Protein AF-A0A2L0ERA9-F1 (afdb_monomer_lite)

Secondary structure (DSSP, 8-state):
----------PPP---------------TT-S---B--------TTSEEEEEEEESS---HHHHHHHHHTTSTT-EEEEEEEETTEEEEEEEEEEE--HHHHHHHHHHTT--EEEEEESSS---PPPP---GGGSPPP---TT-PPPPPPGGGGSPPP--TT-GGGSSGGG-----HHHH-S-TT-EEEEEES--TT-TTTT-SEEEESS-SS---S-SHHHHHHHHHH---STTPPP-SSTTSEEEEEE--STTS-TTHHHHHHHHHHHHT-SEEEE----TT---HHHHHHHHHHHHHHHHHT---EEEE--------TT------B--TTSGGG-TTSEEEEEEPTTSSB-EEEPTTS-EEE-S-B-TTEEEEEE-SSEEPSS-SSTT--TT---EE--HHHHHHHHHHHHHHHHHHH-TT--HHHHHHHHHHTPBP--SSPPGGGPSBS-GGGG------TTS-BTTTBT-B--HHHHHHHHH-HHHHHHHHTT-HHHHHH----TTTS-HHHHHHHHHHHHH-HHHHHHHHHHHHHHHHHTT-HHHHHHT-TTHHHHHHHHHHHHHHH-SSSPPPPHHHHHHHHHHHHHHHHHHH-HHHHHHHHHHHHHHHHHHHHHHHHHHHHHHHHHHHHHHHHHTS------PPP--------

InterPro domains:
  IPR036852 Peptidase S8/S53 domain superfamily [G3DSA:3.40.50.200] (139-486)
  IPR036852 Peptidase S8/S53 domain superfamily [SSF52743] (181-488)

pLDDT: mean 83.32, std 18.9, range [26.17, 98.81]

Structure (mmCIF, N/CA/C/O backbone):
data_AF-A0A2L0ERA9-F1
#
_entry.id   AF-A0A2L0ERA9-F1
#
loop_
_atom_site.group_PDB
_atom_site.id
_atom_site.type_symbol
_atom_site.label_atom_id
_atom_site.label_alt_id
_atom_site.label_comp_id
_atom_site.label_asym_id
_atom_site.label_entity_id
_atom_site.label_seq_id
_atom_site.pdbx_PDB_ins_code
_atom_site.Cartn_x
_atom_site.Cartn_y
_atom_site.Cartn_z
_atom_site.occupancy
_atom_site.B_iso_or_equiv
_atom_site.auth_seq_id
_atom_site.auth_comp_id
_atom_site.auth_asym_id
_atom_site.auth_atom_id
_atom_site.pdbx_PDB_model_num
ATOM 1 N N . MET A 1 1 ? -2.862 56.791 42.747 1.00 31.69 1 MET A N 1
ATOM 2 C CA . MET A 1 1 ? -1.943 57.882 42.354 1.00 31.69 1 MET A CA 1
ATOM 3 C C . MET A 1 1 ? -0.501 57.429 42.579 1.00 31.69 1 MET A C 1
ATOM 5 O O . MET A 1 1 ? -0.244 56.873 43.631 1.00 31.69 1 MET A O 1
ATOM 9 N N . SER A 1 2 ? 0.376 57.668 41.589 1.00 28.27 2 SER A N 1
ATOM 10 C CA . SER A 1 2 ? 1.860 57.726 41.642 1.00 28.27 2 SER A CA 1
ATOM 11 C C . SER A 1 2 ? 2.637 56.518 42.214 1.00 28.27 2 SER A C 1
ATOM 13 O O . SER A 1 2 ? 2.715 56.345 43.419 1.00 28.27 2 SER A O 1
ATOM 15 N N . ARG A 1 3 ? 3.134 55.589 41.377 1.00 30.17 3 ARG A N 1
ATOM 16 C CA . ARG A 1 3 ? 4.474 55.537 40.719 1.00 30.17 3 ARG A CA 1
ATOM 17 C C . ARG A 1 3 ? 5.678 55.317 41.659 1.00 30.17 3 ARG A C 1
ATOM 19 O O . ARG A 1 3 ? 6.039 56.198 42.422 1.00 30.17 3 ARG A O 1
ATOM 26 N N . GLY A 1 4 ? 6.399 54.216 41.415 1.00 26.17 4 GLY A N 1
ATOM 27 C CA . GLY A 1 4 ? 7.797 54.006 41.807 1.00 26.17 4 GLY A CA 1
ATOM 28 C C . GLY A 1 4 ? 8.390 52.778 41.106 1.00 26.17 4 GLY A C 1
ATOM 29 O O . GLY A 1 4 ? 7.987 51.657 41.385 1.00 26.17 4 GLY A O 1
ATOM 30 N N . ARG A 1 5 ? 9.288 53.000 40.137 1.00 30.22 5 ARG A N 1
ATOM 31 C CA . ARG A 1 5 ? 9.971 51.988 39.309 1.00 30.22 5 ARG A CA 1
ATOM 32 C C . ARG A 1 5 ? 11.136 51.346 40.073 1.00 30.22 5 ARG A C 1
ATOM 34 O O . ARG A 1 5 ? 11.875 52.060 40.737 1.00 30.22 5 ARG A O 1
ATOM 41 N N . GLY A 1 6 ? 11.378 50.055 39.847 1.00 27.25 6 GLY A N 1
ATOM 42 C CA . GLY A 1 6 ? 12.627 49.373 40.200 1.00 27.25 6 GLY A CA 1
ATOM 43 C C . GLY A 1 6 ? 12.931 48.273 39.185 1.00 27.25 6 GLY A C 1
ATOM 44 O O . GLY A 1 6 ? 12.313 47.215 39.210 1.00 27.25 6 GLY A O 1
ATOM 45 N N . ALA A 1 7 ? 13.836 48.556 38.248 1.00 30.22 7 ALA A N 1
ATOM 46 C CA . ALA A 1 7 ? 14.338 47.603 37.267 1.00 30.22 7 ALA A CA 1
ATOM 47 C C . ALA A 1 7 ? 15.380 46.685 37.924 1.00 30.22 7 ALA A C 1
ATOM 49 O O . ALA A 1 7 ? 16.369 47.174 38.463 1.00 30.22 7 ALA A O 1
ATOM 50 N N . ALA A 1 8 ? 15.177 45.367 37.855 1.00 31.83 8 ALA A N 1
ATOM 51 C CA . ALA A 1 8 ? 16.167 44.372 38.256 1.00 31.83 8 ALA A CA 1
ATOM 52 C C . ALA A 1 8 ? 16.648 43.605 37.018 1.00 31.83 8 ALA A C 1
ATOM 54 O O . ALA A 1 8 ? 16.022 42.652 36.555 1.00 31.83 8 ALA A O 1
ATOM 55 N N . THR A 1 9 ? 17.775 44.050 36.472 1.00 30.75 9 THR A N 1
ATOM 56 C CA . THR A 1 9 ? 18.597 43.319 35.506 1.00 30.75 9 THR A CA 1
ATOM 57 C C . THR A 1 9 ? 19.181 42.076 36.179 1.00 30.75 9 THR A C 1
ATOM 59 O O . THR A 1 9 ? 20.160 42.169 36.917 1.00 30.75 9 THR A O 1
ATOM 62 N N . ARG A 1 10 ? 18.590 40.899 35.943 1.00 35.84 10 ARG A N 1
ATOM 63 C CA . ARG A 1 10 ? 19.232 39.615 36.266 1.00 35.84 10 ARG A CA 1
ATOM 64 C C . ARG A 1 10 ? 20.213 39.274 35.148 1.00 35.84 10 ARG A C 1
ATOM 66 O O . ARG A 1 10 ? 19.803 38.903 34.052 1.00 35.84 10 ARG A O 1
ATOM 73 N N . GLY A 1 11 ? 21.501 39.456 35.431 1.00 28.14 11 GLY A N 1
ATOM 74 C CA . GLY A 1 11 ? 22.591 39.026 34.563 1.00 28.14 11 GLY A CA 1
ATOM 75 C C . GLY A 1 11 ? 22.527 37.520 34.322 1.00 28.14 11 GLY A C 1
ATOM 76 O O . GLY A 1 11 ? 22.431 36.734 35.264 1.00 28.14 11 GLY A O 1
ATOM 77 N N . ALA A 1 12 ? 22.558 37.128 33.051 1.00 31.14 12 ALA A N 1
ATOM 78 C CA . ALA A 1 12 ? 22.788 35.749 32.658 1.00 31.14 12 ALA A CA 1
ATOM 79 C C . ALA A 1 12 ? 24.229 35.361 33.040 1.00 31.14 12 ALA A C 1
ATOM 81 O O . ALA A 1 12 ? 25.150 36.127 32.744 1.00 31.14 12 ALA A O 1
ATOM 82 N N . PRO A 1 13 ? 24.463 34.205 33.680 1.00 33.91 13 PRO A N 1
ATOM 83 C CA . PRO A 1 13 ? 25.817 33.762 33.966 1.00 33.91 13 PRO A CA 1
ATOM 84 C C . PRO A 1 13 ? 26.530 33.425 32.651 1.00 33.91 13 PRO A C 1
ATOM 86 O O . PRO A 1 13 ? 26.113 32.533 31.910 1.00 33.91 13 PRO A O 1
ATOM 89 N N . GLN A 1 14 ? 27.620 34.144 32.370 1.00 31.94 14 GLN A N 1
ATOM 90 C CA . GLN A 1 14 ? 28.633 33.742 31.397 1.00 31.94 14 GLN A CA 1
ATOM 91 C C . GLN A 1 14 ? 29.147 32.356 31.799 1.00 31.94 14 GLN A C 1
ATOM 93 O O . GLN A 1 14 ? 29.888 32.214 32.771 1.00 31.94 14 GLN A O 1
ATOM 98 N N . ARG A 1 15 ? 28.746 31.315 31.062 1.00 35.50 15 ARG A N 1
ATOM 99 C CA . ARG A 1 15 ? 29.417 30.019 31.143 1.00 35.50 15 ARG A CA 1
ATOM 100 C C . ARG A 1 15 ? 30.811 30.184 30.552 1.00 35.50 15 ARG A C 1
ATOM 102 O O . ARG A 1 15 ? 30.960 30.441 29.360 1.00 35.50 15 ARG A O 1
ATOM 109 N N . ALA A 1 16 ? 31.805 30.045 31.421 1.00 33.16 16 ALA A N 1
ATOM 110 C CA . ALA A 1 16 ? 33.190 29.850 31.048 1.00 33.16 16 ALA A CA 1
ATOM 111 C C . ALA A 1 16 ? 33.286 28.725 30.007 1.00 33.16 16 ALA A C 1
ATOM 113 O O . ALA A 1 16 ? 32.678 27.664 30.170 1.00 33.16 16 ALA A O 1
ATOM 114 N N . ALA A 1 17 ? 34.037 28.982 28.938 1.00 36.59 17 ALA A N 1
ATOM 115 C CA . ALA A 1 17 ? 34.432 27.982 27.962 1.00 36.59 17 ALA A CA 1
ATOM 116 C C . ALA A 1 17 ? 35.282 26.923 28.677 1.00 36.59 17 ALA A C 1
ATOM 118 O O . ALA A 1 17 ? 36.473 27.120 28.915 1.00 36.59 17 ALA A O 1
ATOM 119 N N . ALA A 1 18 ? 34.638 25.835 29.095 1.00 37.56 18 ALA A N 1
ATOM 120 C CA . ALA A 1 18 ? 35.323 24.686 29.652 1.00 37.56 18 ALA A CA 1
ATOM 121 C C . ALA A 1 18 ? 36.044 23.938 28.526 1.00 37.56 18 ALA A C 1
ATOM 123 O O . ALA A 1 18 ? 35.511 23.736 27.434 1.00 37.56 18 ALA A O 1
ATOM 124 N N . ALA A 1 19 ? 37.287 23.596 28.834 1.00 39.78 19 ALA A N 1
ATOM 125 C CA . ALA A 1 19 ? 38.247 22.887 28.019 1.00 39.78 19 ALA A CA 1
ATOM 126 C C . ALA A 1 19 ? 37.687 21.617 27.355 1.00 39.78 19 ALA A C 1
ATOM 128 O O . ALA A 1 19 ? 36.924 20.878 27.967 1.00 39.78 19 ALA A O 1
ATOM 129 N N . GLY A 1 20 ? 38.152 21.396 26.119 1.00 35.34 20 GLY A N 1
ATOM 130 C CA . GLY A 1 20 ? 38.169 20.147 25.352 1.00 35.34 20 GLY A CA 1
ATOM 131 C C . GLY A 1 20 ? 37.246 19.028 25.821 1.00 35.34 20 GLY A C 1
ATOM 132 O O . GLY A 1 20 ? 37.624 18.238 26.685 1.00 35.34 20 GLY A O 1
ATOM 133 N N . ASP A 1 21 ? 36.095 18.904 25.156 1.00 36.88 21 ASP A N 1
ATOM 134 C CA . ASP A 1 21 ? 35.313 17.669 25.168 1.00 36.88 21 ASP A CA 1
ATOM 135 C C . ASP A 1 21 ? 36.253 16.483 24.860 1.00 36.88 21 ASP A C 1
ATOM 137 O O . ASP A 1 21 ? 37.013 16.546 23.882 1.00 36.88 21 ASP A O 1
ATOM 141 N N . PRO A 1 22 ? 36.227 15.397 25.654 1.00 36.62 22 PRO A N 1
ATOM 142 C CA . PRO A 1 22 ? 36.984 14.197 25.329 1.00 36.62 22 PRO A CA 1
ATOM 143 C C . PRO A 1 22 ? 36.589 13.707 23.926 1.00 36.62 22 PRO A C 1
ATOM 145 O O . PRO A 1 22 ? 35.423 13.851 23.535 1.00 36.62 22 PRO A O 1
ATOM 148 N N . PRO A 1 23 ? 37.522 13.118 23.149 1.00 41.00 23 PRO A N 1
ATOM 149 C CA . PRO A 1 23 ? 37.199 12.571 21.839 1.00 41.00 23 PRO A CA 1
ATOM 150 C C . PRO A 1 23 ? 36.050 11.579 22.006 1.00 41.00 23 PRO A C 1
ATOM 152 O O . PRO A 1 23 ? 36.183 10.557 22.682 1.00 41.00 23 PRO A O 1
ATOM 155 N N . ARG A 1 24 ? 34.891 11.930 21.436 1.00 50.81 24 ARG A N 1
ATOM 156 C CA . ARG A 1 24 ? 33.680 11.120 21.549 1.00 50.81 24 ARG A CA 1
ATOM 157 C C . ARG A 1 24 ? 34.014 9.699 21.089 1.00 50.81 24 ARG A C 1
ATOM 159 O O . ARG A 1 24 ? 34.664 9.554 20.047 1.00 50.81 24 ARG A O 1
ATOM 166 N N . PRO A 1 25 ? 33.593 8.655 21.826 1.00 49.53 25 PRO A N 1
ATOM 167 C CA . PRO A 1 25 ? 33.799 7.283 21.387 1.00 49.53 25 PRO A CA 1
ATOM 168 C C . PRO A 1 25 ? 33.283 7.156 19.954 1.00 49.53 25 PRO A C 1
ATOM 170 O O . PRO A 1 25 ? 32.196 7.652 19.648 1.00 49.53 25 PRO A O 1
ATOM 173 N N . ARG A 1 26 ? 34.088 6.547 19.070 1.00 57.31 26 ARG A N 1
ATOM 174 C CA . ARG A 1 26 ? 33.706 6.279 17.677 1.00 57.31 26 ARG A CA 1
ATOM 175 C C . ARG A 1 26 ? 32.370 5.542 17.694 1.00 57.31 26 ARG A C 1
ATOM 177 O O . ARG A 1 26 ? 32.316 4.350 17.991 1.00 57.31 26 ARG A O 1
ATOM 184 N N . ARG A 1 27 ? 31.291 6.277 17.429 1.00 64.19 27 ARG A N 1
ATOM 185 C CA . ARG A 1 27 ? 29.951 5.711 17.336 1.00 64.19 27 ARG A CA 1
ATOM 186 C C . ARG A 1 27 ? 29.928 4.710 16.200 1.00 64.19 27 ARG A C 1
ATOM 188 O O . ARG A 1 27 ? 30.596 4.881 15.178 1.00 64.19 27 ARG A O 1
ATOM 195 N N . ARG A 1 28 ? 29.148 3.653 16.392 1.00 71.50 28 ARG A N 1
ATOM 196 C CA . ARG A 1 28 ? 28.855 2.729 15.305 1.00 71.50 28 ARG A CA 1
ATOM 197 C C . ARG A 1 28 ? 28.088 3.511 14.225 1.00 71.50 28 ARG A C 1
ATOM 199 O O . ARG A 1 28 ? 27.195 4.268 14.595 1.00 71.50 28 ARG A O 1
ATOM 206 N N . PRO A 1 29 ? 28.379 3.326 12.926 1.00 66.56 29 PRO A N 1
ATOM 207 C CA . PRO A 1 29 ? 27.708 4.057 11.841 1.00 66.56 29 PRO A CA 1
ATOM 208 C C . PRO A 1 29 ? 26.173 3.943 11.839 1.00 66.56 29 PRO A C 1
ATOM 210 O O . PRO A 1 29 ? 25.481 4.774 11.267 1.00 66.56 29 PRO A O 1
ATOM 213 N N . TRP A 1 30 ? 25.633 2.911 12.489 1.00 66.94 30 TRP A N 1
ATOM 214 C CA . TRP A 1 30 ? 24.199 2.652 12.609 1.00 66.94 30 TRP A CA 1
ATOM 215 C C . TRP A 1 30 ? 23.557 3.191 13.898 1.00 66.94 30 TRP A C 1
ATOM 217 O O . TRP A 1 30 ? 22.347 3.072 14.061 1.00 66.94 30 TRP A O 1
ATOM 227 N N . ASP A 1 31 ? 24.326 3.770 14.826 1.00 71.44 31 ASP A N 1
ATOM 228 C CA . ASP A 1 31 ? 23.792 4.348 16.064 1.00 71.44 31 ASP A CA 1
ATOM 229 C C . ASP A 1 31 ? 23.477 5.844 15.893 1.00 71.44 31 ASP A C 1
ATOM 231 O O . ASP A 1 31 ? 24.351 6.713 15.972 1.00 71.44 31 ASP A O 1
ATOM 235 N N . PHE A 1 32 ? 22.190 6.138 15.716 1.00 68.75 32 PHE A N 1
ATOM 236 C CA . PHE A 1 32 ? 21.646 7.488 15.551 1.00 68.75 32 PHE A CA 1
ATOM 237 C C . PHE A 1 32 ? 21.005 8.062 16.820 1.00 68.75 32 PHE A C 1
ATOM 239 O O . PHE A 1 32 ? 20.220 9.008 16.730 1.00 68.75 32 PHE A O 1
ATOM 246 N N . GLY A 1 33 ? 21.321 7.500 17.994 1.00 67.06 33 GLY A N 1
ATOM 247 C CA . GLY A 1 33 ? 20.653 7.888 19.236 1.00 67.06 33 GLY A CA 1
ATOM 248 C C . GLY A 1 33 ? 19.178 7.491 19.225 1.00 67.06 33 GLY A C 1
ATOM 249 O O . GLY A 1 33 ? 18.325 8.318 19.527 1.00 67.06 33 GLY A O 1
ATOM 250 N N . TYR A 1 34 ? 18.894 6.247 18.817 1.00 71.81 34 TYR A N 1
ATOM 251 C CA . TYR A 1 34 ? 17.545 5.680 18.810 1.00 71.81 34 TYR A CA 1
ATOM 252 C C . TYR A 1 34 ? 16.910 5.815 20.200 1.00 71.81 34 TYR A C 1
ATOM 254 O O . TYR A 1 34 ? 17.353 5.183 21.159 1.00 71.81 34 TYR A O 1
ATOM 262 N N . ALA A 1 35 ? 15.891 6.664 20.291 1.00 72.75 35 ALA A N 1
ATOM 263 C CA . ALA A 1 35 ? 15.187 7.006 21.520 1.00 72.75 35 ALA A CA 1
ATOM 264 C C . ALA A 1 35 ? 13.694 7.135 21.188 1.00 72.75 35 ALA A C 1
ATOM 266 O O . ALA A 1 35 ? 13.227 8.239 20.893 1.00 72.75 35 ALA A O 1
ATOM 267 N N . PRO A 1 36 ? 12.966 6.008 21.109 1.00 71.38 36 PRO A N 1
ATOM 268 C CA . PRO A 1 36 ? 11.536 6.044 20.853 1.00 71.38 36 PRO A CA 1
ATOM 269 C C . PRO A 1 36 ? 10.818 6.696 22.031 1.00 71.38 36 PRO A C 1
ATOM 271 O O . PRO A 1 36 ? 11.244 6.533 23.180 1.00 71.38 36 PRO A O 1
ATOM 274 N N . VAL A 1 37 ? 9.741 7.432 21.758 1.00 66.44 37 VAL A N 1
ATOM 275 C CA . VAL A 1 37 ? 8.946 8.020 22.836 1.00 66.44 37 VAL A CA 1
ATOM 276 C C . VAL A 1 37 ? 8.279 6.902 23.634 1.00 66.44 37 VAL A C 1
ATOM 278 O O . VAL A 1 37 ? 7.718 5.971 23.048 1.00 66.44 37 VAL A O 1
ATOM 281 N N . PRO A 1 38 ? 8.376 6.932 24.978 1.00 63.75 38 PRO A N 1
ATOM 282 C CA . PRO A 1 38 ? 7.661 5.985 25.812 1.00 63.75 38 PRO A CA 1
ATOM 283 C C . PRO A 1 38 ? 6.161 6.107 25.548 1.00 63.75 38 PRO A C 1
ATOM 285 O O . PRO A 1 38 ? 5.535 7.111 25.880 1.00 63.75 38 PRO A O 1
ATOM 288 N N . THR A 1 39 ? 5.575 5.071 24.961 1.00 63.22 39 THR A N 1
ATOM 289 C CA . THR A 1 39 ? 4.133 5.009 24.750 1.00 63.22 39 THR A CA 1
ATOM 290 C C . THR A 1 39 ? 3.433 4.888 26.097 1.00 63.22 39 THR A C 1
ATOM 292 O O . THR A 1 39 ? 3.778 4.010 26.894 1.00 63.22 39 THR A O 1
ATOM 295 N N . ALA A 1 40 ? 2.415 5.713 26.338 1.00 58.19 40 ALA A N 1
ATOM 296 C CA . ALA A 1 40 ? 1.526 5.577 27.487 1.00 58.19 40 ALA A CA 1
ATOM 297 C C . ALA A 1 40 ? 0.575 4.380 27.291 1.00 58.19 40 ALA A C 1
ATOM 299 O O . ALA A 1 40 ? -0.639 4.549 27.182 1.00 58.19 40 ALA A O 1
ATOM 300 N N . ALA A 1 41 ? 1.121 3.161 27.218 1.00 62.97 41 ALA A N 1
ATOM 301 C CA . ALA A 1 41 ? 0.328 1.955 27.406 1.00 62.97 41 ALA A CA 1
ATOM 302 C C . ALA A 1 41 ? -0.284 2.052 28.809 1.00 62.97 41 ALA A C 1
ATOM 304 O O . ALA A 1 41 ? 0.431 2.088 29.811 1.00 62.97 41 ALA A O 1
ATOM 305 N N . GLY A 1 42 ? -1.602 2.213 28.856 1.00 63.81 42 GLY A N 1
ATOM 306 C CA . GLY A 1 42 ? -2.331 2.502 30.080 1.00 63.81 42 GLY A CA 1
ATOM 307 C C . GLY A 1 42 ? -3.169 1.307 30.488 1.00 63.81 42 GLY A C 1
ATOM 308 O O . GLY A 1 42 ? -3.882 0.739 29.663 1.00 63.81 42 GLY A O 1
ATOM 309 N N . ASP A 1 43 ? -3.110 0.957 31.766 1.00 71.25 43 ASP A N 1
ATOM 310 C CA . ASP A 1 43 ? -4.085 0.068 32.372 1.00 71.25 43 ASP A CA 1
ATOM 311 C C . ASP A 1 43 ? -5.242 0.905 32.944 1.00 71.25 43 ASP A C 1
ATOM 313 O O . ASP A 1 43 ? -5.013 1.822 33.731 1.00 71.25 43 ASP A O 1
ATOM 317 N N . ASP A 1 44 ? -6.470 0.634 32.507 1.00 80.50 44 ASP A N 1
ATOM 318 C CA . ASP A 1 44 ? -7.704 1.199 33.057 1.00 80.50 44 ASP A CA 1
ATOM 319 C C . ASP A 1 44 ? -8.474 0.207 33.948 1.00 80.50 44 ASP A C 1
ATOM 321 O O . ASP A 1 44 ? -9.602 0.485 34.357 1.00 80.50 44 ASP A O 1
ATOM 325 N N . ASP A 1 45 ? -7.856 -0.925 34.302 1.00 86.44 45 ASP A N 1
ATOM 326 C CA . ASP A 1 45 ? -8.394 -1.876 35.269 1.00 86.44 45 ASP A CA 1
ATOM 327 C C . ASP A 1 45 ? -8.652 -1.189 36.625 1.00 86.44 45 ASP A C 1
ATOM 329 O O . ASP A 1 45 ? -7.832 -0.444 37.163 1.00 86.44 45 ASP A O 1
ATOM 333 N N . GLY A 1 46 ? -9.818 -1.471 37.210 1.00 85.44 46 GLY A N 1
ATOM 334 C CA . GLY A 1 46 ? -10.267 -0.889 38.478 1.00 85.44 46 GLY A CA 1
ATOM 335 C C . GLY A 1 46 ? -11.067 0.411 38.344 1.00 85.44 46 GLY A C 1
ATOM 336 O O . GLY A 1 46 ? -11.635 0.853 39.341 1.00 85.44 46 GLY A O 1
ATOM 337 N N . GLY A 1 47 ? -11.160 0.995 37.144 1.00 89.88 47 GLY A N 1
ATOM 338 C CA . GLY A 1 47 ? -12.113 2.062 36.814 1.00 89.88 47 GLY A CA 1
ATOM 339 C C . GLY A 1 47 ? -13.437 1.527 36.246 1.00 89.88 47 GLY A C 1
ATOM 340 O O . GLY A 1 47 ? -13.587 0.307 36.115 1.00 89.88 47 GLY A O 1
ATOM 341 N N . PRO A 1 48 ? -14.398 2.417 35.910 1.00 93.44 48 PRO A N 1
ATOM 342 C CA . PRO A 1 48 ? -15.621 2.048 35.195 1.00 93.44 48 PRO A CA 1
ATOM 343 C C . PRO A 1 48 ? -15.312 1.231 33.940 1.00 93.44 48 PRO A C 1
ATOM 345 O O . PRO A 1 48 ? -14.353 1.530 33.225 1.00 93.44 48 PRO A O 1
ATOM 348 N N . LEU A 1 49 ? -16.124 0.213 33.661 1.00 93.56 49 LEU A N 1
ATOM 349 C CA . LEU A 1 49 ? -15.913 -0.629 32.492 1.00 93.56 49 LEU A CA 1
ATOM 350 C C . LEU A 1 49 ? -16.196 0.150 31.206 1.00 93.56 49 LEU A C 1
ATOM 352 O O . LEU A 1 49 ? -17.310 0.628 30.994 1.00 93.56 49 LEU A O 1
ATOM 356 N N . ASP A 1 50 ? -15.206 0.189 30.318 1.00 94.06 50 ASP A N 1
ATOM 357 C CA . ASP A 1 50 ? -15.373 0.520 28.906 1.00 94.06 50 ASP A CA 1
ATOM 358 C C . ASP A 1 50 ? -14.414 -0.343 28.080 1.00 94.06 50 ASP A C 1
ATOM 360 O O . ASP A 1 50 ? -13.247 -0.014 27.851 1.00 94.06 50 ASP A O 1
ATOM 364 N N . LEU A 1 51 ? -14.900 -1.530 27.726 1.00 95.00 51 LEU A N 1
ATOM 365 C CA . LEU A 1 51 ? -14.086 -2.621 27.208 1.00 95.00 51 LEU A CA 1
ATOM 366 C C . LEU A 1 51 ? -14.592 -3.089 25.849 1.00 95.00 51 LEU A C 1
ATOM 368 O O . LEU A 1 51 ? -15.785 -3.041 25.560 1.00 95.00 51 LEU A O 1
ATOM 372 N N . VAL A 1 52 ? -13.688 -3.641 25.045 1.00 96.06 52 VAL A N 1
ATOM 373 C CA . VAL A 1 52 ? -14.029 -4.472 23.893 1.00 96.06 52 VAL A CA 1
ATOM 374 C C . VAL A 1 52 ? -13.865 -5.934 24.247 1.00 96.06 52 VAL A C 1
ATOM 376 O O . VAL A 1 52 ? -12.793 -6.379 24.653 1.00 96.06 52 VAL A O 1
ATOM 379 N N . VAL A 1 53 ? -14.935 -6.688 24.031 1.00 97.25 53 VAL A N 1
ATOM 380 C CA . VAL A 1 53 ? -14.948 -8.145 24.061 1.00 97.25 53 VAL A CA 1
ATOM 381 C C . VAL A 1 53 ? -14.883 -8.637 22.622 1.00 97.25 53 VAL A C 1
ATOM 383 O O . VAL A 1 53 ? -15.816 -8.429 21.843 1.00 97.25 53 VAL A O 1
ATOM 386 N N . ALA A 1 54 ? -13.784 -9.300 22.271 1.00 96.94 54 ALA A N 1
ATOM 387 C CA . ALA A 1 54 ? -13.648 -9.979 20.992 1.00 96.94 54 ALA A CA 1
ATOM 388 C C . ALA A 1 54 ? -14.061 -11.442 21.138 1.00 96.94 54 ALA A C 1
ATOM 390 O O . ALA A 1 54 ? -13.372 -12.215 21.802 1.00 96.94 54 ALA A O 1
ATOM 391 N N . ALA A 1 55 ? -15.176 -11.832 20.529 1.00 95.44 55 ALA A N 1
ATOM 392 C CA . ALA A 1 55 ? -15.664 -13.206 20.540 1.00 95.44 55 ALA A CA 1
ATOM 393 C C . ALA A 1 55 ? -15.042 -14.038 19.403 1.00 95.44 55 ALA A C 1
ATOM 395 O O . ALA A 1 55 ? -14.581 -13.501 18.393 1.00 95.44 55 ALA A O 1
ATOM 396 N N . ARG A 1 56 ? -14.999 -15.364 19.578 1.00 93.31 56 ARG A N 1
ATOM 397 C CA . ARG A 1 56 ? -14.590 -16.318 18.528 1.00 93.31 56 ARG A CA 1
ATOM 398 C C . ARG A 1 56 ? -15.668 -16.482 17.464 1.00 93.31 56 ARG A C 1
ATOM 400 O O . ARG A 1 56 ? -15.350 -16.588 16.285 1.00 93.31 56 ARG A O 1
ATOM 407 N N . ASP A 1 57 ? -16.915 -16.449 17.908 1.00 92.75 57 ASP A N 1
ATOM 408 C CA . ASP A 1 57 ? -18.111 -16.669 17.110 1.00 92.75 57 ASP A CA 1
ATOM 409 C C . ASP A 1 57 ? -19.088 -15.507 17.311 1.00 92.75 57 ASP A C 1
ATOM 411 O O . ASP A 1 57 ? -18.937 -14.724 18.255 1.00 92.75 57 ASP A O 1
ATOM 415 N N . PRO A 1 58 ? -20.118 -15.382 16.462 1.00 94.31 58 PRO A N 1
ATOM 416 C CA . PRO A 1 58 ? -21.248 -14.521 16.746 1.00 94.31 58 PRO A CA 1
ATOM 417 C C . PRO A 1 58 ? -21.842 -14.718 18.143 1.00 94.31 58 PRO A C 1
ATOM 419 O O . PRO A 1 58 ? -22.311 -15.803 18.479 1.00 94.31 58 PRO A O 1
ATOM 422 N N . VAL A 1 59 ? -21.910 -13.643 18.928 1.00 95.19 59 VAL A N 1
ATOM 423 C CA . VAL A 1 59 ? -22.571 -13.640 20.240 1.00 95.19 59 VAL A CA 1
ATOM 424 C C . VAL A 1 59 ? -23.590 -12.507 20.288 1.00 95.19 59 VAL A C 1
ATOM 426 O O . VAL A 1 59 ? -23.302 -11.379 19.888 1.00 95.19 59 VAL A O 1
ATOM 429 N N . ALA A 1 60 ? -24.794 -12.806 20.777 1.00 95.62 60 ALA A N 1
ATOM 430 C CA . ALA A 1 60 ? -25.829 -11.800 20.972 1.00 95.62 60 ALA A CA 1
ATOM 431 C C . ALA A 1 60 ? -25.452 -10.856 22.135 1.00 95.62 60 ALA A C 1
ATOM 433 O O . ALA A 1 60 ? -25.103 -11.352 23.211 1.00 95.62 60 ALA A O 1
ATOM 434 N N . PRO A 1 61 ? -25.590 -9.522 21.988 1.00 97.19 61 PRO A N 1
ATOM 435 C CA . PRO A 1 61 ? -25.281 -8.567 23.058 1.00 97.19 61 PRO A CA 1
ATOM 436 C C . PRO A 1 61 ? -25.983 -8.879 24.389 1.00 97.19 61 PRO A C 1
ATOM 438 O O . PRO A 1 61 ? -25.371 -8.784 25.449 1.00 97.19 61 PRO A O 1
ATOM 441 N N . GLY A 1 62 ? -27.239 -9.342 24.335 1.00 97.00 62 GLY A N 1
ATOM 442 C CA . GLY A 1 62 ? -28.012 -9.717 25.524 1.00 97.00 62 GLY A CA 1
ATOM 443 C C . GLY A 1 62 ? -27.434 -10.902 26.307 1.00 97.00 62 GLY A C 1
ATOM 444 O O . GLY A 1 62 ? -27.541 -10.923 27.529 1.00 97.00 62 GLY A O 1
ATOM 445 N N . ALA A 1 63 ? -26.769 -11.853 25.641 1.00 96.56 63 ALA A N 1
ATOM 446 C CA . ALA A 1 63 ? -26.117 -12.976 26.320 1.00 96.56 63 ALA A CA 1
ATOM 447 C C . ALA A 1 63 ? -24.895 -12.508 27.127 1.00 96.56 63 ALA A C 1
ATOM 449 O O . ALA A 1 63 ? -24.697 -12.931 28.263 1.00 96.56 63 ALA A O 1
ATOM 450 N N . VAL A 1 64 ? -24.115 -11.579 26.565 1.00 97.50 64 VAL A N 1
ATOM 451 C CA . VAL A 1 64 ? -22.986 -10.941 27.261 1.00 97.50 64 VAL A CA 1
ATOM 452 C C . VAL A 1 64 ? -23.483 -10.091 28.427 1.00 97.50 64 VAL A C 1
ATOM 454 O O . VAL A 1 64 ? -22.946 -10.203 29.525 1.00 97.50 64 VAL A O 1
ATOM 457 N N . ALA A 1 65 ? -24.536 -9.294 28.226 1.00 97.38 65 ALA A N 1
ATOM 458 C CA . ALA A 1 65 ? -25.125 -8.488 29.294 1.00 97.38 65 ALA A CA 1
ATOM 459 C C . ALA A 1 65 ? -25.613 -9.367 30.459 1.00 97.38 65 ALA A C 1
ATOM 461 O O . ALA A 1 65 ? -25.274 -9.101 31.610 1.00 97.38 65 ALA A O 1
ATOM 462 N N . ALA A 1 66 ? -26.331 -10.458 30.167 1.00 96.69 66 ALA A N 1
ATOM 463 C CA . ALA A 1 66 ? -26.817 -11.397 31.178 1.00 96.69 66 ALA A CA 1
ATOM 464 C C . ALA A 1 66 ? -25.678 -12.070 31.963 1.00 96.69 66 ALA A C 1
ATOM 466 O O . ALA A 1 66 ? -25.768 -12.197 33.183 1.00 96.69 66 ALA A O 1
ATOM 467 N N . ALA A 1 67 ? -24.588 -12.450 31.287 1.00 97.06 67 ALA A N 1
ATOM 468 C CA . ALA A 1 67 ? -23.417 -13.050 31.928 1.00 97.06 67 ALA A CA 1
ATOM 469 C C . ALA A 1 67 ? -22.691 -12.091 32.892 1.00 97.06 67 ALA A C 1
ATOM 471 O O . ALA A 1 67 ? -22.053 -12.538 33.844 1.00 97.06 67 ALA A O 1
ATOM 472 N N . LEU A 1 68 ? -22.782 -10.779 32.656 1.00 97.44 68 LEU A N 1
ATOM 473 C CA . LEU A 1 68 ? -22.088 -9.754 33.441 1.00 97.44 68 LEU A CA 1
ATOM 474 C C . LEU A 1 68 ? -22.974 -9.095 34.510 1.00 97.44 68 LEU A C 1
ATOM 476 O O . LEU A 1 68 ? -22.448 -8.610 35.514 1.00 97.44 68 LEU A O 1
ATOM 480 N N . ALA A 1 69 ? -24.300 -9.122 34.341 1.00 94.19 69 ALA A N 1
ATOM 481 C CA . ALA A 1 69 ? -25.264 -8.388 35.166 1.00 94.19 69 ALA A CA 1
ATOM 482 C C . ALA A 1 69 ? -25.179 -8.688 36.672 1.00 94.19 69 ALA A C 1
ATOM 484 O O . ALA A 1 69 ? -25.428 -7.802 37.485 1.00 94.19 69 ALA A O 1
ATOM 485 N N . ALA A 1 70 ? -24.800 -9.913 37.057 1.00 91.69 70 ALA A N 1
ATOM 486 C CA . ALA A 1 70 ? -24.679 -10.297 38.465 1.00 91.69 70 ALA A CA 1
ATOM 487 C C . ALA A 1 70 ? -23.567 -9.536 39.210 1.00 91.69 70 ALA A C 1
ATOM 489 O O . ALA A 1 70 ? -23.640 -9.377 40.427 1.00 91.69 70 ALA A O 1
ATOM 490 N N . ARG A 1 71 ? -22.529 -9.089 38.492 1.00 95.00 71 ARG A N 1
ATOM 491 C CA . ARG A 1 71 ? -21.343 -8.441 39.071 1.00 95.00 71 ARG A CA 1
ATOM 492 C C . ARG A 1 71 ? -21.222 -6.969 38.688 1.00 95.00 71 ARG A C 1
ATOM 494 O O . ARG A 1 71 ? -20.734 -6.183 39.493 1.00 95.00 71 ARG A O 1
ATOM 501 N N . TRP A 1 72 ? -21.688 -6.601 37.498 1.00 96.12 72 TRP A N 1
ATOM 502 C CA . TRP A 1 72 ? -21.699 -5.226 37.007 1.00 96.12 72 TRP A CA 1
ATOM 503 C C . TRP A 1 72 ? -23.135 -4.833 36.638 1.00 96.12 72 TRP A C 1
ATOM 505 O O . TRP A 1 72 ? -23.589 -5.146 35.530 1.00 96.12 72 TRP A O 1
ATOM 515 N N . PRO A 1 73 ? -23.878 -4.180 37.552 1.00 90.81 73 PRO A N 1
ATOM 516 C CA . PRO A 1 73 ? -25.206 -3.670 37.234 1.00 90.81 73 PRO A CA 1
ATOM 517 C C . PRO A 1 73 ? -25.126 -2.619 36.118 1.00 90.81 73 PRO A C 1
ATOM 519 O O . PRO A 1 73 ? -24.062 -2.057 35.840 1.00 90.81 73 PRO A O 1
ATOM 522 N N . ASP A 1 74 ? -26.255 -2.393 35.446 1.00 93.31 74 ASP A N 1
ATOM 523 C CA . ASP A 1 74 ? -26.387 -1.416 34.356 1.00 93.31 74 ASP A CA 1
ATOM 524 C C . ASP A 1 74 ? -25.376 -1.618 33.211 1.00 93.31 74 ASP A C 1
ATOM 526 O O . ASP A 1 74 ? -24.941 -0.668 32.558 1.00 93.31 74 ASP A O 1
ATOM 530 N N . THR A 1 75 ? -24.982 -2.873 32.962 1.00 96.50 75 THR A N 1
ATOM 531 C CA . THR A 1 75 ? -24.089 -3.217 31.852 1.00 96.50 75 THR A CA 1
ATOM 532 C C . THR A 1 75 ? -24.798 -3.003 30.512 1.00 96.50 75 THR A C 1
ATOM 534 O O . THR A 1 75 ? -25.743 -3.717 30.172 1.00 96.50 75 THR A O 1
ATOM 537 N N . ALA A 1 76 ? -24.294 -2.062 29.716 1.00 97.31 76 ALA A N 1
ATOM 538 C CA . ALA A 1 76 ? -24.683 -1.857 28.329 1.00 97.31 76 ALA A CA 1
ATOM 539 C C . ALA A 1 76 ? -23.728 -2.614 27.399 1.00 97.31 76 ALA A C 1
ATOM 541 O O . ALA A 1 76 ? -22.507 -2.473 27.499 1.00 97.31 76 ALA A O 1
ATOM 542 N N . VAL A 1 77 ? -24.282 -3.399 26.473 1.00 97.56 77 VAL A N 1
ATOM 543 C CA . VAL A 1 77 ? -23.506 -4.122 25.458 1.00 97.56 77 VAL A CA 1
ATOM 544 C C . VAL A 1 77 ? -24.019 -3.761 24.076 1.00 97.56 77 VAL A C 1
ATOM 546 O O . VAL A 1 77 ? -25.203 -3.926 23.790 1.00 97.56 77 VAL A O 1
ATOM 549 N N . GLU A 1 78 ? -23.120 -3.317 23.204 1.00 96.25 78 GLU A N 1
ATOM 550 C CA . GLU A 1 78 ? -23.440 -2.972 21.819 1.00 96.25 78 GLU A CA 1
ATOM 551 C C . GLU A 1 78 ? -22.478 -3.655 20.838 1.00 96.25 78 GLU A C 1
ATOM 553 O O . GLU A 1 78 ? -21.290 -3.815 21.141 1.00 96.25 78 GLU A O 1
ATOM 558 N N . PRO A 1 79 ? -22.956 -4.082 19.659 1.00 96.12 79 PRO A N 1
ATOM 559 C CA . PRO A 1 79 ? -22.076 -4.566 18.611 1.00 96.12 79 PRO A CA 1
ATOM 560 C C . PRO A 1 79 ? -21.272 -3.409 18.018 1.00 96.12 79 PRO A C 1
ATOM 562 O O . PRO A 1 79 ? -21.836 -2.420 17.560 1.00 96.12 79 PRO A O 1
ATOM 565 N N . VAL A 1 80 ? -19.949 -3.559 17.999 1.00 95.50 80 VAL A N 1
ATOM 566 C CA . VAL A 1 80 ? -19.033 -2.620 17.333 1.00 95.50 80 VAL A CA 1
ATOM 567 C C . VAL A 1 80 ? -18.760 -3.089 15.915 1.00 95.50 80 VAL A C 1
ATOM 569 O O . VAL A 1 80 ? -18.837 -2.315 14.966 1.00 95.50 80 VAL A O 1
ATOM 572 N N . LEU A 1 81 ? -18.431 -4.373 15.769 1.00 94.38 81 LEU A N 1
ATOM 573 C CA . LEU A 1 81 ? -18.110 -4.955 14.480 1.00 94.38 81 LEU A CA 1
ATOM 574 C C . LEU A 1 81 ? -18.578 -6.401 14.427 1.00 94.38 81 LEU A C 1
ATOM 576 O O . LEU A 1 81 ? -18.277 -7.198 15.312 1.00 94.38 81 LEU A O 1
ATOM 580 N N . TYR A 1 82 ? -19.312 -6.734 13.372 1.00 93.56 82 TYR A N 1
ATOM 581 C CA . TYR A 1 82 ? -19.855 -8.067 13.159 1.00 93.56 82 TYR A CA 1
ATOM 582 C C . TYR A 1 82 ? -19.512 -8.529 11.741 1.00 93.56 82 TYR A C 1
ATOM 584 O O . TYR A 1 82 ? -20.276 -8.352 10.792 1.00 93.56 82 TYR A O 1
ATOM 592 N N . ARG A 1 83 ? -18.303 -9.072 11.572 1.00 92.75 83 ARG A N 1
ATOM 593 C CA . ARG A 1 83 ? -17.772 -9.500 10.276 1.00 92.75 83 ARG A CA 1
ATOM 594 C C . ARG A 1 83 ? -16.804 -10.655 10.460 1.00 92.75 83 ARG A C 1
ATOM 596 O O . ARG A 1 83 ? -15.655 -10.427 10.807 1.00 92.75 83 ARG A O 1
ATOM 603 N N . THR A 1 84 ? -17.209 -11.876 10.114 1.00 91.19 84 THR A N 1
ATOM 604 C CA . THR A 1 84 ? -16.349 -13.067 10.247 1.00 91.19 84 THR A CA 1
ATOM 605 C C . THR A 1 84 ? -14.946 -12.851 9.657 1.00 91.19 84 THR A C 1
ATOM 607 O O . THR A 1 84 ? -14.856 -12.484 8.476 1.00 91.19 84 THR A O 1
ATOM 610 N N . PRO A 1 85 ? -13.863 -13.109 10.422 1.00 92.56 85 PRO A N 1
ATOM 611 C CA . PRO A 1 85 ? -13.810 -13.730 11.762 1.00 92.56 85 PRO A CA 1
ATOM 612 C C . PRO A 1 85 ? -13.747 -12.733 12.948 1.00 92.56 85 PRO A C 1
ATOM 614 O O . PRO A 1 85 ? -13.364 -13.108 14.053 1.00 92.56 85 PRO A O 1
ATOM 617 N N . ILE A 1 86 ? -14.070 -11.459 12.727 1.00 94.94 86 ILE A N 1
ATOM 618 C CA . ILE A 1 86 ? -14.065 -10.390 13.731 1.00 94.94 86 ILE A CA 1
ATOM 619 C C . ILE A 1 86 ? -15.475 -10.170 14.294 1.00 94.94 86 ILE A C 1
ATOM 621 O O . ILE A 1 86 ? -16.391 -9.742 13.587 1.00 94.94 86 ILE A O 1
ATOM 625 N N . PHE A 1 87 ? -15.622 -10.409 15.596 1.00 95.81 87 PHE A N 1
ATOM 626 C CA . PHE A 1 87 ? -16.847 -10.158 16.352 1.00 95.81 87 PHE A CA 1
ATOM 627 C C . PHE A 1 87 ? -16.501 -9.349 17.598 1.00 95.81 87 PHE A C 1
ATOM 629 O O . PHE A 1 87 ? -16.016 -9.895 18.588 1.00 95.81 87 PHE A O 1
ATOM 636 N N . TRP A 1 88 ? -16.707 -8.038 17.533 1.00 97.62 88 TRP A N 1
ATOM 637 C CA . TRP A 1 88 ? -16.400 -7.115 18.621 1.00 97.62 88 TRP A CA 1
ATOM 638 C C . TRP A 1 88 ? -17.678 -6.546 19.217 1.00 97.62 88 TRP A C 1
ATOM 640 O O . TRP A 1 88 ? -18.525 -5.996 18.509 1.00 97.62 88 TRP A O 1
ATOM 650 N N . LEU A 1 89 ? -17.776 -6.644 20.537 1.00 97.69 89 LEU A N 1
ATOM 651 C CA . LEU A 1 89 ? -18.820 -6.036 21.349 1.00 97.69 89 LEU A CA 1
ATOM 652 C C . LEU A 1 89 ? -18.166 -5.013 22.279 1.00 97.69 89 LEU A C 1
ATOM 654 O O . LEU A 1 89 ? -17.134 -5.316 22.879 1.00 97.69 89 LEU A O 1
ATOM 658 N N . ARG A 1 90 ? -18.759 -3.828 22.424 1.00 96.69 90 ARG A N 1
ATOM 659 C CA . ARG A 1 90 ? -18.354 -2.858 23.446 1.00 96.69 90 ARG A CA 1
ATOM 660 C C . ARG A 1 90 ? -19.226 -3.050 24.673 1.00 96.69 90 ARG A C 1
ATOM 662 O O . ARG A 1 90 ? -20.448 -3.092 24.563 1.00 96.69 90 ARG A O 1
ATOM 669 N N . VAL A 1 91 ? -18.583 -3.182 25.823 1.00 97.12 91 VAL A N 1
ATOM 670 C CA . VAL A 1 91 ? -19.202 -3.403 27.128 1.00 97.12 91 VAL A CA 1
ATOM 671 C C . VAL A 1 91 ? -18.923 -2.184 27.990 1.00 97.12 91 VAL A C 1
ATOM 673 O O . VAL A 1 91 ? -17.762 -1.843 28.214 1.00 97.12 91 VAL A O 1
ATOM 676 N N . ARG A 1 92 ? -19.987 -1.542 28.476 1.00 96.62 92 ARG A N 1
ATOM 677 C CA . ARG A 1 92 ? -19.913 -0.357 29.332 1.00 96.62 92 ARG A CA 1
ATOM 678 C C . ARG A 1 92 ? -20.674 -0.582 30.630 1.00 96.62 92 ARG A C 1
ATOM 680 O O . ARG A 1 92 ? -21.802 -1.061 30.592 1.00 96.62 92 ARG A O 1
ATOM 687 N N . SER A 1 93 ? -20.086 -0.215 31.762 1.00 96.06 93 SER A N 1
ATOM 688 C CA . SER A 1 93 ? -20.771 -0.174 33.060 1.00 96.06 93 SER A CA 1
ATOM 689 C C . SER A 1 93 ? -20.138 0.905 33.944 1.00 96.06 93 SER A C 1
ATOM 691 O O . SER A 1 93 ? -18.914 1.050 33.934 1.00 96.06 93 SER A O 1
ATOM 693 N N . PRO A 1 94 ? -20.927 1.662 34.730 1.00 95.44 94 PRO A N 1
ATOM 694 C CA . PRO A 1 94 ? -20.381 2.628 35.682 1.00 95.44 94 PRO A CA 1
ATOM 695 C C . PRO A 1 94 ? -19.614 1.953 36.830 1.00 95.44 94 PRO A C 1
ATOM 697 O O . PRO A 1 94 ? -18.799 2.600 37.489 1.00 95.44 94 PRO A O 1
ATOM 700 N N . ALA A 1 95 ? -19.873 0.666 37.084 1.00 94.56 95 ALA A N 1
ATOM 701 C CA . ALA A 1 95 ? -19.225 -0.081 38.147 1.00 94.56 95 ALA A CA 1
ATOM 702 C C . ALA A 1 95 ? -17.758 -0.391 37.794 1.00 94.56 95 ALA A C 1
ATOM 704 O O . ALA A 1 95 ? -17.453 -0.706 36.639 1.00 94.56 95 ALA A O 1
ATOM 705 N N . PRO A 1 96 ? -16.844 -0.336 38.780 1.00 94.56 96 PRO A N 1
ATOM 706 C CA . PRO A 1 96 ? -15.448 -0.635 38.539 1.00 94.56 96 PRO A CA 1
ATOM 707 C C . PRO A 1 96 ? -15.235 -2.122 38.248 1.00 94.56 96 PRO A C 1
ATOM 709 O O . PRO A 1 96 ? -15.902 -2.992 38.815 1.00 94.56 96 PRO A O 1
ATOM 712 N N . GLY A 1 97 ? -14.268 -2.443 37.396 1.00 92.62 97 GLY A N 1
ATOM 713 C CA . GLY A 1 97 ? -13.923 -3.836 37.130 1.00 92.62 97 GLY A CA 1
ATOM 714 C C . GLY A 1 97 ? -12.585 -4.003 36.435 1.00 92.62 97 GLY A C 1
ATOM 715 O O . GLY A 1 97 ? -11.926 -3.034 36.068 1.00 92.62 97 GLY A O 1
ATOM 716 N N . ARG A 1 98 ? -12.169 -5.261 36.287 1.00 94.81 98 ARG A N 1
ATOM 717 C CA . ARG A 1 98 ? -10.932 -5.622 35.586 1.00 94.81 98 ARG A CA 1
ATOM 718 C C . ARG A 1 98 ? -11.238 -6.492 34.379 1.00 94.81 98 ARG A C 1
ATOM 720 O O . ARG A 1 98 ? -12.099 -7.372 34.448 1.00 94.81 98 ARG A O 1
ATOM 727 N N . ARG A 1 99 ? -10.473 -6.339 33.300 1.00 94.12 99 ARG A N 1
ATOM 728 C CA . ARG A 1 99 ? -10.627 -7.129 32.063 1.00 94.12 99 ARG A CA 1
ATOM 729 C C . ARG A 1 99 ? -10.560 -8.633 32.311 1.00 94.12 99 ARG A C 1
ATOM 731 O O . ARG A 1 99 ? -11.349 -9.380 31.738 1.00 94.12 99 ARG A O 1
ATOM 738 N N . ALA A 1 100 ? -9.666 -9.078 33.196 1.00 94.25 100 ALA A N 1
ATOM 739 C CA . ALA A 1 100 ? -9.533 -10.489 33.561 1.00 94.25 100 ALA A CA 1
ATOM 740 C C . ALA A 1 100 ? -10.793 -11.047 34.249 1.00 94.25 100 ALA A C 1
ATOM 742 O O . ALA A 1 100 ? -11.159 -12.200 34.032 1.00 94.25 100 ALA A O 1
ATOM 743 N N . GLU A 1 101 ? -11.485 -10.228 35.042 1.00 96.56 101 GLU A N 1
ATOM 744 C CA . GLU A 1 101 ? -12.722 -10.625 35.720 1.00 96.56 101 GLU A CA 1
ATOM 745 C C . GLU A 1 101 ? -13.880 -10.723 34.730 1.00 96.56 101 GLU A C 1
ATOM 747 O O . GLU A 1 101 ? -14.655 -11.676 34.787 1.00 96.56 101 GLU A O 1
ATOM 752 N N . VAL A 1 102 ? -13.967 -9.774 33.792 1.00 96.69 102 VAL A N 1
ATOM 753 C CA . VAL A 1 102 ? -14.943 -9.811 32.695 1.00 96.69 102 VAL A CA 1
ATOM 754 C C . VAL A 1 102 ? -14.708 -11.050 31.831 1.00 96.69 102 VAL A C 1
ATOM 756 O O . VAL A 1 102 ? -15.644 -11.799 31.565 1.00 96.69 102 VAL A O 1
ATOM 759 N N . ALA A 1 103 ? -13.457 -11.335 31.460 1.00 96.31 103 ALA A N 1
ATOM 760 C CA . ALA A 1 103 ? -13.108 -12.543 30.716 1.00 96.31 103 ALA A CA 1
ATOM 761 C C . ALA A 1 103 ? -13.505 -13.828 31.470 1.00 96.31 103 ALA A C 1
ATOM 763 O O . ALA A 1 103 ? -14.081 -14.732 30.868 1.00 96.31 103 ALA A O 1
ATOM 764 N N . ALA A 1 104 ? -13.248 -13.899 32.782 1.00 96.81 104 ALA A N 1
ATOM 765 C CA . ALA A 1 104 ? -13.616 -15.046 33.611 1.00 96.81 104 ALA A CA 1
ATOM 766 C C . ALA A 1 104 ? -15.139 -15.230 33.725 1.00 96.81 104 ALA A C 1
ATOM 768 O O . ALA A 1 104 ? -15.623 -16.357 33.632 1.00 96.81 104 ALA A O 1
ATOM 769 N N . ALA A 1 105 ? -15.899 -14.141 33.877 1.00 97.19 105 ALA A N 1
ATOM 770 C CA . ALA A 1 105 ? -17.360 -14.186 33.925 1.00 97.19 105 ALA A CA 1
ATOM 771 C C . ALA A 1 105 ? -17.958 -14.686 32.598 1.00 97.19 105 ALA A C 1
ATOM 773 O O . ALA A 1 105 ? -18.832 -15.552 32.594 1.00 97.19 105 ALA A O 1
ATOM 774 N N . LEU A 1 106 ? -17.435 -14.209 31.464 1.00 97.81 106 LEU A N 1
ATOM 775 C CA . LEU A 1 106 ? -17.861 -14.667 30.139 1.00 97.81 106 LEU A CA 1
ATOM 776 C C . LEU A 1 106 ? -17.496 -16.137 29.897 1.00 97.81 106 LEU A C 1
ATOM 778 O O . LEU A 1 106 ? -18.314 -16.891 29.374 1.00 97.81 106 LEU A O 1
ATOM 782 N N . ALA A 1 107 ? -16.312 -16.569 30.336 1.00 96.50 107 ALA A N 1
ATOM 783 C CA . ALA A 1 107 ? -15.909 -17.971 30.267 1.00 96.50 107 ALA A CA 1
ATOM 784 C C . ALA A 1 107 ? -16.806 -18.878 31.130 1.00 96.50 107 ALA A C 1
ATOM 786 O O . ALA A 1 107 ? -17.198 -19.951 30.675 1.00 96.50 107 ALA A O 1
ATOM 787 N N . ALA A 1 108 ? -17.182 -18.443 32.339 1.00 96.94 108 ALA A N 1
ATOM 788 C CA . ALA A 1 108 ? -18.109 -19.172 33.210 1.00 96.94 108 ALA A CA 1
ATOM 789 C C . ALA A 1 108 ? -19.513 -19.309 32.594 1.00 96.94 108 ALA A C 1
ATOM 791 O O . ALA A 1 108 ? -20.187 -20.312 32.812 1.00 96.94 108 ALA A O 1
ATOM 792 N N . ALA A 1 109 ? -19.923 -18.340 31.771 1.00 96.75 109 ALA A N 1
ATOM 793 C CA . ALA A 1 109 ? -21.146 -18.393 30.972 1.00 96.75 109 ALA A CA 1
ATOM 794 C C . ALA A 1 109 ? -20.987 -19.157 29.638 1.00 96.75 109 ALA A C 1
ATOM 796 O O . ALA A 1 109 ? -21.878 -19.101 28.793 1.00 96.75 109 ALA A O 1
ATOM 797 N N . ALA A 1 110 ? -19.859 -19.850 29.427 1.00 97.00 110 ALA A N 1
ATOM 798 C CA . ALA A 1 110 ? -19.518 -20.565 28.196 1.00 97.00 110 ALA A CA 1
ATOM 799 C C . ALA A 1 110 ? -19.527 -19.689 26.924 1.00 97.00 110 ALA A C 1
ATOM 801 O O . ALA A 1 110 ? -19.722 -20.190 25.816 1.00 97.00 110 ALA A O 1
ATOM 802 N N . ILE A 1 111 ? -19.284 -18.381 27.063 1.00 96.94 111 ILE A N 1
ATOM 803 C CA . ILE A 1 111 ? -19.161 -17.457 25.934 1.00 96.94 111 ILE A CA 1
ATOM 804 C C . ILE A 1 111 ? -17.712 -17.511 25.419 1.00 96.94 111 ILE A C 1
ATOM 806 O O . ILE A 1 111 ? -16.782 -17.181 26.162 1.00 96.94 111 ILE A O 1
ATOM 810 N N . PRO A 1 112 ? -17.475 -17.913 24.155 1.00 92.69 112 PRO A N 1
ATOM 811 C CA . PRO A 1 112 ? -16.129 -18.134 23.645 1.00 92.69 112 PRO A CA 1
ATOM 812 C C . PRO A 1 112 ? -15.449 -16.805 23.291 1.00 92.69 112 PRO A C 1
ATOM 814 O O . PRO A 1 112 ? -15.570 -16.286 22.181 1.00 92.69 112 PRO A O 1
ATOM 817 N N . VAL A 1 113 ? -14.697 -16.251 24.238 1.00 94.81 113 VAL A N 1
ATOM 818 C CA . VAL A 1 113 ? -13.937 -15.005 24.064 1.00 94.81 113 VAL A CA 1
ATOM 819 C C . VAL A 1 113 ? -12.529 -15.298 23.522 1.00 94.81 113 VAL A C 1
ATOM 821 O O . VAL A 1 113 ? -11.872 -16.263 23.919 1.00 94.81 113 VAL A O 1
ATOM 824 N N . ARG A 1 114 ? -12.052 -14.472 22.584 1.00 94.94 114 ARG A N 1
ATOM 825 C CA . ARG A 1 114 ? -10.645 -14.406 22.156 1.00 94.94 114 ARG A CA 1
ATOM 826 C C . ARG A 1 114 ? -9.850 -13.538 23.122 1.00 94.94 114 ARG A C 1
ATOM 828 O O . ARG A 1 114 ? -8.848 -14.000 23.655 1.00 94.94 114 ARG A O 1
ATOM 835 N N . TYR A 1 115 ? -10.301 -12.308 23.353 1.00 95.62 115 TYR A N 1
ATOM 836 C CA . TYR A 1 115 ? -9.679 -11.380 24.294 1.00 95.62 115 TYR A CA 1
ATOM 837 C C . TYR A 1 115 ? -10.677 -10.336 24.808 1.00 95.62 115 TYR A C 1
ATOM 839 O O . TYR A 1 115 ? -11.727 -10.105 24.205 1.00 95.62 115 TYR A O 1
ATOM 847 N N . VAL A 1 116 ? -10.308 -9.691 25.915 1.00 95.75 116 VAL A N 1
ATOM 848 C CA . VAL A 1 116 ? -10.969 -8.497 26.450 1.00 95.75 116 VAL A CA 1
ATOM 849 C C . VAL A 1 116 ? -9.923 -7.388 26.532 1.00 95.75 116 VAL A C 1
ATOM 851 O O . VAL A 1 116 ? -8.866 -7.591 27.127 1.00 95.75 116 VAL A O 1
ATOM 854 N N . ALA A 1 117 ? -10.192 -6.240 25.917 1.00 94.38 117 ALA A N 1
ATOM 855 C CA . ALA A 1 117 ? -9.265 -5.112 25.818 1.00 94.38 117 ALA A CA 1
ATOM 856 C C . ALA A 1 117 ? -9.949 -3.799 26.217 1.00 94.38 117 ALA A C 1
ATOM 858 O O . ALA A 1 117 ? -11.174 -3.720 26.218 1.00 94.38 117 ALA A O 1
ATOM 859 N N . SER A 1 118 ? -9.171 -2.768 26.548 1.00 92.00 118 SER A N 1
ATOM 860 C CA . SER A 1 118 ? -9.717 -1.424 26.776 1.00 92.00 118 SER A CA 1
ATOM 861 C C . SER A 1 118 ? -10.282 -0.836 25.478 1.00 92.00 118 SER A C 1
ATOM 863 O O . SER A 1 118 ? -9.694 -0.996 24.407 1.00 92.00 118 SER A O 1
ATOM 865 N N . ALA A 1 119 ? -11.410 -0.129 25.574 1.00 90.62 119 ALA A N 1
ATOM 866 C CA . ALA A 1 119 ? -11.942 0.701 24.492 1.00 90.62 119 ALA A CA 1
ATOM 867 C C . ALA A 1 119 ? -11.347 2.124 24.471 1.00 90.62 119 ALA A C 1
ATOM 869 O O . ALA A 1 119 ? -11.592 2.881 23.526 1.00 90.62 119 ALA A O 1
ATOM 870 N N . LEU A 1 120 ? -10.584 2.495 25.505 1.00 87.50 120 LEU A N 1
ATOM 871 C CA . LEU A 1 120 ? -10.111 3.860 25.761 1.00 87.50 120 LEU A CA 1
ATOM 872 C C . LEU A 1 120 ? -8.586 3.992 25.735 1.00 87.50 120 LEU A C 1
ATOM 874 O O . LEU A 1 120 ? -8.068 5.063 25.420 1.00 87.50 120 LEU A O 1
ATOM 878 N N . ARG A 1 121 ? -7.859 2.931 26.093 1.00 88.12 121 ARG A N 1
ATOM 879 C CA . ARG A 1 121 ? -6.407 2.952 26.277 1.00 88.12 121 ARG A CA 1
ATOM 880 C C . ARG A 1 121 ? -5.696 2.029 25.287 1.00 88.12 121 ARG A C 1
ATOM 882 O O . ARG A 1 121 ? -6.182 0.929 25.019 1.00 88.12 121 ARG A O 1
ATOM 889 N N . PRO A 1 122 ? -4.533 2.448 24.761 1.00 88.12 122 PRO A N 1
ATOM 890 C CA . PRO A 1 122 ? -3.692 1.578 23.956 1.00 88.12 122 PRO A CA 1
ATOM 891 C C . PRO A 1 122 ? -3.071 0.466 24.803 1.00 88.12 122 PRO A C 1
ATOM 893 O O . PRO A 1 122 ? -2.921 0.590 26.021 1.00 88.12 122 PRO A O 1
ATOM 896 N N . SER A 1 123 ? -2.688 -0.626 24.145 1.00 86.56 123 SER A N 1
ATOM 897 C CA . SER A 1 123 ? -2.115 -1.802 24.789 1.00 86.56 123 SER A CA 1
ATOM 898 C C . SER A 1 123 ? -1.105 -2.487 23.876 1.00 86.56 123 SER A C 1
ATOM 900 O O . SER A 1 123 ? -1.377 -2.727 22.704 1.00 86.56 123 SER A O 1
ATOM 902 N N . ALA A 1 124 ? 0.032 -2.882 24.449 1.00 83.81 124 ALA A N 1
ATOM 903 C CA . ALA A 1 124 ? 1.022 -3.727 23.782 1.00 83.81 124 ALA A CA 1
ATOM 904 C C . ALA A 1 124 ? 0.658 -5.227 23.819 1.00 83.81 124 ALA A C 1
ATOM 906 O O . ALA A 1 124 ? 1.473 -6.072 23.447 1.00 83.81 124 ALA A O 1
ATOM 907 N N . ALA A 1 125 ? -0.533 -5.583 24.315 1.00 85.81 125 ALA A N 1
ATOM 908 C CA . ALA A 1 125 ? -1.009 -6.957 24.275 1.00 85.81 125 ALA A CA 1
ATOM 909 C C . ALA A 1 125 ? -1.194 -7.405 22.821 1.00 85.81 125 ALA A C 1
ATOM 911 O O . ALA A 1 125 ? -1.835 -6.720 22.028 1.00 85.81 125 ALA A O 1
ATOM 912 N N . VAL A 1 126 ? -0.660 -8.579 22.496 1.00 82.94 126 VAL A N 1
ATOM 913 C CA . VAL A 1 126 ? -0.792 -9.176 21.165 1.00 82.94 126 VAL A CA 1
ATOM 914 C C . VAL A 1 126 ? -2.120 -9.917 21.080 1.00 82.94 126 VAL A C 1
ATOM 916 O O . VAL A 1 126 ? -2.451 -10.713 21.967 1.00 82.94 126 VAL A O 1
ATOM 919 N N . ALA A 1 127 ? -2.876 -9.691 20.006 1.00 86.69 127 ALA A N 1
ATOM 920 C CA . ALA A 1 127 ? -4.100 -10.448 19.769 1.00 86.69 127 ALA A CA 1
ATOM 921 C C . ALA A 1 127 ? -3.805 -11.962 19.624 1.00 86.69 127 ALA A C 1
ATOM 923 O O . ALA A 1 127 ? -2.842 -12.357 18.958 1.00 86.69 127 ALA A O 1
ATOM 924 N N . PRO A 1 128 ? -4.639 -12.858 20.186 1.00 89.81 128 PRO A N 1
ATOM 925 C CA . PRO A 1 128 ? -4.570 -14.285 19.886 1.00 89.81 128 PRO A CA 1
ATOM 926 C C . PRO A 1 128 ? -4.711 -14.540 18.384 1.00 89.81 128 PRO A C 1
ATOM 928 O O . PRO A 1 128 ? -5.386 -13.782 17.688 1.00 89.81 128 PRO A O 1
ATOM 931 N N . ARG A 1 129 ? -4.159 -15.663 17.901 1.00 87.88 129 ARG A N 1
ATOM 932 C CA . ARG A 1 129 ? -4.140 -16.037 16.476 1.00 87.88 129 ARG A CA 1
ATOM 933 C C . ARG A 1 129 ? -5.469 -15.746 15.762 1.00 87.88 129 ARG A C 1
ATOM 935 O O . ARG A 1 129 ? -6.517 -16.261 16.147 1.00 87.88 129 ARG A O 1
ATOM 942 N N . PHE A 1 130 ? -5.376 -14.974 14.685 1.00 87.62 130 PHE A N 1
ATOM 943 C CA . PHE A 1 130 ? -6.478 -14.660 13.785 1.00 87.62 130 PHE A CA 1
ATOM 944 C C . PHE A 1 130 ? -6.810 -15.862 12.886 1.00 87.62 130 PHE A C 1
ATOM 946 O O . PHE A 1 130 ? -5.940 -16.368 12.166 1.00 87.62 130 PHE A O 1
ATOM 953 N N . ASP A 1 131 ? -8.059 -16.332 12.912 1.00 88.56 131 ASP A N 1
ATOM 954 C CA . ASP A 1 131 ? -8.512 -17.434 12.058 1.00 88.56 131 ASP A CA 1
ATOM 955 C C . ASP A 1 131 ? -9.090 -16.921 10.734 1.00 88.56 131 ASP A C 1
ATOM 957 O O . ASP A 1 131 ? -10.300 -16.806 10.534 1.00 88.56 131 ASP A O 1
ATOM 961 N N . ALA A 1 132 ? -8.197 -16.621 9.793 1.00 87.12 132 ALA A N 1
ATOM 962 C CA . ALA A 1 132 ? -8.598 -16.191 8.459 1.00 87.12 132 ALA A CA 1
ATOM 963 C C . ALA A 1 132 ? -9.338 -17.280 7.660 1.00 87.12 132 ALA A C 1
ATOM 965 O O . ALA A 1 132 ? -10.035 -16.938 6.708 1.00 87.12 132 ALA A O 1
ATOM 966 N N . ALA A 1 133 ? -9.191 -18.569 7.999 1.00 87.50 133 ALA A N 1
ATOM 967 C CA . ALA A 1 133 ? -9.796 -19.654 7.224 1.00 87.50 133 ALA A CA 1
ATOM 968 C C . ALA A 1 133 ? -11.325 -19.677 7.363 1.00 87.50 133 ALA A C 1
ATOM 970 O O . ALA A 1 133 ? -12.021 -20.044 6.417 1.00 87.50 133 ALA A O 1
ATOM 971 N N . ALA A 1 134 ? -11.841 -19.222 8.508 1.00 80.38 134 ALA A N 1
ATOM 972 C CA . ALA A 1 134 ? -13.271 -19.064 8.752 1.00 80.38 134 ALA A CA 1
ATOM 973 C C . ALA A 1 134 ? -13.891 -17.867 7.999 1.00 80.38 134 ALA A C 1
ATOM 975 O O . ALA A 1 134 ? -15.105 -17.805 7.800 1.00 80.38 134 ALA A O 1
ATOM 976 N N . GLY A 1 135 ? -13.078 -16.890 7.582 1.00 83.62 135 GLY A N 1
ATOM 977 C CA . GLY A 1 135 ? -13.539 -15.644 6.975 1.00 83.62 135 GLY A CA 1
ATOM 978 C C . GLY A 1 135 ? -13.709 -15.716 5.458 1.00 83.62 135 GLY A C 1
ATOM 979 O O . GLY A 1 135 ? -12.794 -16.080 4.720 1.00 83.62 135 GLY A O 1
ATOM 980 N N . ALA A 1 136 ? -14.851 -15.248 4.949 1.00 88.75 136 ALA A N 1
ATOM 981 C CA . ALA A 1 136 ? -14.977 -14.951 3.525 1.00 88.75 136 ALA A CA 1
ATOM 982 C C . ALA A 1 136 ? -14.052 -13.783 3.149 1.00 88.75 136 ALA A C 1
ATOM 984 O O . ALA A 1 136 ? -14.101 -12.725 3.781 1.00 88.75 136 ALA A O 1
ATOM 985 N N . THR A 1 137 ? -13.258 -13.940 2.086 1.00 91.31 137 THR A N 1
ATOM 986 C CA . THR A 1 137 ? -12.403 -12.857 1.578 1.00 91.31 137 THR A CA 1
ATOM 987 C C . THR A 1 137 ? -13.231 -11.624 1.234 1.00 91.31 137 THR A C 1
ATOM 989 O O . THR A 1 137 ? -14.295 -11.761 0.622 1.00 91.31 137 THR A O 1
ATOM 992 N N . ALA A 1 138 ? -12.712 -10.436 1.529 1.00 88.69 138 ALA A N 1
ATOM 993 C CA . ALA A 1 138 ? -13.353 -9.191 1.153 1.00 88.69 138 ALA A CA 1
ATOM 994 C C . ALA A 1 138 ? -13.494 -9.086 -0.371 1.00 88.69 138 ALA A C 1
ATOM 996 O O . ALA A 1 138 ? -12.572 -9.387 -1.147 1.00 88.69 138 ALA A O 1
ATOM 997 N N . ARG A 1 139 ? -14.683 -8.674 -0.797 1.00 84.00 139 ARG A N 1
ATOM 998 C CA . ARG A 1 139 ? -15.030 -8.401 -2.187 1.00 84.00 139 ARG A CA 1
ATOM 999 C C . ARG A 1 139 ? -15.597 -6.990 -2.232 1.00 84.00 139 ARG A C 1
ATOM 1001 O O . ARG A 1 139 ? -16.221 -6.601 -1.255 1.00 84.00 139 ARG A O 1
ATOM 1008 N N . PRO A 1 140 ? -15.404 -6.267 -3.346 1.00 76.38 140 PRO A N 1
ATOM 1009 C CA . PRO A 1 140 ? -16.081 -5.000 -3.546 1.00 76.38 140 PRO A CA 1
ATOM 1010 C C . PRO A 1 140 ? -17.561 -5.151 -3.242 1.00 76.38 140 PRO A C 1
ATOM 1012 O O . PRO A 1 140 ? -18.208 -6.034 -3.816 1.00 76.38 140 PRO A O 1
ATOM 1015 N N . ASP A 1 141 ? -18.051 -4.315 -2.339 1.00 69.25 141 ASP A N 1
ATOM 1016 C CA . ASP A 1 141 ? -19.477 -4.104 -2.172 1.00 69.25 141 ASP A CA 1
ATOM 1017 C C . ASP A 1 141 ? -20.067 -3.743 -3.547 1.00 69.25 141 ASP A C 1
ATOM 1019 O O . ASP A 1 141 ? -19.436 -3.024 -4.332 1.00 69.25 141 ASP A O 1
ATOM 1023 N N . GLY A 1 142 ? -21.260 -4.249 -3.865 1.00 66.62 142 GLY A N 1
ATOM 1024 C CA . GLY A 1 142 ? -21.943 -3.945 -5.126 1.00 66.62 142 GLY A CA 1
ATOM 1025 C C . GLY A 1 142 ? -22.115 -2.437 -5.348 1.00 66.62 142 GLY A C 1
ATOM 1026 O O . GLY A 1 142 ? -22.178 -1.990 -6.491 1.00 66.62 142 GLY A O 1
ATOM 1027 N N . ALA A 1 143 ? -22.100 -1.648 -4.268 1.00 79.44 143 ALA A N 1
ATOM 1028 C CA . ALA A 1 143 ? -22.148 -0.191 -4.301 1.00 79.44 143 ALA A CA 1
ATOM 1029 C C . ALA A 1 143 ? -20.788 0.508 -4.536 1.00 79.44 143 ALA A C 1
ATOM 1031 O O . ALA A 1 143 ? -20.778 1.700 -4.834 1.00 79.44 143 ALA A O 1
ATOM 1032 N N . TRP A 1 144 ? -19.630 -0.165 -4.416 1.00 91.94 144 TRP A N 1
ATOM 1033 C CA . TRP A 1 144 ? -18.316 0.432 -4.730 1.00 91.94 144 TRP A CA 1
ATOM 1034 C C . TRP A 1 144 ? -17.807 0.001 -6.108 1.00 91.94 144 TRP A C 1
ATOM 1036 O O . TRP A 1 144 ? -16.877 -0.807 -6.266 1.00 91.94 144 TRP A O 1
ATOM 1046 N N . THR A 1 145 ? -18.434 0.559 -7.142 1.00 89.56 145 THR A N 1
ATOM 1047 C CA . THR A 1 145 ? -18.026 0.314 -8.527 1.00 89.56 145 THR A CA 1
ATOM 1048 C C . THR A 1 145 ? -16.730 1.057 -8.827 1.00 89.56 145 THR A C 1
ATOM 1050 O O . THR A 1 145 ? -16.639 2.263 -8.627 1.00 89.56 145 THR A O 1
ATOM 1053 N N . ALA A 1 146 ? -15.720 0.327 -9.306 1.00 90.44 146 ALA A N 1
ATOM 1054 C CA . ALA A 1 146 ? -14.467 0.951 -9.697 1.00 90.44 146 ALA A CA 1
ATOM 1055 C C . ALA A 1 146 ? -14.643 1.728 -11.008 1.00 90.44 146 ALA A C 1
ATOM 1057 O O . ALA A 1 146 ? -15.281 1.243 -11.945 1.00 90.44 146 ALA A O 1
ATOM 1058 N N . ARG A 1 147 ? -14.054 2.917 -11.068 1.00 91.56 147 ARG A N 1
ATOM 1059 C CA . ARG A 1 147 ? -14.165 3.847 -12.188 1.00 91.56 147 ARG A CA 1
ATOM 1060 C C . ARG A 1 147 ? -13.460 3.322 -13.446 1.00 91.56 147 ARG A C 1
ATOM 1062 O O . ARG A 1 147 ? -12.427 2.645 -13.338 1.00 91.56 147 ARG A O 1
ATOM 1069 N N . PRO A 1 148 ? -14.009 3.625 -14.637 1.00 91.62 148 PRO A N 1
ATOM 1070 C CA . PRO A 1 148 ? -13.326 3.397 -15.903 1.00 91.62 148 PRO A CA 1
ATOM 1071 C C . PRO A 1 148 ? -12.178 4.406 -16.092 1.00 91.62 148 PRO A C 1
ATOM 1073 O O . PRO A 1 148 ? -12.135 5.413 -15.383 1.00 91.62 148 PRO A O 1
ATOM 1076 N N . PRO A 1 149 ? -11.257 4.154 -17.038 1.00 89.75 149 PRO A N 1
ATOM 1077 C CA . PRO A 1 149 ? -10.253 5.143 -17.422 1.00 89.75 149 PRO A CA 1
ATOM 1078 C C . PRO A 1 149 ? -10.916 6.394 -18.006 1.00 89.75 149 PRO A C 1
ATOM 1080 O O . PRO A 1 149 ? -11.881 6.276 -18.764 1.00 89.75 149 PRO A O 1
ATOM 1083 N N . SER A 1 150 ? -10.403 7.572 -17.653 1.00 85.44 150 SER A N 1
ATOM 1084 C CA . SER A 1 150 ? -10.811 8.846 -18.255 1.00 85.44 150 SER A CA 1
ATOM 1085 C C . SER A 1 150 ? -9.992 9.154 -19.511 1.00 85.44 150 SER A C 1
ATOM 1087 O O . SER A 1 150 ? -8.835 8.744 -19.617 1.00 85.44 150 SER A O 1
ATOM 1089 N N . GLU A 1 151 ? -10.570 9.900 -20.457 1.00 76.88 151 GLU A N 1
ATOM 1090 C CA . GLU A 1 151 ? -9.845 10.415 -21.637 1.00 76.88 151 GLU A CA 1
ATOM 1091 C C . GLU A 1 151 ? -8.702 11.353 -21.215 1.00 76.88 151 GLU A C 1
ATOM 1093 O O . GLU A 1 151 ? -7.593 11.291 -21.738 1.00 76.88 151 GLU A O 1
ATOM 1098 N N . GLU A 1 152 ? -8.950 12.121 -20.155 1.00 71.25 152 GLU A N 1
ATOM 1099 C CA . GLU A 1 152 ? -7.999 12.983 -19.458 1.00 71.25 152 GLU A CA 1
ATOM 1100 C C . GLU A 1 152 ? -6.719 12.260 -19.004 1.00 71.25 152 GLU A C 1
ATOM 1102 O O . GLU A 1 152 ? -5.650 12.868 -18.933 1.00 71.25 152 GLU A O 1
ATOM 1107 N N . SER A 1 153 ? -6.781 10.952 -18.733 1.00 65.44 153 SER A N 1
ATOM 1108 C CA . SER A 1 153 ? -5.614 10.178 -18.300 1.00 65.44 153 SER A CA 1
ATOM 1109 C C . SER A 1 153 ? -4.503 10.081 -19.357 1.00 65.44 153 SER A C 1
ATOM 1111 O O . SER A 1 153 ? -3.376 9.740 -19.001 1.00 65.44 153 SER A O 1
ATOM 1113 N N . GLU A 1 154 ? -4.778 10.403 -20.625 1.00 66.31 154 GLU A N 1
ATOM 1114 C CA . GLU A 1 154 ? -3.780 10.414 -21.704 1.00 66.31 154 GLU A CA 1
ATOM 1115 C C . GLU A 1 154 ? -3.118 11.787 -21.926 1.00 66.31 154 GLU A C 1
ATOM 1117 O O . GLU A 1 154 ? -2.098 11.868 -22.620 1.00 66.31 154 GLU A O 1
ATOM 1122 N N . GLU A 1 155 ? -3.652 12.846 -21.310 1.00 71.19 155 GLU A N 1
ATOM 1123 C CA . GLU A 1 155 ? -3.115 14.205 -21.404 1.00 71.19 155 GLU A CA 1
ATOM 1124 C C . GLU A 1 155 ? -1.825 14.366 -20.583 1.00 71.19 155 GLU A C 1
ATOM 1126 O O . GLU A 1 155 ? -1.673 13.810 -19.485 1.00 71.19 155 GLU A O 1
ATOM 1131 N N . GLU A 1 156 ? -0.888 15.148 -21.125 1.00 68.88 156 GLU A N 1
ATOM 1132 C CA . GLU A 1 156 ? 0.334 15.530 -20.418 1.00 68.88 156 GLU A CA 1
ATOM 1133 C C . GLU A 1 156 ? 0.001 16.477 -19.260 1.00 68.88 156 GLU A C 1
ATOM 1135 O O . GLU A 1 156 ? -0.828 17.378 -19.386 1.00 68.88 156 GLU A O 1
ATOM 1140 N N . GLU A 1 157 ? 0.631 16.246 -18.106 1.00 72.25 157 GLU A N 1
ATOM 1141 C CA . GLU A 1 157 ? 0.454 17.121 -16.949 1.00 72.25 157 GLU A CA 1
ATOM 1142 C C . GLU A 1 157 ? 1.046 18.501 -17.223 1.00 72.25 157 GLU A C 1
ATOM 1144 O O . GLU A 1 157 ? 2.177 18.584 -17.712 1.00 72.25 157 GLU A O 1
ATOM 1149 N N . PRO A 1 158 ? 0.339 19.585 -16.859 1.00 72.88 158 PRO A N 1
ATOM 1150 C CA . PRO A 1 158 ? 0.877 20.920 -17.003 1.00 72.88 158 PRO A CA 1
ATOM 1151 C C . PRO A 1 158 ? 2.138 21.071 -16.161 1.00 72.88 158 PRO A C 1
ATOM 1153 O O . PRO A 1 158 ? 2.226 20.638 -15.005 1.00 72.88 158 PRO A O 1
ATOM 1156 N N . GLU A 1 159 ? 3.123 21.739 -16.748 1.00 79.00 159 GLU A N 1
ATOM 1157 C CA . GLU A 1 159 ? 4.382 21.942 -16.075 1.00 79.00 159 GLU A CA 1
ATOM 1158 C C . GLU A 1 159 ? 4.319 23.090 -15.060 1.00 79.00 159 GLU A C 1
ATOM 1160 O O . GLU A 1 159 ? 4.538 24.246 -15.412 1.00 79.00 159 GLU A O 1
ATOM 1165 N N . THR A 1 160 ? 4.060 22.778 -13.786 1.00 80.31 160 THR A N 1
ATOM 1166 C CA . THR A 1 160 ? 3.998 23.795 -12.720 1.00 80.31 160 THR A CA 1
ATOM 1167 C C . THR A 1 160 ? 4.961 23.514 -11.555 1.00 80.31 160 THR A C 1
ATOM 1169 O O . THR A 1 160 ? 5.352 22.357 -11.335 1.00 80.31 160 THR A O 1
ATOM 1172 N N . PRO A 1 161 ? 5.364 24.548 -10.782 1.00 78.88 161 PRO A N 1
ATOM 1173 C CA . PRO A 1 161 ? 6.268 24.397 -9.641 1.00 78.88 161 PRO A CA 1
ATOM 1174 C C . PRO A 1 161 ? 5.800 23.425 -8.555 1.00 78.88 161 PRO A C 1
ATOM 1176 O O . PRO A 1 161 ? 6.661 22.879 -7.873 1.00 78.88 161 PRO A O 1
ATOM 1179 N N . GLY A 1 162 ? 4.491 23.221 -8.386 1.00 83.12 162 GLY A N 1
ATOM 1180 C CA . GLY A 1 162 ? 3.877 22.367 -7.366 1.00 83.12 162 GLY A CA 1
ATOM 1181 C C . GLY A 1 162 ? 3.415 20.994 -7.861 1.00 83.12 162 GLY A C 1
ATOM 1182 O O . GLY A 1 162 ? 3.006 20.167 -7.046 1.00 83.12 162 GLY A O 1
ATOM 1183 N N . ARG A 1 163 ? 3.526 20.710 -9.168 1.00 87.69 163 ARG A N 1
ATOM 1184 C CA . ARG A 1 163 ? 3.276 19.382 -9.776 1.00 87.69 163 ARG A CA 1
ATOM 1185 C C . ARG A 1 163 ? 4.534 18.535 -9.932 1.00 87.69 163 ARG A C 1
ATOM 1187 O O . ARG A 1 163 ? 4.472 17.429 -10.465 1.00 87.69 163 ARG A O 1
ATOM 1194 N N . TRP A 1 164 ? 5.676 19.028 -9.454 1.00 89.19 164 TRP A N 1
ATOM 1195 C CA . TRP A 1 164 ? 6.970 18.348 -9.553 1.00 89.19 164 TRP A CA 1
ATOM 1196 C C . TRP A 1 164 ? 6.937 16.918 -8.994 1.00 89.19 164 TRP A C 1
ATOM 1198 O O . TRP A 1 164 ? 7.616 16.039 -9.516 1.00 89.19 164 TRP A O 1
ATOM 1208 N N . PHE A 1 165 ? 6.098 16.656 -7.985 1.00 91.25 165 PHE A N 1
ATOM 1209 C CA . PHE A 1 165 ? 5.972 15.337 -7.371 1.00 91.25 165 PHE A CA 1
ATOM 1210 C C . PHE A 1 165 ? 5.541 14.245 -8.350 1.00 91.25 165 PHE A C 1
ATOM 1212 O O . PHE A 1 165 ? 5.879 13.089 -8.125 1.00 91.25 165 PHE A O 1
ATOM 1219 N N . LEU A 1 166 ? 4.829 14.575 -9.433 1.00 91.50 166 LEU A N 1
ATOM 1220 C CA . LEU A 1 166 ? 4.441 13.605 -10.460 1.00 91.50 166 LEU A CA 1
ATOM 1221 C C . LEU A 1 166 ? 5.596 13.249 -11.401 1.00 91.50 166 LEU A C 1
ATOM 1223 O O . LEU A 1 166 ? 5.519 12.231 -12.079 1.00 91.50 166 LEU A O 1
ATOM 1227 N N . ARG A 1 167 ? 6.663 14.048 -11.448 1.00 89.00 167 ARG A N 1
ATOM 1228 C CA . ARG A 1 167 ? 7.762 13.899 -12.410 1.00 89.00 167 ARG A CA 1
ATOM 1229 C C . ARG A 1 167 ? 8.900 13.046 -11.866 1.00 89.00 167 ARG A C 1
ATOM 1231 O O . ARG A 1 167 ? 8.917 12.709 -10.684 1.00 89.00 167 ARG A O 1
ATOM 1238 N N . ALA A 1 168 ? 9.826 12.640 -12.730 1.00 85.25 168 ALA A N 1
ATOM 1239 C CA . ALA A 1 168 ? 11.022 11.913 -12.295 1.00 85.25 168 ALA A CA 1
ATOM 1240 C C . ALA A 1 168 ? 12.111 12.893 -11.824 1.00 85.25 168 ALA A C 1
ATOM 1242 O O . ALA A 1 168 ? 12.814 12.646 -10.838 1.00 85.25 168 ALA A O 1
ATOM 1243 N N . GLU A 1 169 ? 12.206 14.027 -12.513 1.00 84.81 169 GLU A N 1
ATOM 1244 C CA . GLU A 1 169 ? 13.099 15.144 -12.241 1.00 84.81 169 GLU A CA 1
ATOM 1245 C C . GLU A 1 169 ? 12.727 15.827 -10.919 1.00 84.81 169 GLU A C 1
ATOM 1247 O O . GLU A 1 169 ? 11.590 15.753 -10.445 1.00 84.81 169 GLU A O 1
ATOM 1252 N N . GLY A 1 170 ? 13.702 16.475 -10.274 1.00 81.44 170 GLY A N 1
ATOM 1253 C CA . GLY A 1 170 ? 13.472 17.180 -9.006 1.00 81.44 170 GLY A CA 1
ATOM 1254 C C . GLY A 1 170 ? 13.043 16.270 -7.850 1.00 81.44 170 GLY A C 1
ATOM 1255 O O . GLY A 1 170 ? 12.618 16.754 -6.808 1.00 81.44 170 GLY A O 1
ATOM 1256 N N . GLY A 1 171 ? 13.155 14.949 -8.008 1.00 85.81 171 GLY A N 1
ATOM 1257 C CA . GLY A 1 171 ? 12.933 13.984 -6.943 1.00 85.81 171 GLY A CA 1
ATOM 1258 C C . GLY A 1 171 ? 11.497 13.492 -6.759 1.00 85.81 171 GLY A C 1
ATOM 1259 O O . GLY A 1 171 ? 11.192 13.004 -5.672 1.00 85.81 171 GLY A O 1
ATOM 1260 N N . GLY A 1 172 ? 10.624 13.630 -7.760 1.00 91.69 172 GLY A N 1
ATOM 1261 C CA . GLY A 1 172 ? 9.250 13.122 -7.704 1.00 91.69 172 GLY A CA 1
ATOM 1262 C C . GLY A 1 172 ? 9.138 11.595 -7.878 1.00 91.69 172 GLY A C 1
ATOM 1263 O O . GLY A 1 172 ? 10.122 10.855 -7.749 1.00 91.69 172 GLY A O 1
ATOM 1264 N N . ILE A 1 173 ? 7.915 11.120 -8.143 1.00 94.19 173 ILE A N 1
ATOM 1265 C CA . ILE A 1 173 ? 7.570 9.694 -8.295 1.00 94.19 173 ILE A CA 1
ATOM 1266 C C . ILE A 1 173 ? 7.493 9.212 -9.755 1.00 94.19 173 ILE A C 1
ATOM 1268 O O . ILE A 1 173 ? 7.125 8.063 -9.981 1.00 94.19 173 ILE A O 1
ATOM 1272 N N . GLY A 1 174 ? 7.825 10.037 -10.751 1.00 92.75 174 GLY A N 1
ATOM 1273 C CA . GLY A 1 174 ? 8.033 9.587 -12.138 1.00 92.75 174 GLY A CA 1
ATOM 1274 C C . GLY A 1 174 ? 6.817 8.957 -12.831 1.00 92.75 174 GLY A C 1
ATOM 1275 O O . GLY A 1 174 ? 6.946 7.920 -13.481 1.00 92.75 174 GLY A O 1
ATOM 1276 N N . VAL A 1 175 ? 5.627 9.539 -12.690 1.00 91.75 175 VAL A N 1
ATOM 1277 C CA . VAL A 1 175 ? 4.393 9.061 -13.332 1.00 91.75 175 VAL A CA 1
ATOM 1278 C C . VAL A 1 175 ? 4.442 9.298 -14.847 1.00 91.75 175 VAL A C 1
ATOM 1280 O O . VAL A 1 175 ? 4.380 10.429 -15.314 1.00 91.75 175 VAL A O 1
ATOM 1283 N N . ASP A 1 176 ? 4.464 8.215 -15.627 1.00 87.88 176 ASP A N 1
ATOM 1284 C CA . ASP A 1 176 ? 4.249 8.232 -17.083 1.00 87.88 176 ASP A CA 1
ATOM 1285 C C . ASP A 1 176 ? 2.845 7.699 -17.387 1.00 87.88 176 ASP A C 1
ATOM 1287 O O . ASP A 1 176 ? 2.647 6.485 -17.528 1.00 87.88 176 ASP A O 1
ATOM 1291 N N . ARG A 1 177 ? 1.854 8.595 -17.493 1.00 87.50 177 ARG A N 1
ATOM 1292 C CA . ARG A 1 177 ? 0.445 8.195 -17.636 1.00 87.50 177 ARG A CA 1
ATOM 1293 C C . ARG A 1 177 ? 0.141 7.389 -18.886 1.00 87.50 177 ARG A C 1
ATOM 1295 O O . ARG A 1 177 ? -0.684 6.478 -18.827 1.00 87.50 177 ARG A O 1
ATOM 1302 N N . ARG A 1 178 ? 0.866 7.617 -19.983 1.00 85.06 178 ARG A N 1
ATOM 1303 C CA . ARG A 1 178 ? 0.717 6.822 -21.213 1.00 85.06 178 ARG A CA 1
ATOM 1304 C C . ARG A 1 178 ? 1.024 5.340 -20.969 1.00 85.06 178 ARG A C 1
ATOM 1306 O O . ARG A 1 178 ? 0.604 4.474 -21.738 1.00 85.06 178 ARG A O 1
ATOM 1313 N N . ARG A 1 179 ? 1.762 5.021 -19.900 1.00 84.94 179 ARG A N 1
ATOM 1314 C CA . ARG A 1 179 ? 2.180 3.657 -19.543 1.00 84.94 179 ARG A CA 1
ATOM 1315 C C . ARG A 1 179 ? 1.531 3.141 -18.270 1.00 84.94 179 ARG A C 1
ATOM 1317 O O . ARG A 1 179 ? 1.089 1.986 -18.248 1.00 84.94 179 ARG A O 1
ATOM 1324 N N . SER A 1 180 ? 1.481 3.961 -17.224 1.00 87.19 180 SER A N 1
ATOM 1325 C CA . SER A 1 180 ? 0.868 3.622 -15.941 1.00 87.19 180 SER A CA 1
ATOM 1326 C C . SER A 1 180 ? -0.660 3.656 -16.006 1.00 87.19 180 SER A C 1
ATOM 1328 O O . SER A 1 180 ? -1.308 2.872 -15.312 1.00 87.19 180 SER A O 1
ATOM 1330 N N . GLY A 1 181 ? -1.238 4.484 -16.884 1.00 90.56 181 GLY A N 1
ATOM 1331 C CA . GLY A 1 181 ? -2.647 4.878 -16.842 1.00 90.56 181 GLY A CA 1
ATOM 1332 C C . GLY A 1 181 ? -2.943 5.794 -15.651 1.00 90.56 181 GLY A C 1
ATOM 1333 O O . GLY A 1 181 ? -2.025 6.204 -14.938 1.00 90.56 181 GLY A O 1
ATOM 1334 N N . GLY A 1 182 ? -4.229 6.070 -15.414 1.00 93.31 182 GLY A N 1
ATOM 1335 C CA . GLY A 1 182 ? -4.704 6.851 -14.268 1.00 93.31 182 GLY A CA 1
ATOM 1336 C C . GLY A 1 182 ? -5.112 6.031 -13.038 1.00 93.31 182 GLY A C 1
ATOM 1337 O O . GLY A 1 182 ? -5.662 6.591 -12.102 1.00 93.31 182 GLY A O 1
ATOM 1338 N N . GLY A 1 183 ? -4.881 4.713 -13.002 1.00 95.88 183 GLY A N 1
ATOM 1339 C CA . GLY A 1 183 ? -5.290 3.865 -11.864 1.00 95.88 183 GLY A CA 1
ATOM 1340 C C . GLY A 1 183 ? -6.721 3.320 -11.949 1.00 95.88 183 GLY A C 1
ATOM 1341 O O . GLY A 1 183 ? -7.257 2.824 -10.959 1.00 95.88 183 GLY A O 1
ATOM 1342 N N . ALA A 1 184 ? -7.337 3.367 -13.130 1.00 95.50 184 ALA A N 1
ATOM 1343 C CA . ALA A 1 184 ? -8.686 2.861 -13.365 1.00 95.50 184 ALA A CA 1
ATOM 1344 C C . ALA A 1 184 ? -8.877 1.409 -12.895 1.00 95.50 184 ALA A C 1
ATOM 1346 O O . ALA A 1 184 ? -7.986 0.561 -13.013 1.00 95.50 184 ALA A O 1
ATOM 1347 N N . GLY A 1 185 ? -10.076 1.103 -12.399 1.00 95.31 185 GLY A N 1
ATOM 1348 C CA . GLY A 1 185 ? -10.406 -0.217 -11.862 1.00 95.31 185 GLY A CA 1
ATOM 1349 C C . GLY A 1 185 ? -9.925 -0.475 -10.427 1.00 95.31 185 GLY A C 1
ATOM 1350 O O . GLY A 1 185 ? -10.110 -1.593 -9.941 1.00 95.31 185 GLY A O 1
ATOM 1351 N N . THR A 1 186 ? -9.351 0.527 -9.750 1.00 97.75 186 THR A N 1
ATOM 1352 C CA . THR A 1 186 ? -8.872 0.429 -8.359 1.00 97.75 186 THR A CA 1
ATOM 1353 C C . THR A 1 186 ? -9.659 1.321 -7.394 1.00 97.75 186 THR A C 1
ATOM 1355 O O . THR A 1 186 ? -10.331 2.273 -7.808 1.00 97.75 186 THR A O 1
ATOM 1358 N N . ARG A 1 187 ? -9.604 0.984 -6.100 1.00 98.06 187 ARG A N 1
ATOM 1359 C CA . ARG A 1 187 ? -10.336 1.656 -5.015 1.00 98.06 187 ARG A CA 1
ATOM 1360 C C . ARG A 1 187 ? -9.399 2.159 -3.922 1.00 98.06 187 ARG A C 1
ATOM 1362 O O . ARG A 1 187 ? -8.638 1.373 -3.355 1.00 98.06 187 ARG A O 1
ATOM 1369 N N . LEU A 1 188 ? -9.515 3.441 -3.596 1.00 98.44 188 LEU A N 1
ATOM 1370 C CA . LEU A 1 188 ? -8.776 4.098 -2.522 1.00 98.44 188 LEU A CA 1
ATOM 1371 C C . LEU A 1 188 ? -9.689 4.292 -1.310 1.00 98.44 188 LEU A C 1
ATOM 1373 O O . LEU A 1 188 ? -10.734 4.925 -1.425 1.00 98.44 188 LEU A O 1
ATOM 1377 N N . ALA A 1 189 ? -9.274 3.814 -0.143 1.00 98.25 189 ALA A N 1
ATOM 1378 C CA . ALA A 1 189 ? -9.840 4.252 1.125 1.00 98.25 189 ALA A CA 1
ATOM 1379 C C . ALA A 1 189 ? -8.858 5.194 1.820 1.00 98.25 189 ALA A C 1
ATOM 1381 O O . ALA A 1 189 ? -7.699 4.838 2.019 1.00 98.25 189 ALA A O 1
ATOM 1382 N N . VAL A 1 190 ? -9.326 6.371 2.217 1.00 98.19 190 VAL A N 1
ATOM 1383 C CA . VAL A 1 190 ? -8.602 7.248 3.143 1.00 98.19 190 VAL A CA 1
ATOM 1384 C C . VAL A 1 190 ? -9.331 7.203 4.477 1.00 98.19 190 VAL A C 1
ATOM 1386 O O . VAL A 1 190 ? -10.537 7.419 4.503 1.00 98.19 190 VAL A O 1
ATOM 1389 N N . ILE A 1 191 ? -8.623 6.891 5.559 1.00 97.44 191 ILE A N 1
ATOM 1390 C CA . ILE A 1 191 ? -9.114 6.984 6.934 1.00 97.44 191 ILE A CA 1
ATOM 1391 C C . ILE A 1 191 ? -8.510 8.242 7.545 1.00 97.44 191 ILE A C 1
ATOM 1393 O O . ILE A 1 191 ? -7.284 8.358 7.647 1.00 97.44 191 ILE A O 1
ATOM 1397 N N . ASP A 1 192 ? -9.377 9.172 7.926 1.00 95.56 192 ASP A N 1
ATOM 1398 C CA . ASP A 1 192 ? -8.992 10.475 8.456 1.00 95.56 192 ASP A CA 1
ATOM 1399 C C . ASP A 1 192 ? -10.015 10.986 9.474 1.00 95.56 192 ASP A C 1
ATOM 1401 O O . ASP A 1 192 ? -11.078 10.393 9.653 1.00 95.56 192 ASP A O 1
ATOM 1405 N N . ASP A 1 193 ? -9.700 12.086 10.148 1.00 92.50 193 ASP A N 1
ATOM 1406 C CA . ASP A 1 193 ? -10.549 12.675 11.180 1.00 92.50 193 ASP A CA 1
ATOM 1407 C C . ASP A 1 193 ? -11.273 13.947 10.727 1.00 92.50 193 ASP A C 1
ATOM 1409 O O . ASP A 1 193 ? -11.965 14.586 11.525 1.00 92.50 193 ASP A O 1
ATOM 1413 N N . ASP A 1 194 ? -11.099 14.337 9.462 1.00 89.12 194 ASP A N 1
ATOM 1414 C CA . ASP A 1 194 ? -11.750 15.501 8.885 1.00 89.12 194 ASP A CA 1
ATOM 1415 C C . ASP A 1 194 ? -11.944 15.401 7.372 1.00 89.12 194 ASP A C 1
ATOM 1417 O O . ASP A 1 194 ? -11.294 14.633 6.660 1.00 89.12 194 ASP A O 1
ATOM 1421 N N . ALA A 1 195 ? -12.870 16.214 6.882 1.00 85.00 195 ALA A N 1
ATOM 1422 C CA . ALA A 1 195 ? -13.341 16.188 5.516 1.00 85.00 195 ALA A CA 1
ATOM 1423 C C . ALA A 1 195 ? -13.790 17.574 5.033 1.00 85.00 195 ALA A C 1
ATOM 1425 O O . ALA A 1 195 ? -14.688 17.670 4.191 1.00 85.00 195 ALA A O 1
ATOM 1426 N N . TRP A 1 196 ? -13.237 18.674 5.559 1.00 85.94 196 TRP A N 1
ATOM 1427 C CA . TRP A 1 196 ? -13.493 19.984 4.952 1.00 85.94 196 TRP A CA 1
ATOM 1428 C C . TRP A 1 196 ? -13.124 19.942 3.457 1.00 85.94 196 TRP A C 1
ATOM 1430 O O . TRP A 1 196 ? -12.050 19.468 3.097 1.00 85.94 196 TRP A O 1
ATOM 1440 N N . ALA A 1 197 ? -14.039 20.402 2.595 1.00 84.69 197 ALA A N 1
ATOM 1441 C CA . ALA A 1 197 ? -13.953 20.300 1.134 1.00 84.69 197 ALA A CA 1
ATOM 1442 C C . ALA A 1 197 ? -13.968 18.858 0.565 1.00 84.69 197 ALA A C 1
ATOM 1444 O O . ALA A 1 197 ? -13.344 18.567 -0.451 1.00 84.69 197 ALA A O 1
ATOM 1445 N N . ALA A 1 198 ? -14.721 17.939 1.175 1.00 86.81 198 ALA A N 1
ATOM 1446 C CA . ALA A 1 198 ? -14.991 16.622 0.584 1.00 86.81 198 ALA A CA 1
ATOM 1447 C C . ALA A 1 198 ? -15.853 16.682 -0.693 1.00 86.81 198 ALA A C 1
ATOM 1449 O O . ALA A 1 198 ? -15.578 15.959 -1.655 1.00 86.81 198 ALA A O 1
ATOM 1450 N N . ASP A 1 199 ? -16.842 17.582 -0.731 1.00 85.44 199 ASP A N 1
ATOM 1451 C CA . ASP A 1 199 ? -17.737 17.804 -1.886 1.00 85.44 199 ASP A CA 1
ATOM 1452 C C . ASP A 1 199 ? -16.963 18.150 -3.168 1.00 85.44 199 ASP A C 1
ATOM 1454 O O . ASP A 1 199 ? -17.376 17.885 -4.297 1.00 85.44 199 ASP A O 1
ATOM 1458 N N . ASP A 1 200 ? -15.774 18.698 -2.968 1.00 83.06 200 ASP A N 1
ATOM 1459 C CA . ASP A 1 200 ? -14.888 19.232 -3.977 1.00 83.06 200 ASP A CA 1
ATOM 1460 C C . ASP A 1 200 ? -14.087 18.156 -4.738 1.00 83.06 200 ASP A C 1
ATOM 1462 O O . ASP A 1 200 ? -13.540 18.443 -5.811 1.00 83.06 200 ASP A O 1
ATOM 1466 N N . LEU A 1 201 ? -14.042 16.929 -4.209 1.00 85.31 201 LEU A N 1
ATOM 1467 C CA . LEU A 1 201 ? -13.199 15.825 -4.683 1.00 85.31 201 LEU A CA 1
ATOM 1468 C C . LEU A 1 201 ? -13.919 14.884 -5.653 1.00 85.31 201 LEU A C 1
ATOM 1470 O O . LEU A 1 201 ? -13.279 14.166 -6.421 1.00 85.31 201 LEU A O 1
ATOM 1474 N N . GLY A 1 202 ? -15.254 14.874 -5.619 1.00 86.75 202 GLY A N 1
ATOM 1475 C CA . GLY A 1 202 ? -16.054 13.842 -6.274 1.00 86.75 202 GLY A CA 1
ATOM 1476 C C . GLY A 1 202 ? -15.793 12.468 -5.660 1.00 86.75 202 GLY A C 1
ATOM 1477 O O . GLY A 1 202 ? -15.389 11.549 -6.371 1.00 86.75 202 GLY A O 1
ATOM 1478 N N . LEU A 1 203 ? -15.969 12.337 -4.341 1.00 92.25 203 LEU A N 1
ATOM 1479 C CA . LEU A 1 203 ? -15.897 11.059 -3.623 1.00 92.25 203 LEU A CA 1
ATOM 1480 C C . LEU A 1 203 ? -17.005 10.105 -4.080 1.00 92.25 203 LEU A C 1
ATOM 1482 O O . LEU A 1 203 ? -18.098 10.542 -4.427 1.00 92.25 203 LEU A O 1
ATOM 1486 N N . ASP A 1 204 ? -16.757 8.794 -4.018 1.00 92.88 204 ASP A N 1
ATOM 1487 C CA . ASP A 1 204 ? -17.842 7.819 -4.190 1.00 92.88 204 ASP A CA 1
ATOM 1488 C C . ASP A 1 204 ? -18.759 7.798 -2.957 1.00 92.88 204 ASP A C 1
ATOM 1490 O O . ASP A 1 204 ? -19.960 7.562 -3.079 1.00 92.88 204 ASP A O 1
ATOM 1494 N N . ARG A 1 205 ? -18.181 7.995 -1.760 1.00 93.69 205 ARG A N 1
ATOM 1495 C CA . ARG A 1 205 ? -18.901 8.053 -0.480 1.00 93.69 205 ARG A CA 1
ATOM 1496 C C . ARG A 1 205 ? -18.029 8.612 0.651 1.00 93.69 205 ARG A C 1
ATOM 1498 O O . ARG A 1 205 ? -16.844 8.282 0.739 1.00 93.69 205 ARG A O 1
ATOM 1505 N N . GLU A 1 206 ? -18.659 9.356 1.556 1.00 95.38 206 GLU A N 1
ATOM 1506 C CA . GLU A 1 206 ? -18.173 9.594 2.920 1.00 95.38 206 GLU A CA 1
ATOM 1507 C C . GLU A 1 206 ? -18.781 8.552 3.873 1.00 95.38 206 GLU A C 1
ATOM 1509 O O . GLU A 1 206 ? -19.997 8.337 3.890 1.00 95.38 206 GLU A O 1
ATOM 1514 N N . VAL A 1 207 ? -17.938 7.863 4.638 1.00 95.81 207 VAL A N 1
ATOM 1515 C CA . VAL A 1 207 ? -18.337 6.802 5.568 1.00 95.81 207 VAL A CA 1
ATOM 1516 C C . VAL A 1 207 ? -18.030 7.261 6.985 1.00 95.81 207 VAL A C 1
ATOM 1518 O O . VAL A 1 207 ? -16.869 7.422 7.343 1.00 95.81 207 VAL A O 1
ATOM 1521 N N . LEU A 1 208 ? -19.065 7.467 7.796 1.00 96.44 208 LEU A N 1
ATOM 1522 C CA . LEU A 1 208 ? -18.912 7.849 9.199 1.00 96.44 208 LEU A CA 1
ATOM 1523 C C . LEU A 1 208 ? -18.667 6.602 10.048 1.00 96.44 208 LEU A C 1
ATOM 1525 O O . LEU A 1 208 ? -19.467 5.666 10.024 1.00 96.44 208 LEU A O 1
ATOM 1529 N N . VAL A 1 209 ? -17.571 6.592 10.801 1.00 95.44 209 VAL A N 1
ATOM 1530 C CA . VAL A 1 209 ? -17.187 5.488 11.681 1.00 95.44 209 VAL A CA 1
ATOM 1531 C C . VAL A 1 209 ? -17.208 5.989 13.115 1.00 95.44 209 VAL A C 1
ATOM 1533 O O . VAL A 1 209 ? -16.377 6.800 13.503 1.00 95.44 209 VAL A O 1
ATOM 1536 N N . MET A 1 210 ? -18.163 5.499 13.910 1.00 92.94 210 MET A N 1
ATOM 1537 C CA . MET A 1 210 ? -18.372 5.943 15.300 1.00 92.94 210 MET A CA 1
ATOM 1538 C C . MET A 1 210 ? -18.604 7.462 15.426 1.00 92.94 210 MET A C 1
ATOM 1540 O O . MET A 1 210 ? -18.237 8.081 16.423 1.00 92.94 210 MET A O 1
ATOM 1544 N N . LEU A 1 211 ? -19.219 8.051 14.400 1.00 93.50 211 LEU A N 1
ATOM 1545 C CA . LEU A 1 211 ? -19.580 9.459 14.315 1.00 93.50 211 LEU A CA 1
ATOM 1546 C C . LEU A 1 211 ? -21.023 9.590 13.839 1.00 93.50 211 LEU A C 1
ATOM 1548 O O . LEU A 1 211 ? -21.475 8.828 12.986 1.00 93.50 211 LEU A O 1
ATOM 1552 N N . GLU A 1 212 ? -21.718 10.599 14.351 1.00 92.31 212 GLU A N 1
ATOM 1553 C CA . GLU A 1 212 ? -23.057 10.965 13.879 1.00 92.31 212 GLU A CA 1
ATOM 1554 C C . GLU A 1 212 ? -22.999 11.937 12.692 1.00 92.31 212 GLU A C 1
ATOM 1556 O O . GLU A 1 212 ? -23.854 11.898 11.812 1.00 92.31 212 GLU A O 1
ATOM 1561 N N . HIS A 1 213 ? -21.973 12.796 12.653 1.00 93.00 213 HIS A N 1
ATOM 1562 C CA . HIS A 1 213 ? -21.823 13.872 11.673 1.00 93.00 213 HIS A CA 1
ATOM 1563 C C . HIS A 1 213 ? -20.372 13.935 11.163 1.00 93.00 213 HIS A C 1
ATOM 1565 O O . HIS A 1 213 ? -19.449 13.687 11.947 1.00 93.00 213 HIS A O 1
ATOM 1571 N N . PRO A 1 214 ? -20.138 14.284 9.882 1.00 91.50 214 PRO A N 1
ATOM 1572 C CA . PRO A 1 214 ? -18.790 14.453 9.349 1.00 91.50 214 PRO A CA 1
ATOM 1573 C C . PRO A 1 214 ? -18.102 15.682 9.975 1.00 91.50 214 PRO A C 1
ATOM 1575 O O . PRO A 1 214 ? -18.679 16.774 9.950 1.00 91.50 214 PRO A O 1
ATOM 1578 N N . PRO A 1 215 ? -16.868 15.559 10.494 1.00 90.56 215 PRO A N 1
ATOM 1579 C CA . PRO A 1 215 ? -16.085 16.705 10.938 1.00 90.56 215 PRO A CA 1
ATOM 1580 C C . PRO A 1 215 ? -15.670 17.567 9.736 1.00 90.56 215 PRO A C 1
ATOM 1582 O O . PRO A 1 215 ? -15.324 17.046 8.675 1.00 90.56 215 PRO A O 1
ATOM 1585 N N . ARG A 1 216 ? -15.732 18.894 9.896 1.00 91.31 216 ARG A N 1
ATOM 1586 C CA . ARG A 1 216 ? -15.456 19.887 8.835 1.00 91.31 216 ARG A CA 1
ATOM 1587 C C . ARG A 1 216 ? -14.505 20.997 9.305 1.00 91.31 216 ARG A C 1
ATOM 1589 O O . ARG A 1 216 ? -14.654 22.149 8.905 1.00 91.31 216 ARG A O 1
ATOM 1596 N N . SER A 1 217 ? -13.583 20.685 10.211 1.00 85.88 217 SER A N 1
ATOM 1597 C CA . SER A 1 217 ? -12.671 21.659 10.823 1.00 85.88 217 SER A CA 1
ATOM 1598 C C . SER A 1 217 ? -11.382 21.903 10.024 1.00 85.88 217 SER A C 1
ATOM 1600 O O . SER A 1 217 ? -10.778 22.962 10.182 1.00 85.88 217 SER A O 1
ATOM 1602 N N . GLN A 1 218 ? -10.958 20.967 9.162 1.00 85.44 218 GLN A N 1
ATOM 1603 C CA . GLN A 1 218 ? -9.693 21.031 8.412 1.00 85.44 218 GLN A CA 1
ATOM 1604 C C . GLN A 1 218 ? -9.720 20.205 7.109 1.00 85.44 218 GLN A C 1
ATOM 1606 O O . GLN A 1 218 ? -10.316 19.144 7.039 1.00 85.44 218 GLN A O 1
ATOM 1611 N N . ALA A 1 219 ? -9.013 20.610 6.053 1.00 87.75 219 ALA A N 1
ATOM 1612 C CA . ALA A 1 219 ? -9.022 19.862 4.777 1.00 87.75 219 ALA A CA 1
ATOM 1613 C C . ALA A 1 219 ? -8.115 18.616 4.767 1.00 87.75 219 ALA A C 1
ATOM 1615 O O . ALA A 1 219 ? -7.790 18.120 3.694 1.00 87.75 219 ALA A O 1
ATOM 1616 N N . HIS A 1 220 ? -7.670 18.106 5.920 1.00 90.69 220 HIS A N 1
ATOM 1617 C CA . HIS A 1 220 ? -6.612 17.091 5.969 1.00 90.69 220 HIS A CA 1
ATOM 1618 C C . HIS A 1 220 ? -6.973 15.820 5.179 1.00 90.69 220 HIS A C 1
ATOM 1620 O O . HIS A 1 220 ? -6.302 15.515 4.189 1.00 90.69 220 HIS A O 1
ATOM 1626 N N . GLY A 1 221 ? -8.084 15.151 5.508 1.00 92.81 221 GLY A N 1
ATOM 1627 C CA . GLY A 1 221 ? -8.556 13.989 4.749 1.00 92.81 221 GLY A CA 1
ATOM 1628 C C . GLY A 1 221 ? -8.858 14.299 3.281 1.00 92.81 221 GLY A C 1
ATOM 1629 O O . GLY A 1 221 ? -8.595 13.475 2.401 1.00 92.81 221 GLY A O 1
ATOM 1630 N N . ALA A 1 222 ? -9.326 15.515 2.982 1.00 92.69 222 ALA A N 1
ATOM 1631 C CA . ALA A 1 222 ? -9.592 15.925 1.610 1.00 92.69 222 ALA A CA 1
ATOM 1632 C C . ALA A 1 222 ? -8.305 16.090 0.778 1.00 92.69 222 ALA A C 1
ATOM 1634 O O . ALA A 1 222 ? -8.248 15.666 -0.378 1.00 92.69 222 ALA A O 1
ATOM 1635 N N . PHE A 1 223 ? -7.239 16.625 1.377 1.00 93.06 223 PHE A N 1
ATOM 1636 C CA . PHE A 1 223 ? -5.918 16.711 0.758 1.00 93.06 223 PHE A CA 1
ATOM 1637 C C . PHE A 1 223 ? -5.323 15.331 0.485 1.00 93.06 223 PHE A C 1
ATOM 1639 O O . PHE A 1 223 ? -4.779 15.120 -0.598 1.00 93.06 223 PHE A O 1
ATOM 1646 N N . MET A 1 224 ? -5.480 14.373 1.407 1.00 95.50 224 MET A N 1
ATOM 1647 C CA . MET A 1 224 ? -5.019 12.995 1.194 1.00 95.50 224 MET A CA 1
ATOM 1648 C C . MET A 1 224 ? -5.664 12.375 -0.044 1.00 95.50 224 MET A C 1
ATOM 1650 O O . MET A 1 224 ? -4.975 11.829 -0.908 1.00 95.50 224 MET A O 1
ATOM 1654 N N . VAL A 1 225 ? -6.988 12.493 -0.163 1.00 96.00 225 VAL A N 1
ATOM 1655 C CA . VAL A 1 225 ? -7.701 11.993 -1.341 1.00 96.00 225 VAL A CA 1
ATOM 1656 C C . VAL A 1 225 ? -7.235 12.720 -2.598 1.00 96.00 225 VAL A C 1
ATOM 1658 O O . VAL A 1 225 ? -6.948 12.063 -3.596 1.00 96.00 225 VAL A O 1
ATOM 1661 N N . ALA A 1 226 ? -7.116 14.046 -2.570 1.00 94.25 226 ALA A N 1
ATOM 1662 C CA . ALA A 1 226 ? -6.754 14.805 -3.759 1.00 94.25 226 ALA A CA 1
ATOM 1663 C C . ALA A 1 226 ? -5.315 14.539 -4.234 1.00 94.25 226 ALA A C 1
ATOM 1665 O O . ALA A 1 226 ? -5.082 14.400 -5.434 1.00 94.25 226 ALA A O 1
ATOM 1666 N N . TRP A 1 227 ? -4.343 14.393 -3.332 1.00 95.38 227 TRP A N 1
ATOM 1667 C CA . TRP A 1 227 ? -2.980 14.009 -3.712 1.00 95.38 227 TRP A CA 1
ATOM 1668 C C . TRP A 1 227 ? -2.923 12.598 -4.303 1.00 95.38 227 TRP A C 1
ATOM 1670 O O . TRP A 1 227 ? -2.246 12.374 -5.310 1.00 95.38 227 TRP A O 1
ATOM 1680 N N . ALA A 1 228 ? -3.680 11.655 -3.742 1.00 96.75 228 ALA A N 1
ATOM 1681 C CA . ALA A 1 228 ? -3.707 10.282 -4.230 1.00 96.75 228 ALA A CA 1
ATOM 1682 C C . ALA A 1 228 ? -4.498 10.121 -5.543 1.00 96.75 228 ALA A C 1
ATOM 1684 O O . ALA A 1 228 ? -4.008 9.469 -6.462 1.00 96.75 228 ALA A O 1
ATOM 1685 N N . ALA A 1 229 ? -5.692 10.710 -5.643 1.00 94.81 229 ALA A N 1
ATOM 1686 C CA . ALA A 1 229 ? -6.688 10.451 -6.690 1.00 94.81 229 ALA A CA 1
ATOM 1687 C C . ALA A 1 229 ? -7.270 11.709 -7.364 1.00 94.81 229 ALA A C 1
ATOM 1689 O O . ALA A 1 229 ? -8.021 11.597 -8.324 1.00 94.81 229 ALA A O 1
ATOM 1690 N N . GLY A 1 230 ? -6.915 12.913 -6.925 1.00 90.62 230 GLY A N 1
ATOM 1691 C CA . GLY A 1 230 ? -7.355 14.160 -7.553 1.00 90.62 230 GLY A CA 1
ATOM 1692 C C . GLY A 1 230 ? -8.783 14.602 -7.227 1.00 90.62 230 GLY A C 1
ATOM 1693 O O . GLY A 1 230 ? -9.475 14.019 -6.394 1.00 90.62 230 GLY A O 1
ATOM 1694 N N . CYS A 1 231 ? -9.195 15.669 -7.909 1.00 86.75 231 CYS A N 1
ATOM 1695 C CA . CYS A 1 231 ? -10.505 16.303 -7.850 1.00 86.75 231 CYS A CA 1
ATOM 1696 C C . CYS A 1 231 ? -11.188 16.158 -9.215 1.00 86.75 231 CYS A C 1
ATOM 1698 O O . CYS A 1 231 ? -10.561 16.376 -10.248 1.00 86.75 231 CYS A O 1
ATOM 1700 N N . ARG A 1 232 ? -12.489 15.855 -9.237 1.00 76.56 232 ARG A N 1
ATOM 1701 C CA . ARG A 1 232 ? -13.235 15.588 -10.484 1.00 76.56 232 ARG A CA 1
ATOM 1702 C C . ARG A 1 232 ? -13.840 16.798 -11.201 1.00 76.56 232 ARG A C 1
ATOM 1704 O O . ARG A 1 232 ? -14.597 16.622 -12.152 1.00 76.56 232 ARG A O 1
ATOM 1711 N N . ARG A 1 233 ? -13.558 18.022 -10.759 1.00 73.31 233 ARG A N 1
ATOM 1712 C CA . ARG A 1 233 ? -14.045 19.210 -11.478 1.00 73.31 233 ARG A CA 1
ATOM 1713 C C . ARG A 1 233 ? -13.261 19.381 -12.785 1.00 73.31 233 ARG A C 1
ATOM 1715 O O . ARG A 1 233 ? -12.069 19.081 -12.779 1.00 73.31 233 ARG A O 1
ATOM 1722 N N . PRO A 1 234 ? -13.874 19.883 -13.871 1.00 67.12 234 PRO A N 1
ATOM 1723 C CA . PRO A 1 234 ? -13.133 20.258 -15.074 1.00 67.12 234 PRO A CA 1
ATOM 1724 C C . PRO A 1 234 ? -11.973 21.202 -14.725 1.00 67.12 234 PRO A C 1
ATOM 1726 O O . PRO A 1 234 ? -12.180 22.188 -14.016 1.00 67.12 234 PRO A O 1
ATOM 1729 N N . GLY A 1 235 ? -10.755 20.875 -15.166 1.00 70.31 235 GLY A N 1
ATOM 1730 C CA . GLY A 1 235 ? -9.536 21.614 -14.795 1.00 70.31 235 GLY A CA 1
ATOM 1731 C C . GLY A 1 235 ? -9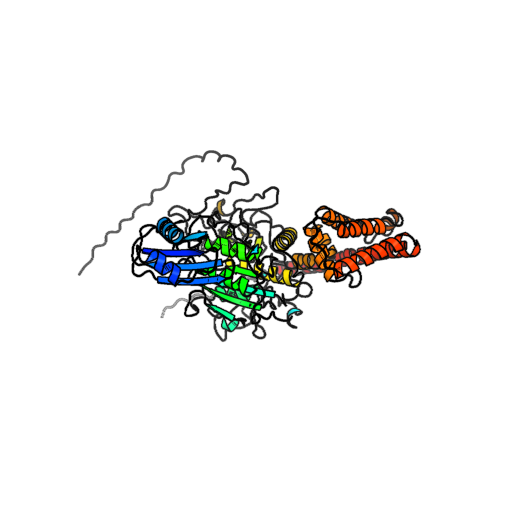.103 21.449 -13.328 1.00 70.31 235 GLY A C 1
ATOM 1732 O O . GLY A 1 235 ? -8.287 22.224 -12.832 1.00 70.31 235 GLY A O 1
ATOM 1733 N N . GLY A 1 236 ? -9.666 20.473 -12.613 1.00 76.94 236 GLY A N 1
ATOM 1734 C CA . GLY A 1 236 ? -9.380 20.187 -11.213 1.00 76.94 236 GLY A CA 1
ATOM 1735 C C . GLY A 1 236 ? -7.995 19.583 -10.982 1.00 76.94 236 GLY A C 1
ATOM 1736 O O . GLY A 1 236 ? -7.302 19.141 -11.897 1.00 76.94 236 GLY A O 1
ATOM 1737 N N . PHE A 1 237 ? -7.579 19.550 -9.714 1.00 85.44 237 PHE A N 1
ATOM 1738 C CA . PHE A 1 237 ? -6.293 18.982 -9.330 1.00 85.44 237 PHE A CA 1
ATOM 1739 C C . PHE A 1 237 ? -6.207 17.498 -9.699 1.00 85.44 237 PHE A C 1
ATOM 1741 O O . PHE A 1 237 ? -7.034 16.708 -9.259 1.00 85.44 237 PHE A O 1
ATOM 1748 N N . ARG A 1 238 ? -5.160 17.084 -10.416 1.00 87.62 238 ARG A N 1
ATOM 1749 C CA . ARG A 1 238 ? -4.916 15.668 -10.707 1.00 87.62 238 ARG A CA 1
ATOM 1750 C C . ARG A 1 238 ? -3.936 15.054 -9.715 1.00 87.62 238 ARG A C 1
ATOM 1752 O O . ARG A 1 238 ? -2.801 15.508 -9.577 1.00 87.62 238 ARG A O 1
ATOM 1759 N N . GLY A 1 239 ? -4.400 14.024 -9.015 1.00 92.44 239 GLY A N 1
ATOM 1760 C CA . GLY A 1 239 ? -3.563 13.212 -8.140 1.00 92.44 239 GLY A CA 1
ATOM 1761 C C . GLY A 1 239 ? -2.692 12.231 -8.922 1.00 92.44 239 GLY A C 1
ATOM 1762 O O . GLY A 1 239 ? -2.641 12.239 -10.156 1.00 92.44 239 GLY A O 1
ATOM 1763 N N . VAL A 1 240 ? -2.025 11.347 -8.187 1.00 95.81 240 VAL A N 1
ATOM 1764 C CA . VAL A 1 240 ? -1.177 10.291 -8.761 1.00 95.81 240 VAL A CA 1
ATOM 1765 C C . VAL A 1 240 ? -1.993 9.275 -9.572 1.00 95.81 240 VAL A C 1
ATOM 1767 O O . VAL A 1 240 ? -1.602 8.917 -10.680 1.00 95.81 240 VAL A O 1
ATOM 1770 N N . ALA A 1 241 ? -3.136 8.835 -9.044 1.00 96.19 241 ALA A N 1
ATOM 1771 C CA . ALA A 1 241 ? -4.050 7.869 -9.650 1.00 96.19 241 ALA A CA 1
ATOM 1772 C C . ALA A 1 241 ? -5.447 8.492 -9.872 1.00 96.19 241 ALA A C 1
ATOM 1774 O O . ALA A 1 241 ? -6.390 8.145 -9.158 1.00 96.19 241 ALA A O 1
ATOM 1775 N N . PRO A 1 242 ? -5.600 9.417 -10.842 1.00 93.94 242 PRO A N 1
ATOM 1776 C CA . PRO A 1 242 ? -6.819 10.214 -11.026 1.00 93.94 242 PRO A CA 1
ATOM 1777 C C . PRO A 1 242 ? -8.096 9.413 -11.348 1.00 93.94 242 PRO A C 1
ATOM 1779 O O . PRO A 1 242 ? -9.210 9.869 -11.094 1.00 93.94 242 PRO A O 1
ATOM 1782 N N . ASP A 1 243 ? -7.948 8.198 -11.876 1.00 94.94 243 ASP A N 1
ATOM 1783 C CA . ASP A 1 243 ? -9.055 7.293 -12.201 1.00 94.94 243 ASP A CA 1
ATOM 1784 C C . ASP A 1 243 ? -9.341 6.277 -11.083 1.00 94.94 243 ASP A C 1
ATOM 1786 O O . ASP A 1 243 ? -10.186 5.392 -11.246 1.00 94.94 243 ASP A O 1
ATOM 1790 N N . ALA A 1 244 ? -8.641 6.354 -9.948 1.00 96.25 244 ALA A N 1
ATOM 1791 C CA . ALA A 1 244 ? -8.995 5.562 -8.779 1.00 96.25 244 ALA A CA 1
ATOM 1792 C C . ALA A 1 244 ? -10.344 6.023 -8.206 1.00 96.25 244 ALA A C 1
ATOM 1794 O O . ALA A 1 244 ? -10.782 7.158 -8.399 1.00 96.25 244 ALA A O 1
ATOM 1795 N N . SER A 1 245 ? -11.020 5.116 -7.501 1.00 96.06 245 SER A N 1
ATOM 1796 C CA . SER A 1 245 ? -12.353 5.347 -6.922 1.00 96.06 245 SER A CA 1
ATOM 1797 C C . SER A 1 245 ? -12.203 5.589 -5.416 1.00 96.06 245 SER A C 1
ATOM 1799 O O . SER A 1 245 ? -11.935 4.619 -4.700 1.00 96.06 245 SER A O 1
ATOM 1801 N N . PRO A 1 246 ? -12.244 6.847 -4.928 1.00 96.44 246 PRO A N 1
ATOM 1802 C CA . PRO A 1 246 ? -11.969 7.171 -3.540 1.00 96.44 246 PRO A CA 1
ATOM 1803 C C . PRO A 1 246 ? -13.227 7.144 -2.666 1.00 96.44 246 PRO A C 1
ATOM 1805 O O . PRO A 1 246 ? -14.279 7.683 -3.020 1.00 96.44 246 PRO A O 1
ATOM 1808 N N . ARG A 1 247 ? -13.073 6.599 -1.460 1.00 96.88 247 ARG A N 1
ATOM 1809 C CA . ARG A 1 247 ? -13.962 6.823 -0.315 1.00 96.88 247 ARG A CA 1
ATOM 1810 C C . ARG A 1 247 ? -13.165 7.398 0.848 1.00 96.88 247 ARG A C 1
ATOM 1812 O O . ARG A 1 247 ? -12.006 7.027 1.050 1.00 96.88 247 ARG A O 1
ATOM 1819 N N . LEU A 1 248 ? -13.814 8.263 1.617 1.00 96.94 248 LEU A N 1
ATOM 1820 C CA . LEU A 1 248 ? -13.265 8.851 2.836 1.00 96.94 248 LEU A CA 1
ATOM 1821 C C . LEU A 1 248 ? -13.996 8.257 4.044 1.00 96.94 248 LEU A C 1
ATOM 1823 O O . LEU A 1 248 ? -15.218 8.348 4.132 1.00 96.94 248 LEU A O 1
ATOM 1827 N N . TYR A 1 249 ? -13.253 7.619 4.940 1.00 97.38 249 TYR A N 1
ATOM 1828 C CA . TYR A 1 249 ? -13.732 7.016 6.178 1.00 97.38 249 TYR A CA 1
ATOM 1829 C C . TYR A 1 249 ? -13.369 7.953 7.322 1.00 97.38 249 TYR A C 1
ATOM 1831 O O . TYR A 1 249 ? -12.195 8.124 7.643 1.00 97.38 249 TYR A O 1
ATOM 1839 N N . LEU A 1 250 ? -14.385 8.577 7.904 1.00 96.31 250 LEU A N 1
ATOM 1840 C CA . LEU A 1 250 ? -14.229 9.589 8.934 1.00 96.31 250 LEU A CA 1
ATOM 1841 C C . LEU A 1 250 ? -14.308 8.949 10.309 1.00 96.31 250 LEU A C 1
ATOM 1843 O O . LEU A 1 250 ? -15.313 8.318 10.642 1.00 96.31 250 LEU A O 1
ATOM 1847 N N . ILE A 1 251 ? -13.254 9.137 11.093 1.00 94.94 251 ILE A N 1
ATOM 1848 C CA . ILE A 1 251 ? -13.155 8.704 12.486 1.00 94.94 251 ILE A CA 1
ATOM 1849 C C . ILE A 1 251 ? -13.165 9.918 13.427 1.00 94.94 251 ILE A C 1
ATOM 1851 O O . ILE A 1 251 ? -12.856 11.033 13.005 1.00 94.94 251 ILE A O 1
ATOM 1855 N N . PRO A 1 252 ? -13.508 9.748 14.714 1.00 91.94 252 PRO A N 1
ATOM 1856 C CA . PRO A 1 252 ? -13.297 10.781 15.717 1.00 91.94 252 PRO A CA 1
ATOM 1857 C C . PRO A 1 252 ? -11.833 11.229 15.769 1.00 91.94 252 PRO A C 1
ATOM 1859 O O . PRO A 1 252 ? -10.928 10.464 15.423 1.00 91.94 252 PRO A O 1
ATOM 1862 N N . LYS A 1 253 ? -11.602 12.448 16.278 1.00 86.75 253 LYS A N 1
ATOM 1863 C CA . LYS A 1 253 ? -10.256 13.004 16.500 1.00 86.75 253 LYS A CA 1
ATOM 1864 C C . LYS A 1 253 ? -9.350 11.950 17.160 1.00 86.75 253 LYS A C 1
ATOM 1866 O O . LYS A 1 253 ? -9.774 11.357 18.165 1.00 86.75 253 LYS A O 1
ATOM 1871 N N . PRO A 1 254 ? -8.136 11.703 16.637 1.00 76.94 254 PRO A N 1
ATOM 1872 C CA . PRO A 1 254 ? -7.238 10.690 17.168 1.00 76.94 254 PRO A CA 1
ATOM 1873 C C . PRO A 1 254 ? -7.074 10.831 18.688 1.00 76.94 254 PRO A C 1
ATOM 1875 O O . PRO A 1 254 ? -6.899 11.930 19.210 1.00 76.94 254 PRO A O 1
ATOM 1878 N N . GLY A 1 255 ? -7.178 9.712 19.409 1.00 76.00 255 GLY A N 1
ATOM 1879 C CA . GLY A 1 255 ? -6.994 9.658 20.866 1.00 76.00 255 GLY A CA 1
ATOM 1880 C C . GLY A 1 255 ? -8.279 9.808 21.674 1.00 76.00 255 GLY A C 1
ATOM 1881 O O . GLY A 1 255 ? -8.291 9.467 22.852 1.00 76.00 255 GLY A O 1
ATOM 1882 N N . SER A 1 256 ? -9.379 10.228 21.044 1.00 80.62 256 SER A N 1
ATOM 1883 C CA . SER A 1 256 ? -10.706 10.200 21.676 1.00 80.62 256 SER A CA 1
ATOM 1884 C C . SER A 1 256 ? -11.280 8.783 21.795 1.00 80.62 256 SER A C 1
ATOM 1886 O O . SER A 1 256 ? -12.044 8.497 22.713 1.00 80.62 256 SER A O 1
ATOM 1888 N N . CYS A 1 257 ? -10.907 7.883 20.879 1.00 82.56 257 CYS A N 1
ATOM 1889 C CA . CYS A 1 257 ? -11.339 6.491 20.877 1.00 82.56 257 CYS A CA 1
ATOM 1890 C C . CYS A 1 257 ? -10.311 5.610 20.154 1.00 82.56 257 CYS A C 1
ATOM 1892 O O . CYS A 1 257 ? -10.076 5.786 18.958 1.00 82.56 257 CYS A O 1
ATOM 1894 N N . VAL A 1 258 ? -9.728 4.627 20.849 1.00 88.12 258 VAL A N 1
ATOM 1895 C CA . VAL A 1 258 ? -8.743 3.702 20.247 1.00 88.12 258 VAL A CA 1
ATOM 1896 C C . VAL A 1 258 ? -9.383 2.654 19.322 1.00 88.12 258 VAL A C 1
ATOM 1898 O O . VAL A 1 258 ? -8.676 1.937 18.620 1.00 88.12 258 VAL A O 1
ATOM 1901 N N . LEU A 1 259 ? -10.719 2.573 19.288 1.00 91.06 259 LEU A N 1
ATOM 1902 C CA . LEU A 1 259 ? -11.468 1.625 18.452 1.00 91.06 259 LEU A CA 1
ATOM 1903 C C . LEU A 1 259 ? -11.718 2.115 17.031 1.00 91.06 259 LEU A C 1
ATOM 1905 O O . LEU A 1 259 ? -11.857 1.298 16.122 1.00 91.06 259 LEU A O 1
ATOM 1909 N N . ALA A 1 260 ? -11.792 3.430 16.830 1.00 93.69 260 ALA A N 1
ATOM 1910 C CA . ALA A 1 260 ? -12.305 3.980 15.585 1.00 93.69 260 ALA A CA 1
ATOM 1911 C C . ALA A 1 260 ? -11.435 3.617 14.373 1.00 93.69 260 ALA A C 1
ATOM 1913 O O . ALA A 1 260 ? -11.965 3.204 13.344 1.00 93.69 260 ALA A O 1
ATOM 1914 N N . LEU A 1 261 ? -10.107 3.694 14.510 1.00 95.00 261 LEU A N 1
ATOM 1915 C CA . LEU A 1 261 ? -9.171 3.321 13.446 1.00 95.00 261 LEU A CA 1
ATOM 1916 C C . LEU A 1 261 ? -9.260 1.821 13.082 1.00 95.00 261 LEU A C 1
ATOM 1918 O O . LEU A 1 261 ? -9.464 1.527 11.902 1.00 95.00 261 LEU A O 1
ATOM 1922 N N . PRO A 1 262 ? -9.175 0.861 14.032 1.00 95.94 262 PRO A N 1
ATOM 1923 C CA . PRO A 1 262 ? -9.404 -0.555 13.735 1.00 95.94 262 PRO A CA 1
ATOM 1924 C C . PRO A 1 262 ? -10.739 -0.839 13.035 1.00 95.94 262 PRO A C 1
ATOM 1926 O O . PRO A 1 262 ? -10.776 -1.591 12.061 1.00 95.94 262 PRO A O 1
ATOM 1929 N N . VAL A 1 263 ? -11.832 -0.220 13.497 1.00 96.62 263 VAL A N 1
ATOM 1930 C CA . VAL A 1 263 ? -13.167 -0.393 12.899 1.00 96.62 263 VAL A CA 1
ATOM 1931 C C . VAL A 1 263 ? -13.198 0.147 11.471 1.00 96.62 263 VAL A C 1
ATOM 1933 O O . VAL A 1 263 ? -13.625 -0.566 10.560 1.00 96.62 263 VAL A O 1
ATOM 1936 N N . ALA A 1 264 ? -12.688 1.362 11.253 1.00 96.94 264 ALA A N 1
ATOM 1937 C CA . ALA A 1 264 ? -12.616 1.980 9.933 1.00 96.94 264 ALA A CA 1
ATOM 1938 C C . ALA A 1 264 ? -11.783 1.140 8.959 1.00 96.94 264 ALA A C 1
ATOM 1940 O O . ALA A 1 264 ? -12.179 0.963 7.808 1.00 96.94 264 ALA A O 1
ATOM 1941 N N . LEU A 1 265 ? -10.670 0.563 9.423 1.00 97.75 265 LEU A N 1
ATOM 1942 C CA . LEU A 1 265 ? -9.814 -0.295 8.610 1.00 97.75 265 LEU A CA 1
ATOM 1943 C C . LEU A 1 265 ? -10.537 -1.576 8.174 1.00 97.75 265 LEU A C 1
ATOM 1945 O O . LEU A 1 265 ? -10.553 -1.899 6.983 1.00 97.75 265 LEU A O 1
ATOM 1949 N N . VAL A 1 266 ? -11.180 -2.291 9.102 1.00 97.50 266 VAL A N 1
ATOM 1950 C CA . VAL A 1 266 ? -11.937 -3.509 8.763 1.00 97.50 266 VAL A CA 1
ATOM 1951 C C . VAL A 1 266 ? -13.097 -3.191 7.821 1.00 97.50 266 VAL A C 1
ATOM 1953 O O . VAL A 1 266 ? -13.338 -3.954 6.880 1.00 97.50 266 VAL A O 1
ATOM 1956 N N . GLN A 1 267 ? -13.794 -2.072 8.034 1.00 96.62 267 GLN A N 1
ATOM 1957 C CA . GLN A 1 267 ? -14.890 -1.638 7.171 1.00 96.62 267 GLN A CA 1
ATOM 1958 C C . GLN A 1 267 ? -14.389 -1.286 5.766 1.00 96.62 267 GLN A C 1
ATOM 1960 O O . GLN A 1 267 ? -14.884 -1.846 4.793 1.00 96.62 267 GLN A O 1
ATOM 1965 N N . ALA A 1 268 ? -13.342 -0.467 5.648 1.00 97.50 268 ALA A N 1
ATOM 1966 C CA . ALA A 1 268 ? -12.758 -0.089 4.363 1.00 97.50 268 ALA A CA 1
ATOM 1967 C C . ALA A 1 268 ? -12.290 -1.296 3.542 1.00 97.50 268 ALA A C 1
ATOM 1969 O O . ALA A 1 268 ? -12.545 -1.391 2.336 1.00 97.50 268 ALA A O 1
ATOM 1970 N N . VAL A 1 269 ? -11.634 -2.258 4.197 1.00 97.62 269 VAL A N 1
ATOM 1971 C CA . VAL A 1 269 ? -11.219 -3.502 3.546 1.00 97.62 269 VAL A CA 1
ATOM 1972 C C . VAL A 1 269 ? -12.434 -4.340 3.158 1.00 97.62 269 VAL A C 1
ATOM 1974 O O . VAL A 1 269 ? -12.454 -4.875 2.050 1.00 97.62 269 VAL A O 1
ATOM 1977 N N . SER A 1 270 ? -13.440 -4.455 4.031 1.00 95.62 270 SER A N 1
ATOM 1978 C CA . SER A 1 270 ? -14.668 -5.222 3.771 1.00 95.62 270 SER A CA 1
ATOM 1979 C C . SER A 1 270 ? -15.462 -4.673 2.591 1.00 95.62 270 SER A C 1
ATOM 1981 O O . SER A 1 270 ? -15.914 -5.466 1.767 1.00 95.62 270 SER A O 1
ATOM 1983 N N . ASP A 1 271 ? -15.544 -3.348 2.467 1.00 95.50 271 ASP A N 1
ATOM 1984 C CA . ASP A 1 271 ? -16.153 -2.633 1.341 1.00 95.50 271 ASP A CA 1
ATOM 1985 C C . ASP A 1 271 ? -15.393 -2.871 0.022 1.00 95.50 271 ASP A C 1
ATOM 1987 O O . ASP A 1 271 ? -15.933 -2.674 -1.070 1.00 95.50 271 ASP A O 1
ATOM 1991 N N . GLY A 1 272 ? -14.142 -3.333 0.116 1.00 95.75 272 GLY A N 1
ATOM 1992 C CA . GLY A 1 272 ? -13.331 -3.807 -0.998 1.00 95.75 272 GLY A CA 1
ATOM 1993 C C . GLY A 1 272 ? -12.234 -2.854 -1.447 1.00 95.75 272 GLY A C 1
ATOM 1994 O O . GLY A 1 272 ? -11.866 -2.915 -2.621 1.00 95.75 272 GLY A O 1
ATOM 1995 N N . ALA A 1 273 ? -11.710 -2.009 -0.554 1.00 97.81 273 ALA A N 1
ATOM 1996 C CA . ALA A 1 273 ? -10.552 -1.166 -0.842 1.00 97.81 273 ALA A CA 1
ATOM 1997 C C . ALA A 1 273 ? -9.382 -1.971 -1.444 1.00 97.81 273 ALA A C 1
ATOM 1999 O O . ALA A 1 273 ? -9.098 -3.106 -1.040 1.00 97.81 273 ALA A O 1
ATOM 2000 N N . ASP A 1 274 ? -8.701 -1.368 -2.422 1.00 98.50 274 ASP A N 1
ATOM 2001 C CA . ASP A 1 274 ? -7.459 -1.899 -2.982 1.00 98.50 274 ASP A CA 1
ATOM 2002 C C . ASP A 1 274 ? -6.227 -1.318 -2.275 1.00 98.50 274 ASP A C 1
ATOM 2004 O O . ASP A 1 274 ? -5.197 -1.981 -2.207 1.00 98.50 274 ASP A O 1
ATOM 2008 N N . VAL A 1 275 ? -6.322 -0.102 -1.739 1.00 98.81 275 VAL A N 1
ATOM 2009 C CA . VAL A 1 275 ? -5.306 0.513 -0.877 1.00 98.81 275 VAL A CA 1
ATOM 2010 C C . VAL A 1 275 ? -6.015 1.310 0.213 1.00 98.81 275 VAL A C 1
ATOM 2012 O O . VAL A 1 275 ? -6.984 2.012 -0.083 1.00 98.81 275 VAL A O 1
ATOM 2015 N N . VAL A 1 276 ? -5.533 1.208 1.453 1.00 98.81 276 VAL A N 1
ATOM 2016 C CA . VAL A 1 276 ? -6.003 2.024 2.582 1.00 98.81 276 VAL A CA 1
ATOM 2017 C C . VAL A 1 276 ? -4.881 2.954 3.034 1.00 98.81 276 VAL A C 1
ATOM 2019 O O . VAL A 1 276 ? -3.763 2.496 3.263 1.00 98.81 276 VAL A O 1
ATOM 2022 N N . VAL A 1 277 ? -5.178 4.243 3.179 1.00 98.19 277 VAL A N 1
ATOM 2023 C CA . VAL A 1 277 ? -4.298 5.238 3.807 1.00 98.19 277 VAL A CA 1
ATOM 2024 C C . VAL A 1 277 ? -4.857 5.577 5.176 1.00 98.19 277 VAL A C 1
ATOM 2026 O O . VAL A 1 277 ? -6.000 6.013 5.272 1.00 98.19 277 VAL A O 1
ATOM 2029 N N . CYS A 1 278 ? -4.053 5.408 6.218 1.00 96.31 278 CYS A N 1
ATOM 2030 C CA . CYS A 1 278 ? -4.382 5.810 7.581 1.00 96.31 278 CYS A CA 1
ATOM 2031 C C . CYS A 1 278 ? -3.601 7.086 7.906 1.00 96.31 278 CYS A C 1
ATOM 2033 O O . CYS A 1 278 ? -2.518 7.024 8.486 1.00 96.31 278 CYS A O 1
ATOM 2035 N N . ALA A 1 279 ? -4.112 8.236 7.465 1.00 84.19 279 ALA A N 1
ATOM 2036 C CA . ALA A 1 279 ? -3.382 9.502 7.551 1.00 84.19 279 ALA A CA 1
ATOM 2037 C C . ALA A 1 279 ? -3.484 10.161 8.937 1.00 84.19 279 ALA A C 1
ATOM 2039 O O . ALA A 1 279 ? -2.599 10.929 9.309 1.00 84.19 279 ALA A O 1
ATOM 2040 N N . ALA A 1 280 ? -4.517 9.824 9.715 1.00 82.38 280 ALA A N 1
ATOM 2041 C CA . ALA A 1 280 ? -4.700 10.287 11.085 1.00 82.38 280 ALA A CA 1
ATOM 2042 C C . ALA A 1 280 ? -4.670 9.102 12.067 1.00 82.38 280 ALA A C 1
ATOM 2044 O O . ALA A 1 280 ? -5.541 8.232 12.043 1.00 82.38 280 ALA A O 1
ATOM 2045 N N . TYR A 1 281 ? -3.669 9.067 12.948 1.00 82.75 281 TYR A N 1
ATOM 2046 C CA . TYR A 1 281 ? -3.581 8.122 14.063 1.00 82.75 281 TYR A CA 1
ATOM 2047 C C . TYR A 1 281 ? -2.817 8.758 15.234 1.00 82.75 281 TYR A C 1
ATOM 2049 O O . TYR A 1 281 ? -2.134 9.764 15.053 1.00 82.75 281 TYR A O 1
ATOM 2057 N N . VAL A 1 282 ? -2.953 8.197 16.440 1.00 76.75 282 VAL A N 1
ATOM 2058 C CA . VAL A 1 282 ? -2.168 8.643 17.607 1.00 76.75 282 VAL A CA 1
ATOM 2059 C C . VAL A 1 282 ? -0.920 7.796 17.736 1.00 76.75 282 VAL A C 1
ATOM 2061 O O . VAL A 1 282 ? -0.994 6.567 17.661 1.00 76.75 282 VAL A O 1
ATOM 2064 N N . GLU A 1 283 ? 0.214 8.438 17.966 1.00 71.31 283 GLU A N 1
ATOM 2065 C CA . GLU A 1 283 ? 1.460 7.733 18.235 1.00 71.31 283 GLU A CA 1
ATOM 2066 C C . GLU A 1 283 ? 1.311 6.833 19.478 1.00 71.31 283 GLU A C 1
ATOM 2068 O O . GLU A 1 283 ? 0.634 7.167 20.453 1.00 71.31 283 GLU A O 1
ATOM 2073 N N . GLY A 1 284 ? 1.820 5.609 19.401 1.00 73.06 284 GLY A N 1
ATOM 2074 C CA . GLY A 1 284 ? 1.639 4.611 20.455 1.00 73.06 284 GLY A CA 1
ATOM 2075 C C . GLY A 1 284 ? 0.233 4.011 20.590 1.00 73.06 284 GLY A C 1
ATOM 2076 O O . GLY A 1 284 ? -0.041 3.350 21.592 1.00 73.06 284 GLY A O 1
ATOM 2077 N N . SER A 1 285 ? -0.672 4.209 19.621 1.00 79.19 285 SER A N 1
ATOM 2078 C CA . SER A 1 285 ? -2.067 3.718 19.690 1.00 79.19 285 SER A CA 1
ATOM 2079 C C . SER A 1 285 ? -2.289 2.246 19.314 1.00 79.19 285 SER A C 1
ATOM 2081 O O . SER A 1 285 ? -3.399 1.850 18.949 1.00 79.19 285 SER A O 1
ATOM 2083 N N . THR A 1 286 ? -1.258 1.406 19.418 1.00 87.38 286 THR A N 1
ATOM 2084 C CA . THR A 1 286 ? -1.387 -0.030 19.138 1.00 87.38 286 THR A CA 1
ATOM 2085 C C . THR A 1 286 ? -2.367 -0.701 20.107 1.00 87.38 286 THR A C 1
ATOM 2087 O O . THR A 1 286 ? -2.437 -0.362 21.291 1.00 87.38 286 THR A O 1
ATOM 2090 N N . THR A 1 287 ? -3.166 -1.634 19.584 1.00 90.94 287 THR A N 1
ATOM 2091 C CA . THR A 1 287 ? -4.139 -2.434 20.341 1.00 90.94 287 THR A CA 1
ATOM 2092 C C . THR A 1 287 ? -4.305 -3.821 19.706 1.00 90.94 287 THR A C 1
ATOM 2094 O O . THR A 1 287 ? -4.106 -3.955 18.495 1.00 90.94 287 THR A O 1
ATOM 2097 N N . PRO A 1 288 ? -4.801 -4.829 20.452 1.00 93.12 288 PRO A N 1
ATOM 2098 C CA . PRO A 1 288 ? -5.228 -6.105 19.870 1.00 93.12 288 PRO A CA 1
ATOM 2099 C C . PRO A 1 288 ? -6.271 -5.957 18.745 1.00 93.12 288 PRO A C 1
ATOM 2101 O O . PRO A 1 288 ? -6.325 -6.765 17.823 1.00 93.12 288 PRO A O 1
ATOM 2104 N N . MET A 1 289 ? -7.113 -4.917 18.800 1.00 94.69 289 MET A N 1
ATOM 2105 C CA . MET A 1 289 ? -8.102 -4.633 17.755 1.00 94.69 289 MET A CA 1
ATOM 2106 C C . MET A 1 289 ? -7.418 -4.194 16.459 1.00 94.69 289 MET A C 1
ATOM 2108 O O . MET A 1 289 ? -7.824 -4.615 15.377 1.00 94.69 289 MET A O 1
ATOM 2112 N N . LEU A 1 290 ? -6.373 -3.368 16.558 1.00 94.56 290 LEU A N 1
ATOM 2113 C CA . LEU A 1 290 ? -5.583 -2.962 15.399 1.00 94.56 290 LEU A CA 1
ATOM 2114 C C . LEU A 1 290 ? -4.844 -4.159 14.787 1.00 94.56 290 LEU A C 1
ATOM 2116 O O . LEU A 1 290 ? -4.853 -4.299 13.566 1.00 94.56 290 LEU A O 1
ATOM 2120 N N . ASP A 1 291 ? -4.295 -5.055 15.614 1.00 94.62 291 ASP A N 1
ATOM 2121 C CA . ASP A 1 291 ? -3.684 -6.311 15.156 1.00 94.62 291 ASP A CA 1
ATOM 2122 C C . ASP A 1 291 ? -4.651 -7.146 14.309 1.00 94.62 291 ASP A C 1
ATOM 2124 O O . ASP A 1 291 ? -4.308 -7.587 13.209 1.00 94.62 291 ASP A O 1
ATOM 2128 N N . ASP A 1 292 ? -5.870 -7.345 14.812 1.00 95.81 292 ASP A N 1
ATOM 2129 C CA . ASP A 1 292 ? -6.934 -8.068 14.116 1.00 95.81 292 ASP A CA 1
ATOM 2130 C C . ASP A 1 292 ? -7.344 -7.365 12.812 1.00 95.81 292 ASP A C 1
ATOM 2132 O O . ASP A 1 292 ? -7.548 -8.022 11.788 1.00 95.81 292 ASP A O 1
ATOM 2136 N N . ALA A 1 293 ? -7.438 -6.032 12.820 1.00 97.19 293 ALA A N 1
ATOM 2137 C CA . ALA A 1 293 ? -7.781 -5.245 11.639 1.00 97.19 293 ALA A CA 1
ATOM 2138 C C . ALA A 1 293 ? -6.699 -5.328 10.547 1.00 97.19 293 ALA A C 1
ATOM 2140 O O . ALA A 1 293 ? -7.017 -5.469 9.361 1.00 97.19 293 ALA A O 1
ATOM 2141 N N . ILE A 1 294 ? -5.422 -5.299 10.936 1.00 97.19 294 ILE A N 1
ATOM 2142 C CA . ILE A 1 294 ? -4.288 -5.460 10.023 1.00 97.19 294 ILE A CA 1
ATOM 2143 C C . ILE A 1 294 ? -4.221 -6.904 9.501 1.00 97.19 294 ILE A C 1
ATOM 2145 O O . ILE A 1 294 ? -4.076 -7.095 8.292 1.00 97.19 294 ILE A O 1
ATOM 2149 N N . GLU A 1 295 ? -4.409 -7.932 10.340 1.00 96.62 295 GLU A N 1
ATOM 2150 C CA . GLU A 1 295 ? -4.521 -9.320 9.851 1.00 96.62 295 GLU A CA 1
ATOM 2151 C C . GLU A 1 295 ? -5.684 -9.476 8.867 1.00 96.62 295 GLU A C 1
ATOM 2153 O O . GLU A 1 295 ? -5.530 -10.113 7.822 1.00 96.62 295 GLU A O 1
ATOM 2158 N N . PHE A 1 296 ? -6.834 -8.859 9.140 1.00 97.62 296 PHE A N 1
ATOM 2159 C CA . PHE A 1 296 ? -7.968 -8.865 8.220 1.00 97.62 296 PHE A CA 1
ATOM 2160 C C . PHE A 1 296 ? -7.594 -8.243 6.866 1.00 97.62 296 PHE A C 1
ATOM 2162 O O . PHE A 1 296 ? -7.854 -8.844 5.816 1.00 97.62 296 PHE A O 1
ATOM 2169 N N . ALA A 1 297 ? -6.917 -7.090 6.869 1.00 98.19 297 ALA A N 1
ATOM 2170 C CA . ALA A 1 297 ? -6.409 -6.445 5.659 1.00 98.19 297 ALA A CA 1
ATOM 2171 C C . ALA A 1 297 ? -5.454 -7.361 4.876 1.00 98.19 297 ALA A C 1
ATOM 2173 O O . ALA A 1 297 ? -5.653 -7.587 3.677 1.00 98.19 297 ALA A O 1
ATOM 2174 N N . VAL A 1 298 ? -4.469 -7.952 5.553 1.00 97.75 298 VAL A N 1
ATOM 2175 C CA . VAL A 1 298 ? -3.433 -8.814 4.961 1.00 97.75 298 VAL A CA 1
ATOM 2176 C C . VAL A 1 298 ? -4.009 -10.122 4.414 1.00 97.75 298 VAL A C 1
ATOM 2178 O O . VAL A 1 298 ? -3.613 -10.574 3.337 1.00 97.75 298 VAL A O 1
ATOM 2181 N N . ARG A 1 299 ? -4.929 -10.758 5.143 1.00 97.12 299 ARG A N 1
ATOM 2182 C CA . ARG A 1 299 ? -5.401 -12.118 4.844 1.00 97.12 299 ARG A CA 1
ATOM 2183 C C . ARG A 1 299 ? -6.647 -12.148 3.979 1.00 97.12 299 ARG A C 1
ATOM 2185 O O . ARG A 1 299 ? -6.767 -13.030 3.131 1.00 97.12 299 ARG A O 1
ATOM 2192 N N . LEU A 1 300 ? -7.573 -11.218 4.191 1.00 97.12 300 LEU A N 1
ATOM 2193 C CA . LEU A 1 300 ? -8.898 -11.241 3.568 1.00 97.12 300 LEU A CA 1
ATOM 2194 C C . LEU A 1 300 ? -9.085 -10.114 2.551 1.00 97.12 300 LEU A C 1
ATOM 2196 O O . LEU A 1 300 ? -9.897 -10.267 1.633 1.00 97.12 300 LEU A O 1
ATOM 2200 N N . GLY A 1 301 ? -8.295 -9.042 2.635 1.00 97.19 301 GLY A N 1
ATOM 2201 C CA . GLY A 1 301 ? -8.317 -7.936 1.683 1.00 97.19 301 GLY A CA 1
ATOM 2202 C C . GLY A 1 301 ? -8.039 -8.356 0.236 1.00 97.19 301 GLY A C 1
ATOM 2203 O O . GLY A 1 301 ? -7.326 -9.328 -0.044 1.00 97.19 301 GLY A O 1
ATOM 2204 N N . ARG A 1 302 ? -8.624 -7.617 -0.716 1.00 96.06 302 ARG A N 1
ATOM 2205 C CA . ARG A 1 302 ? -8.431 -7.810 -2.167 1.00 96.06 302 ARG A CA 1
ATOM 2206 C C . ARG A 1 302 ? -8.651 -9.249 -2.650 1.00 96.06 302 ARG A C 1
ATOM 2208 O O . ARG A 1 302 ? -7.899 -9.766 -3.487 1.00 96.06 302 ARG A O 1
ATOM 2215 N N . ARG A 1 303 ? -9.711 -9.900 -2.154 1.00 94.81 303 ARG A N 1
ATOM 2216 C CA . ARG A 1 303 ? -10.041 -11.311 -2.439 1.00 94.81 303 ARG A CA 1
ATOM 2217 C C . ARG A 1 303 ? -8.944 -12.277 -1.967 1.00 94.81 303 ARG A C 1
ATOM 2219 O O . ARG A 1 303 ? -8.568 -13.191 -2.698 1.00 94.81 303 ARG A O 1
ATOM 2226 N N . GLY A 1 304 ? -8.387 -12.024 -0.783 1.00 95.69 304 GLY A N 1
ATOM 2227 C CA . GLY A 1 304 ? -7.315 -12.829 -0.186 1.00 95.69 304 GLY A CA 1
ATOM 2228 C C . GLY A 1 304 ? -5.919 -12.585 -0.768 1.00 95.69 304 GLY A C 1
ATOM 2229 O O . GLY A 1 304 ? -5.009 -13.386 -0.564 1.00 95.69 304 GLY A O 1
ATOM 2230 N N . ARG A 1 305 ? -5.734 -11.499 -1.530 1.00 96.81 305 ARG A N 1
ATOM 2231 C CA . ARG A 1 305 ? -4.406 -11.074 -2.008 1.00 96.81 305 ARG A CA 1
ATOM 2232 C C . ARG A 1 305 ? -3.681 -10.186 -1.001 1.00 96.81 305 ARG A C 1
ATOM 2234 O O . ARG A 1 305 ? -2.478 -9.998 -1.152 1.00 96.81 305 ARG A O 1
ATOM 2241 N N . GLY A 1 306 ? -4.401 -9.672 -0.010 1.00 98.06 306 GLY A N 1
ATOM 2242 C CA . GLY A 1 306 ? -3.925 -8.687 0.947 1.00 98.06 306 GLY A CA 1
ATOM 2243 C C . GLY A 1 306 ? -4.118 -7.269 0.425 1.00 98.06 306 GLY A C 1
ATOM 2244 O O . GLY A 1 306 ? -3.756 -6.957 -0.716 1.00 98.06 306 GLY A O 1
ATOM 2245 N N . CYS A 1 307 ? -4.734 -6.437 1.261 1.00 98.50 307 CYS A N 1
ATOM 2246 C CA . CYS A 1 307 ? -4.878 -5.005 1.060 1.00 98.50 307 CYS A CA 1
ATOM 2247 C C . CYS A 1 307 ? -3.694 -4.289 1.727 1.00 98.50 307 CYS A C 1
ATOM 2249 O O . CYS A 1 307 ? -3.524 -4.452 2.935 1.00 98.50 307 CYS A O 1
ATOM 2251 N N . PRO A 1 308 ? -2.872 -3.527 0.987 1.00 98.56 308 PRO A N 1
ATOM 2252 C CA . PRO A 1 308 ? -1.864 -2.671 1.593 1.00 98.56 308 PRO A CA 1
ATOM 2253 C C . PRO A 1 308 ? -2.518 -1.592 2.459 1.00 98.56 308 PRO A C 1
ATOM 2255 O O . PRO A 1 308 ? -3.492 -0.953 2.048 1.00 98.56 308 PRO A O 1
ATOM 2258 N N . VAL A 1 309 ? -1.947 -1.404 3.644 1.00 98.62 309 VAL A N 1
ATOM 2259 C CA . VAL A 1 309 ? -2.302 -0.347 4.592 1.00 98.62 309 VAL A CA 1
ATOM 2260 C C . VAL A 1 309 ? -1.089 0.561 4.715 1.00 98.62 309 VAL A C 1
ATOM 2262 O O . VAL A 1 309 ? 0.008 0.083 5.003 1.00 98.62 309 VAL A O 1
ATOM 2265 N N . VAL A 1 310 ? -1.270 1.846 4.435 1.00 98.50 310 VAL A N 1
ATOM 2266 C CA . VAL A 1 310 ? -0.193 2.834 4.396 1.00 98.50 310 VAL A CA 1
ATOM 2267 C C . VAL A 1 310 ? -0.329 3.755 5.598 1.00 98.50 310 VAL A C 1
ATOM 2269 O O . VAL A 1 310 ? -1.385 4.353 5.800 1.00 98.50 310 VAL A O 1
ATOM 2272 N N . PHE A 1 311 ? 0.747 3.873 6.369 1.00 96.38 311 PHE A N 1
ATOM 2273 C CA . PHE A 1 311 ? 0.850 4.796 7.491 1.00 96.38 311 PHE A CA 1
ATOM 2274 C C . PHE A 1 311 ? 1.960 5.815 7.215 1.00 96.38 311 PHE A C 1
ATOM 2276 O O . PHE A 1 311 ? 3.044 5.429 6.760 1.00 96.38 311 PHE A O 1
ATOM 2283 N N . PRO A 1 312 ? 1.734 7.109 7.487 1.00 93.88 312 PRO A N 1
ATOM 2284 C CA . PRO A 1 312 ? 2.823 8.068 7.526 1.00 93.88 312 PRO A CA 1
ATOM 2285 C C . PRO A 1 312 ? 3.737 7.762 8.718 1.00 93.88 312 PRO A C 1
ATOM 2287 O O . PRO A 1 312 ? 3.308 7.182 9.709 1.00 93.88 312 PRO A O 1
ATOM 2290 N N . THR A 1 313 ? 4.991 8.203 8.668 1.00 89.81 313 THR A N 1
ATOM 2291 C CA . THR A 1 313 ? 5.913 8.125 9.821 1.00 89.81 313 THR A CA 1
ATOM 2292 C C . THR A 1 313 ? 5.479 8.982 11.019 1.00 89.81 313 THR A C 1
ATOM 2294 O O . THR A 1 313 ? 6.101 8.907 12.073 1.00 89.81 313 THR A O 1
ATOM 2297 N N . GLY A 1 314 ? 4.473 9.846 10.861 1.00 82.94 314 GLY A N 1
ATOM 2298 C CA . GLY A 1 314 ? 4.053 10.780 11.903 1.00 82.94 314 GLY A CA 1
ATOM 2299 C C . GLY A 1 314 ? 5.039 11.930 12.130 1.00 82.94 314 GLY A C 1
ATOM 2300 O O . GLY A 1 314 ? 6.032 12.092 11.399 1.00 82.94 314 GLY A O 1
ATOM 2301 N N . ARG A 1 315 ? 4.700 12.753 13.123 1.00 73.06 315 ARG A N 1
ATOM 2302 C CA . ARG A 1 315 ? 5.441 13.930 13.578 1.00 73.06 315 ARG A CA 1
ATOM 2303 C C . ARG A 1 315 ? 5.096 14.154 15.045 1.00 73.06 315 ARG A C 1
ATOM 2305 O O . ARG A 1 315 ? 4.111 14.819 15.360 1.00 73.06 315 ARG A O 1
ATOM 2312 N N . GLU A 1 316 ? 5.969 13.709 15.929 1.00 58.75 316 GLU A N 1
ATOM 2313 C CA . GLU A 1 316 ? 5.795 13.963 17.350 1.00 58.75 316 GLU A CA 1
ATOM 2314 C C . GLU A 1 316 ? 6.485 15.299 17.679 1.00 58.75 316 GLU A C 1
ATOM 2316 O O . GLU A 1 316 ? 7.710 15.427 17.733 1.00 58.75 316 GLU A O 1
ATOM 2321 N N . ALA A 1 317 ? 5.694 16.368 17.789 1.00 41.44 317 ALA A N 1
ATOM 2322 C CA . ALA A 1 317 ? 6.182 17.733 17.987 1.00 41.44 317 ALA A CA 1
ATOM 2323 C C . ALA A 1 317 ? 6.376 18.089 19.475 1.00 41.44 317 ALA A C 1
ATOM 2325 O O . ALA A 1 317 ? 5.956 19.159 19.913 1.00 41.44 317 ALA A O 1
ATOM 2326 N N . SER A 1 318 ? 7.019 17.229 20.265 1.00 37.53 318 SER A N 1
ATOM 2327 C CA . SER A 1 318 ? 7.421 17.576 21.634 1.00 37.53 318 SER A CA 1
ATOM 2328 C C . SER A 1 318 ? 8.908 17.363 21.825 1.00 37.53 318 SER A C 1
ATOM 2330 O O . SER A 1 318 ? 9.343 16.263 22.115 1.00 37.53 318 SER A O 1
ATOM 2332 N N . SER A 1 319 ? 9.725 18.406 21.727 1.00 34.19 319 SER A N 1
ATOM 2333 C CA . SER A 1 319 ? 11.057 18.314 22.321 1.00 34.19 319 SER A CA 1
ATOM 2334 C C . SER A 1 319 ? 10.900 18.065 23.837 1.00 34.19 319 SER A C 1
ATOM 2336 O O . SER A 1 319 ? 10.052 18.715 24.455 1.00 34.19 319 SER A O 1
ATOM 2338 N N . PRO A 1 320 ? 11.673 17.159 24.472 1.00 34.12 320 PRO A N 1
ATOM 2339 C CA . PRO A 1 320 ? 11.832 17.163 25.925 1.00 34.12 320 PRO A CA 1
ATOM 2340 C C . PRO A 1 320 ? 12.061 18.596 26.448 1.00 34.12 320 PRO A C 1
ATOM 2342 O O . PRO A 1 320 ? 12.649 19.390 25.712 1.00 34.12 320 PRO A O 1
ATOM 2345 N N . PRO A 1 321 ? 11.695 18.936 27.702 1.00 37.09 321 PRO A N 1
ATOM 2346 C CA . PRO A 1 321 ? 11.874 20.285 28.262 1.00 37.09 321 PRO A CA 1
ATOM 2347 C C . PRO A 1 321 ? 13.300 20.856 28.125 1.00 37.09 321 PRO A C 1
ATOM 2349 O O . PRO A 1 321 ? 13.481 22.070 28.158 1.00 37.09 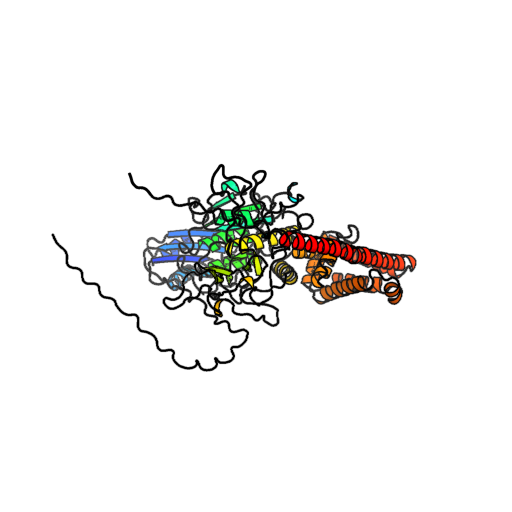321 PRO A O 1
ATOM 2352 N N . GLU A 1 322 ? 14.298 19.985 27.932 1.00 36.31 322 GLU A N 1
ATOM 2353 C CA . GLU A 1 322 ? 15.714 20.330 27.746 1.00 36.31 322 GLU A CA 1
ATOM 2354 C C . GLU A 1 322 ? 16.299 19.937 26.370 1.00 36.31 322 GLU A C 1
ATOM 2356 O O . GLU A 1 322 ? 17.498 20.070 26.137 1.00 36.31 322 GLU A O 1
ATOM 2361 N N . SER A 1 323 ? 15.474 19.461 25.432 1.00 39.31 323 SER A N 1
ATOM 2362 C CA . SER A 1 323 ? 15.886 19.077 24.076 1.00 39.31 323 SER A CA 1
ATOM 2363 C C . SER A 1 323 ? 15.548 20.168 23.058 1.00 39.31 323 SER A C 1
ATOM 2365 O O . SER A 1 323 ? 14.508 20.814 23.132 1.00 39.31 323 SER A O 1
ATOM 2367 N N . LEU A 1 324 ? 16.424 20.353 22.070 1.00 46.22 324 LEU A N 1
ATOM 2368 C CA . LEU A 1 324 ? 16.228 21.242 20.916 1.00 46.22 324 LEU A CA 1
ATOM 2369 C C . LEU A 1 324 ? 15.843 20.471 19.629 1.00 46.22 324 LEU A C 1
ATOM 2371 O O . LEU A 1 324 ? 15.846 21.070 18.546 1.00 46.22 324 LEU A O 1
ATOM 2375 N N . HIS A 1 325 ? 15.558 19.164 19.730 1.00 50.31 325 HIS A N 1
ATOM 2376 C CA . HIS A 1 325 ? 15.398 18.237 18.596 1.00 50.31 325 HIS A CA 1
ATOM 2377 C C . HIS A 1 325 ? 13.950 18.106 18.090 1.00 50.31 325 HIS A C 1
ATOM 2379 O O . HIS A 1 325 ? 12.999 18.276 18.857 1.00 50.31 325 HIS A O 1
ATOM 2385 N N . ALA A 1 326 ? 13.806 17.800 16.791 1.00 51.88 326 ALA A N 1
ATOM 2386 C CA . ALA A 1 326 ? 12.548 17.864 16.029 1.00 51.88 326 ALA A CA 1
ATOM 2387 C C . ALA A 1 326 ? 12.168 16.569 15.264 1.00 51.88 326 ALA A C 1
ATOM 2389 O O . ALA A 1 326 ? 11.350 16.625 14.353 1.00 51.88 326 ALA A O 1
ATOM 2390 N N . SER A 1 327 ? 12.746 15.410 15.596 1.00 62.09 327 SER A N 1
ATOM 2391 C CA . SER A 1 327 ? 12.374 14.121 14.985 1.00 62.09 327 SER A CA 1
ATOM 2392 C C . SER A 1 327 ? 12.645 12.974 15.952 1.00 62.09 327 SER A C 1
ATOM 2394 O O . SER A 1 327 ? 13.773 12.824 16.431 1.00 62.09 327 SER A O 1
ATOM 2396 N N . PHE A 1 328 ? 11.617 12.179 16.246 1.00 68.81 328 PHE A N 1
ATOM 2397 C CA . PHE A 1 328 ? 11.727 11.027 17.132 1.00 68.81 328 PHE A CA 1
ATOM 2398 C C . PHE A 1 328 ? 12.031 9.740 16.378 1.00 68.81 328 PHE A C 1
ATOM 2400 O O . PHE A 1 328 ? 11.936 9.651 15.149 1.00 68.81 328 PHE A O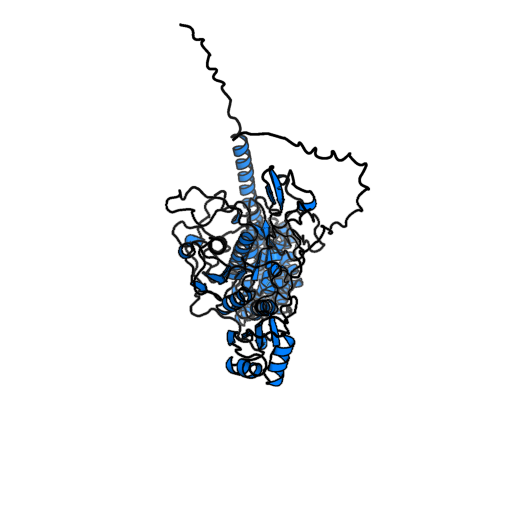 1
ATOM 2407 N N . SER A 1 329 ? 12.445 8.732 17.146 1.00 78.50 329 SER A N 1
ATOM 2408 C CA . SER A 1 329 ? 12.600 7.388 16.613 1.00 78.50 329 SER A CA 1
ATOM 2409 C C . SER A 1 329 ? 11.264 6.656 16.655 1.00 78.50 329 SER A C 1
ATOM 2411 O O . SER A 1 329 ? 10.670 6.555 17.721 1.00 78.50 329 SER A O 1
ATOM 2413 N N . LEU A 1 330 ? 10.820 6.107 15.527 1.00 82.81 330 LEU A N 1
ATOM 2414 C CA . LEU A 1 330 ? 9.655 5.225 15.493 1.00 82.81 330 LEU A CA 1
ATOM 2415 C C . LEU A 1 330 ? 9.893 4.023 16.412 1.00 82.81 330 LEU A C 1
ATOM 2417 O O . LEU A 1 330 ? 10.789 3.214 16.159 1.00 82.81 330 LEU A O 1
ATOM 2421 N N . GLY A 1 331 ? 9.102 3.933 17.481 1.00 81.25 331 GLY A N 1
ATOM 2422 C CA . GLY A 1 331 ? 9.103 2.809 18.411 1.00 81.25 331 GLY A CA 1
ATOM 2423 C C . GLY A 1 331 ? 8.214 1.664 17.934 1.00 81.25 331 GLY A C 1
ATOM 2424 O O . GLY A 1 331 ? 7.355 1.847 17.079 1.00 81.25 331 GLY A O 1
ATOM 2425 N N . PHE A 1 332 ? 8.365 0.475 18.520 1.00 83.12 332 PHE A N 1
ATOM 2426 C CA . PHE A 1 332 ? 7.514 -0.681 18.194 1.00 83.12 332 PHE A CA 1
ATOM 2427 C C . PHE A 1 332 ? 6.051 -0.533 18.634 1.00 83.12 332 PHE A C 1
ATOM 2429 O O . PHE A 1 332 ? 5.211 -1.296 18.176 1.00 83.12 332 PHE A O 1
ATOM 2436 N N . GLY A 1 333 ? 5.740 0.429 19.509 1.00 80.56 333 GLY A N 1
ATOM 2437 C CA . GLY A 1 333 ? 4.359 0.739 19.889 1.00 80.56 333 GLY A CA 1
ATOM 2438 C C . GLY A 1 333 ? 3.599 1.558 18.841 1.00 80.56 333 GLY A C 1
ATOM 2439 O O . GLY A 1 333 ? 2.387 1.730 18.976 1.00 80.56 333 GLY A O 1
ATOM 2440 N N . GLU A 1 334 ? 4.283 2.052 17.806 1.00 86.75 334 GLU A N 1
ATOM 2441 C CA . GLU A 1 334 ? 3.679 2.838 16.733 1.00 86.75 334 GLU A CA 1
ATOM 2442 C C . GLU A 1 334 ? 2.940 1.960 15.715 1.00 86.75 334 GLU A C 1
ATOM 2444 O O . GLU A 1 334 ? 3.545 1.020 15.197 1.00 86.75 334 GLU A O 1
ATOM 2449 N N . PRO A 1 335 ? 1.701 2.305 15.311 1.00 89.88 335 PRO A N 1
ATOM 2450 C CA . PRO A 1 335 ? 1.019 1.653 14.188 1.00 89.88 335 PRO A CA 1
ATOM 2451 C C . PRO A 1 335 ? 1.864 1.602 12.910 1.00 89.88 335 PRO A C 1
ATOM 2453 O O . PRO A 1 335 ? 1.897 0.591 12.213 1.00 89.88 335 PRO A O 1
ATOM 2456 N N . ALA A 1 336 ? 2.609 2.675 12.633 1.00 92.00 336 ALA A N 1
ATOM 2457 C CA . ALA A 1 336 ? 3.510 2.762 11.490 1.00 92.00 336 ALA A CA 1
ATOM 2458 C C . ALA A 1 336 ? 4.745 1.849 11.603 1.00 92.00 336 ALA A C 1
ATOM 2460 O O . ALA A 1 336 ? 5.447 1.668 10.612 1.00 92.00 336 ALA A O 1
ATOM 2461 N N . SER A 1 337 ? 5.023 1.279 12.779 1.00 91.75 337 SER A N 1
ATOM 2462 C CA . SER A 1 337 ? 6.107 0.315 12.992 1.00 91.75 337 SER A CA 1
ATOM 2463 C C . SER A 1 337 ? 5.704 -1.141 12.782 1.00 91.75 337 SER A C 1
ATOM 2465 O O . SER A 1 337 ? 6.563 -2.024 12.851 1.00 91.75 337 SER A O 1
ATOM 2467 N N . ASP A 1 338 ? 4.426 -1.413 12.515 1.00 93.19 338 ASP A N 1
ATOM 2468 C CA . ASP A 1 338 ? 3.960 -2.766 12.246 1.00 93.19 338 ASP A CA 1
ATOM 2469 C C . ASP A 1 338 ? 4.573 -3.301 10.932 1.00 93.19 338 ASP A C 1
ATOM 2471 O O . ASP A 1 338 ? 4.433 -2.682 9.874 1.00 93.19 338 ASP A O 1
ATOM 2475 N N . PRO A 1 339 ? 5.236 -4.470 10.933 1.00 93.62 339 PRO A N 1
ATOM 2476 C CA . PRO A 1 339 ? 5.895 -4.999 9.736 1.00 93.62 339 PRO A CA 1
ATOM 2477 C C . PRO A 1 339 ? 4.923 -5.388 8.610 1.00 93.62 339 PRO A C 1
ATOM 2479 O O . PRO A 1 339 ? 5.358 -5.679 7.494 1.00 93.62 339 PRO A O 1
ATOM 2482 N N . ARG A 1 340 ? 3.616 -5.451 8.888 1.00 95.81 340 ARG A N 1
ATOM 2483 C CA . ARG A 1 340 ? 2.565 -5.785 7.921 1.00 95.81 340 ARG A CA 1
ATOM 2484 C C . ARG A 1 340 ? 2.030 -4.554 7.183 1.00 95.81 340 ARG A C 1
ATOM 2486 O O . ARG A 1 340 ? 1.303 -4.726 6.203 1.00 95.81 340 ARG A O 1
ATOM 2493 N N . VAL A 1 341 ? 2.367 -3.343 7.633 1.00 96.94 341 VAL A N 1
ATOM 2494 C CA . VAL A 1 341 ? 1.947 -2.080 7.006 1.00 96.94 341 VAL A CA 1
ATOM 2495 C C . VAL A 1 341 ? 3.097 -1.434 6.233 1.00 96.94 341 VAL A C 1
ATOM 2497 O O . VAL A 1 341 ? 4.258 -1.825 6.344 1.00 96.94 341 VAL A O 1
ATOM 2500 N N . PHE A 1 342 ? 2.781 -0.430 5.418 1.00 97.88 342 PHE A N 1
ATOM 2501 C CA . PHE A 1 342 ? 3.777 0.361 4.701 1.00 97.88 342 PHE A CA 1
ATOM 2502 C C . PHE A 1 342 ? 3.966 1.714 5.380 1.00 97.88 342 PHE A C 1
ATOM 2504 O O . PHE A 1 342 ? 3.148 2.618 5.220 1.00 97.88 342 PHE A O 1
ATOM 2511 N N . CYS A 1 343 ? 5.066 1.843 6.120 1.00 96.56 343 CYS A N 1
ATOM 2512 C CA . CYS A 1 343 ? 5.511 3.093 6.726 1.00 96.56 343 CYS A CA 1
ATOM 2513 C C . CYS A 1 343 ? 6.171 3.998 5.678 1.00 96.56 343 CYS A C 1
ATOM 2515 O O . CYS A 1 343 ? 7.203 3.628 5.104 1.00 96.56 343 CYS A O 1
ATOM 2517 N N . VAL A 1 344 ? 5.601 5.174 5.422 1.00 96.31 344 VAL A N 1
ATOM 2518 C CA . VAL A 1 344 ? 6.084 6.097 4.384 1.00 96.31 344 VAL A CA 1
ATOM 2519 C C . VAL A 1 344 ? 6.574 7.399 5.002 1.00 96.31 344 VAL A C 1
ATOM 2521 O O . VAL A 1 344 ? 5.828 8.099 5.688 1.00 96.31 344 VAL A O 1
ATOM 2524 N N . GLY A 1 345 ? 7.839 7.725 4.734 1.00 93.62 345 GLY A N 1
ATOM 2525 C CA . GLY A 1 345 ? 8.447 8.996 5.120 1.00 93.62 345 GLY A CA 1
ATOM 2526 C C . GLY A 1 345 ? 8.373 10.045 3.999 1.00 93.62 345 GLY A C 1
ATOM 2527 O O . GLY A 1 345 ? 8.301 9.685 2.820 1.00 93.62 345 GLY A O 1
ATOM 2528 N N . PRO A 1 346 ? 8.434 11.345 4.333 1.00 92.62 346 PRO A N 1
ATOM 2529 C CA . PRO A 1 346 ? 8.450 12.412 3.343 1.00 92.62 346 PRO A CA 1
ATOM 2530 C C . PRO A 1 346 ? 9.851 12.657 2.772 1.00 92.62 346 PRO A C 1
ATOM 2532 O O . PRO A 1 346 ? 10.839 12.751 3.510 1.00 92.62 346 PRO A O 1
ATOM 2535 N N . SER A 1 347 ? 9.929 12.821 1.453 1.00 91.38 347 SER A N 1
ATOM 2536 C CA . SER A 1 347 ? 11.098 13.359 0.758 1.00 91.38 347 SER A CA 1
ATOM 2537 C C . SER A 1 347 ? 10.924 14.831 0.402 1.00 91.38 347 SER A C 1
ATOM 2539 O O . SER A 1 347 ? 9.815 15.271 0.091 1.00 91.38 347 SER A O 1
ATOM 2541 N N . GLY A 1 348 ? 12.035 15.567 0.415 1.00 85.50 348 GLY A N 1
ATOM 2542 C CA . GLY A 1 348 ? 12.090 16.950 -0.053 1.00 85.50 348 GLY A CA 1
ATOM 2543 C C . GLY A 1 348 ? 12.137 17.054 -1.578 1.00 85.50 348 GLY A C 1
ATOM 2544 O O . GLY A 1 348 ? 12.327 16.050 -2.282 1.00 85.50 348 GLY A O 1
ATOM 2545 N N . ARG A 1 349 ? 12.003 18.285 -2.078 1.00 81.94 349 ARG A N 1
ATOM 2546 C CA . ARG A 1 349 ? 12.365 18.625 -3.459 1.00 81.94 349 ARG A CA 1
ATOM 2547 C C . ARG A 1 349 ? 13.859 18.360 -3.670 1.00 81.94 349 ARG A C 1
ATOM 2549 O O . ARG A 1 349 ? 14.657 18.526 -2.754 1.00 81.94 349 ARG A O 1
ATOM 2556 N N . ASP A 1 350 ? 14.210 17.861 -4.849 1.00 77.56 350 ASP A N 1
ATOM 2557 C CA . ASP A 1 350 ? 15.525 17.309 -5.222 1.00 77.56 350 ASP A CA 1
ATOM 2558 C C . ASP A 1 350 ? 15.852 15.947 -4.575 1.00 77.56 350 ASP A C 1
ATOM 2560 O O . ASP A 1 350 ? 16.915 15.361 -4.794 1.00 77.56 350 ASP A O 1
ATOM 2564 N N . GLY A 1 351 ? 14.892 15.369 -3.847 1.00 77.69 351 GLY A N 1
ATOM 2565 C CA . GLY A 1 351 ? 15.018 14.082 -3.178 1.00 77.69 351 GLY A CA 1
ATOM 2566 C C . GLY A 1 351 ? 15.603 14.182 -1.772 1.00 77.69 351 GLY A C 1
ATOM 2567 O O . GLY A 1 351 ? 15.605 15.231 -1.139 1.00 77.69 351 GLY A O 1
ATOM 2568 N N . GLY A 1 352 ? 16.072 13.048 -1.245 1.00 83.69 352 GLY A N 1
ATOM 2569 C CA . GLY A 1 352 ? 16.521 12.992 0.147 1.00 83.69 352 GLY A CA 1
ATOM 2570 C C . GLY A 1 352 ? 15.364 13.023 1.142 1.00 83.69 352 GLY A C 1
ATOM 2571 O O . GLY A 1 352 ? 14.192 13.061 0.773 1.00 83.69 352 GLY A O 1
ATOM 2572 N N . TRP A 1 353 ? 15.699 12.979 2.425 1.00 85.19 353 TRP A N 1
ATOM 2573 C CA . TRP A 1 353 ? 14.728 13.178 3.495 1.00 85.19 353 TRP A CA 1
ATOM 2574 C C . TRP A 1 353 ? 14.261 14.633 3.554 1.00 85.19 353 TRP A C 1
ATOM 2576 O O . TRP A 1 353 ? 15.074 15.542 3.389 1.00 85.19 353 TRP A O 1
ATOM 2586 N N . PHE A 1 354 ? 12.973 14.858 3.814 1.00 86.62 354 PHE A N 1
ATOM 2587 C CA . PHE A 1 354 ? 12.437 16.211 3.928 1.00 86.62 354 PHE A CA 1
ATOM 2588 C C . PHE A 1 354 ? 12.989 16.941 5.164 1.00 86.62 354 PHE A C 1
ATOM 2590 O O . PHE A 1 354 ? 12.804 16.509 6.308 1.00 86.62 354 PHE A O 1
ATOM 2597 N N . LEU A 1 355 ? 13.638 18.081 4.909 1.00 83.94 355 LEU A N 1
ATOM 2598 C CA . LEU A 1 355 ? 14.097 19.022 5.920 1.00 83.94 355 LEU A CA 1
ATOM 2599 C C . LEU A 1 355 ? 13.394 20.370 5.729 1.00 83.94 355 LEU A C 1
ATOM 2601 O O . LEU A 1 355 ? 13.439 20.942 4.645 1.00 83.94 355 LEU A O 1
ATOM 2605 N N . TRP A 1 356 ? 12.811 20.916 6.791 1.00 80.19 356 TRP A N 1
ATOM 2606 C CA . TRP A 1 356 ? 12.160 22.225 6.771 1.00 80.19 356 TRP A CA 1
ATOM 2607 C C . TRP A 1 356 ? 13.079 23.307 7.346 1.00 80.19 356 TRP A C 1
ATOM 2609 O O . TRP A 1 356 ? 13.920 23.043 8.210 1.00 80.19 356 TRP A O 1
ATOM 2619 N N . ARG A 1 357 ? 12.925 24.551 6.880 1.00 81.12 357 ARG A N 1
ATOM 2620 C CA . ARG A 1 357 ? 13.706 25.695 7.371 1.00 81.12 357 ARG A CA 1
ATOM 2621 C C . ARG A 1 357 ? 13.023 26.343 8.574 1.00 81.12 357 ARG A C 1
ATOM 2623 O O . ARG A 1 357 ? 11.892 26.813 8.480 1.00 81.12 357 ARG A O 1
ATOM 2630 N N . ASP A 1 358 ? 13.733 26.414 9.699 1.00 77.31 358 ASP A N 1
ATOM 2631 C CA . ASP A 1 358 ? 13.275 27.145 10.879 1.00 77.31 358 ASP A CA 1
ATOM 2632 C C . ASP A 1 358 ? 13.308 28.669 10.654 1.00 77.31 358 ASP A C 1
ATOM 2634 O O . ASP A 1 358 ? 13.863 29.174 9.678 1.00 77.31 358 ASP A O 1
ATOM 2638 N N . ARG A 1 359 ? 12.742 29.443 11.592 1.00 79.12 359 ARG A N 1
ATOM 2639 C CA . ARG A 1 359 ? 12.705 30.920 11.510 1.00 79.12 359 ARG A CA 1
ATOM 2640 C C . ARG A 1 359 ? 14.089 31.584 11.433 1.00 79.12 359 ARG A C 1
ATOM 2642 O O . ARG A 1 359 ? 14.170 32.775 11.156 1.00 79.12 359 ARG A O 1
ATOM 2649 N N . ARG A 1 360 ? 15.167 30.851 11.724 1.00 81.50 360 ARG A N 1
ATOM 2650 C CA . ARG A 1 360 ? 16.560 31.312 11.626 1.00 81.50 360 ARG A CA 1
ATOM 2651 C C . ARG A 1 360 ? 17.236 30.809 10.345 1.00 81.50 360 ARG A C 1
ATOM 2653 O O . ARG A 1 360 ? 18.453 30.914 10.228 1.00 81.50 360 ARG A O 1
ATOM 2660 N N . GLY A 1 361 ? 16.471 30.240 9.413 1.00 82.50 361 GLY A N 1
ATOM 2661 C CA . GLY A 1 361 ? 16.967 29.686 8.160 1.00 82.50 361 GLY A CA 1
ATOM 2662 C C . GLY A 1 361 ? 17.739 28.379 8.326 1.00 82.50 361 GLY A C 1
ATOM 2663 O O . GLY A 1 361 ? 18.459 27.994 7.409 1.00 82.50 361 GLY A O 1
ATOM 2664 N N . ARG A 1 362 ? 17.634 27.684 9.465 1.00 84.19 362 ARG A N 1
ATOM 2665 C CA . ARG A 1 362 ? 18.346 26.417 9.689 1.00 84.19 362 ARG A CA 1
ATOM 2666 C C . ARG A 1 362 ? 17.458 25.228 9.361 1.00 84.19 362 ARG A C 1
ATOM 2668 O O . ARG A 1 362 ? 16.286 25.229 9.723 1.00 84.19 362 ARG A O 1
ATOM 2675 N N . SER A 1 363 ? 18.015 24.214 8.715 1.00 83.94 363 SER A N 1
ATOM 2676 C CA . SER A 1 363 ? 17.278 23.007 8.342 1.00 83.94 363 SER A CA 1
ATOM 2677 C C . SER A 1 363 ? 17.059 22.091 9.535 1.00 83.94 363 SER A C 1
ATOM 2679 O O . SER A 1 363 ? 17.967 21.893 10.347 1.00 83.94 363 SER A O 1
ATOM 2681 N N . ARG A 1 364 ? 15.858 21.525 9.611 1.00 79.94 3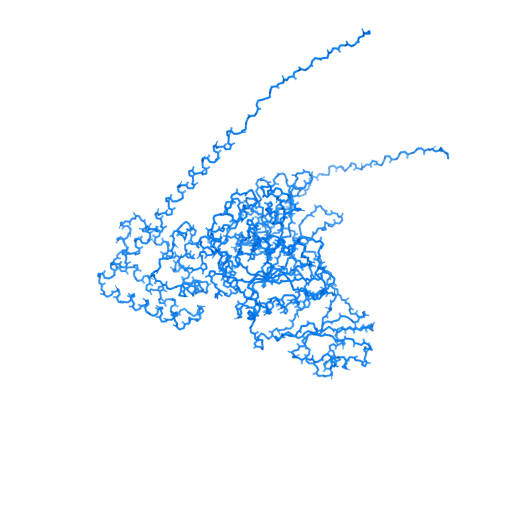64 ARG A N 1
ATOM 2682 C CA . ARG A 1 364 ? 15.407 20.598 10.647 1.00 79.94 364 ARG A CA 1
ATOM 2683 C C . ARG A 1 364 ? 14.651 19.438 10.011 1.00 79.94 364 ARG A C 1
ATOM 2685 O O . ARG A 1 364 ? 13.998 19.645 8.993 1.00 79.94 364 ARG A O 1
ATOM 2692 N N . PRO A 1 365 ? 14.694 18.241 10.600 1.00 80.00 365 PRO A N 1
ATOM 2693 C CA . PRO A 1 365 ? 13.936 17.115 10.108 1.00 80.00 365 PRO A CA 1
ATOM 2694 C C . PRO A 1 365 ? 12.459 17.375 10.371 1.00 80.00 365 PRO A C 1
ATOM 2696 O O . PRO A 1 365 ? 12.091 17.967 11.389 1.00 80.00 365 PRO A O 1
ATOM 2699 N N . PHE A 1 366 ? 11.626 17.001 9.407 1.00 77.31 366 PHE A N 1
ATOM 2700 C CA . PHE A 1 366 ? 10.190 17.194 9.538 1.00 77.31 366 PHE A CA 1
ATOM 2701 C C . PHE A 1 366 ? 9.508 16.017 10.247 1.00 77.31 366 PHE A C 1
ATOM 2703 O O . PHE A 1 366 ? 8.663 16.206 11.116 1.00 77.31 366 PHE A O 1
ATOM 2710 N N . ALA A 1 367 ? 9.860 14.801 9.840 1.00 82.94 367 ALA A N 1
ATOM 2711 C CA . ALA A 1 367 ? 9.156 13.576 10.194 1.00 82.94 367 ALA A CA 1
ATOM 2712 C C . ALA A 1 367 ? 9.978 12.697 11.135 1.00 82.94 367 ALA A C 1
ATOM 2714 O O . ALA A 1 367 ? 11.193 12.865 11.236 1.00 82.94 367 ALA A O 1
ATOM 2715 N N . ASN A 1 368 ? 9.336 11.727 11.786 1.00 85.50 368 ASN A N 1
ATOM 2716 C CA . ASN A 1 368 ? 10.045 10.692 12.541 1.00 85.50 368 ASN A CA 1
ATOM 2717 C C . ASN A 1 368 ? 10.896 9.800 11.613 1.00 85.50 368 ASN A C 1
ATOM 2719 O O . ASN A 1 368 ? 10.637 9.679 10.412 1.00 85.50 368 ASN A O 1
ATOM 2723 N N . ARG A 1 369 ? 11.919 9.160 12.182 1.00 85.62 369 ARG A N 1
ATOM 2724 C CA . ARG A 1 369 ? 12.813 8.206 11.499 1.00 85.62 369 ARG A CA 1
ATOM 2725 C C . ARG A 1 369 ? 12.828 6.879 12.245 1.00 85.62 369 ARG A C 1
ATOM 2727 O O . ARG A 1 369 ? 12.591 6.845 13.444 1.00 85.62 369 ARG A O 1
ATOM 2734 N N . GLY A 1 370 ? 13.147 5.771 11.595 1.00 86.88 370 GLY A N 1
ATOM 2735 C CA . GLY A 1 370 ? 13.271 4.500 12.303 1.00 86.88 370 GLY A CA 1
ATOM 2736 C C . GLY A 1 370 ? 13.433 3.288 11.398 1.00 86.88 370 GLY A C 1
ATOM 2737 O O . GLY A 1 370 ? 13.311 3.394 10.179 1.00 86.88 370 GLY A O 1
ATOM 2738 N N . PRO A 1 371 ? 13.698 2.114 11.992 1.00 87.62 371 PRO A N 1
ATOM 2739 C CA . PRO A 1 371 ? 13.896 0.877 11.238 1.00 87.62 371 PRO A CA 1
ATOM 2740 C C . PRO A 1 371 ? 12.649 0.460 10.444 1.00 87.62 371 PRO A C 1
ATOM 2742 O O . PRO A 1 371 ? 12.769 -0.244 9.449 1.00 87.62 371 PRO A O 1
ATOM 2745 N N . ALA A 1 372 ? 11.461 0.918 10.848 1.00 91.81 372 ALA A N 1
ATOM 2746 C CA . ALA A 1 372 ? 10.213 0.592 10.174 1.00 91.81 372 ALA A CA 1
ATOM 2747 C C . ALA A 1 372 ? 9.955 1.380 8.882 1.00 91.81 372 ALA A C 1
ATOM 2749 O O . ALA A 1 372 ? 9.128 0.943 8.085 1.00 91.81 372 ALA A O 1
ATOM 2750 N N . VAL A 1 373 ? 10.648 2.507 8.647 1.00 93.75 373 VAL A N 1
ATOM 2751 C CA . VAL A 1 373 ? 10.455 3.308 7.426 1.00 93.75 373 VAL A CA 1
ATOM 2752 C C . VAL A 1 373 ? 10.679 2.410 6.216 1.00 93.75 373 VAL A C 1
ATOM 2754 O O . VAL A 1 373 ? 11.767 1.867 6.031 1.00 93.75 373 VAL A O 1
ATOM 2757 N N . ARG A 1 374 ? 9.647 2.231 5.391 1.00 95.94 374 ARG A N 1
ATOM 2758 C CA . ARG A 1 374 ? 9.699 1.334 4.237 1.00 95.94 374 ARG A CA 1
ATOM 2759 C C . ARG A 1 374 ? 10.228 2.080 3.023 1.00 95.94 374 ARG A C 1
ATOM 2761 O O . ARG A 1 374 ? 11.236 1.669 2.445 1.00 95.94 374 ARG A O 1
ATOM 2768 N N . TRP A 1 375 ? 9.579 3.190 2.675 1.00 96.44 375 TRP A N 1
ATOM 2769 C CA . TRP A 1 375 ? 9.856 3.980 1.474 1.00 96.44 375 TRP A CA 1
ATOM 2770 C C . TRP A 1 375 ? 9.741 5.483 1.745 1.00 96.44 375 TRP A C 1
ATOM 2772 O O . TRP A 1 375 ? 9.122 5.908 2.723 1.00 96.44 375 TRP A O 1
ATOM 2782 N N . LEU A 1 376 ? 10.282 6.282 0.826 1.00 95.25 376 LEU A N 1
ATOM 2783 C CA . LEU A 1 376 ? 10.001 7.712 0.728 1.00 95.25 376 LEU A CA 1
ATOM 2784 C C . LEU A 1 376 ? 9.046 8.039 -0.419 1.00 95.25 376 LEU A C 1
ATOM 2786 O O . LEU A 1 376 ? 9.121 7.437 -1.494 1.00 95.25 376 LEU A O 1
ATOM 2790 N N . ALA A 1 377 ? 8.235 9.070 -0.214 1.00 95.88 377 ALA A N 1
ATOM 2791 C CA . ALA A 1 377 ? 7.480 9.754 -1.258 1.00 95.88 377 ALA A CA 1
ATOM 2792 C C . ALA A 1 377 ? 7.513 11.279 -1.026 1.00 95.88 377 ALA A C 1
ATOM 2794 O O . ALA A 1 377 ? 7.758 11.704 0.104 1.00 95.88 377 ALA A O 1
ATOM 2795 N N . PRO A 1 378 ? 7.285 12.112 -2.058 1.00 94.25 378 PRO A N 1
ATOM 2796 C CA . PRO A 1 378 ? 7.313 13.568 -1.923 1.00 94.25 378 PRO A CA 1
ATOM 2797 C C . PRO A 1 378 ? 6.380 14.081 -0.821 1.00 94.25 378 PRO A C 1
ATOM 2799 O O . PRO A 1 378 ? 5.222 13.681 -0.744 1.00 94.25 378 PRO A O 1
ATOM 2802 N N . GLY A 1 379 ? 6.887 14.966 0.034 1.00 89.19 379 GLY A N 1
ATOM 2803 C CA . GLY A 1 379 ? 6.116 15.579 1.122 1.00 89.19 379 GLY A CA 1
ATOM 2804 C C . GLY A 1 379 ? 6.330 17.087 1.252 1.00 89.19 379 GLY A C 1
ATOM 2805 O O . GLY A 1 379 ? 5.854 17.691 2.206 1.00 89.19 379 GLY A O 1
ATOM 2806 N N . ASP A 1 380 ? 7.047 17.706 0.320 1.00 87.31 380 ASP A N 1
ATOM 2807 C CA . ASP A 1 380 ? 7.479 19.100 0.413 1.00 87.31 380 ASP A CA 1
ATOM 2808 C C . ASP A 1 380 ? 7.044 19.909 -0.811 1.00 87.31 380 ASP A C 1
ATOM 2810 O O . ASP A 1 380 ? 6.946 19.349 -1.895 1.00 87.31 380 ASP A O 1
ATOM 2814 N N . ASP A 1 381 ? 6.784 21.207 -0.653 1.00 85.56 381 ASP A N 1
ATOM 2815 C CA . ASP A 1 381 ? 6.453 22.135 -1.745 1.00 85.56 381 ASP A CA 1
ATOM 2816 C C . ASP A 1 381 ? 5.470 21.565 -2.791 1.00 85.56 381 ASP A C 1
ATOM 2818 O O . ASP A 1 381 ? 5.663 21.693 -4.004 1.00 85.56 381 ASP A O 1
ATOM 2822 N N . LEU A 1 382 ? 4.414 20.893 -2.324 1.00 87.56 382 LEU A N 1
ATOM 2823 C CA . LEU A 1 382 ? 3.379 20.326 -3.183 1.00 87.56 382 LEU A CA 1
ATOM 2824 C C . LEU A 1 382 ? 2.291 21.355 -3.441 1.00 87.56 382 LEU A C 1
ATOM 2826 O O . LEU A 1 382 ? 1.924 22.134 -2.560 1.00 87.56 382 LEU A O 1
ATOM 2830 N N . ALA A 1 383 ? 1.709 21.313 -4.630 1.00 88.38 383 ALA A N 1
ATOM 2831 C CA . ALA A 1 383 ? 0.514 22.079 -4.928 1.00 88.38 383 ALA A CA 1
ATOM 2832 C C . ALA A 1 383 ? -0.630 21.732 -3.963 1.00 88.38 383 ALA A C 1
ATOM 2834 O O . ALA A 1 383 ? -0.972 20.562 -3.763 1.00 88.38 383 ALA A O 1
ATOM 2835 N N . CYS A 1 384 ? -1.227 22.771 -3.382 1.00 85.81 384 CYS A N 1
ATOM 2836 C CA . CYS A 1 384 ? -2.419 22.685 -2.556 1.00 85.81 384 CYS A CA 1
ATOM 2837 C C . CYS A 1 384 ? -3.605 22.314 -3.456 1.00 85.81 384 CYS A C 1
ATOM 2839 O O . CYS A 1 384 ? -3.936 23.078 -4.367 1.00 85.81 384 CYS A O 1
ATOM 2841 N N . PRO A 1 385 ? -4.255 21.163 -3.233 1.00 81.25 385 PRO A N 1
ATOM 2842 C CA . PRO A 1 385 ? -5.216 20.642 -4.194 1.00 81.25 385 PRO A CA 1
ATOM 2843 C C . PRO A 1 385 ? -6.584 21.322 -4.172 1.00 81.25 385 PRO A C 1
ATOM 2845 O O . PRO A 1 385 ? -7.379 21.125 -5.092 1.00 81.25 385 PRO A O 1
ATOM 2848 N N . ILE A 1 386 ? -6.855 22.120 -3.140 1.00 77.81 386 ILE A N 1
ATOM 2849 C CA . ILE A 1 386 ? -8.132 22.801 -2.938 1.00 77.81 386 ILE A CA 1
ATOM 2850 C C . ILE A 1 386 ? -7.848 24.306 -2.821 1.00 77.81 386 ILE A C 1
ATOM 2852 O O . ILE A 1 386 ? -7.013 24.696 -1.994 1.00 77.81 386 ILE A O 1
ATOM 2856 N N . PRO A 1 387 ? -8.478 25.159 -3.651 1.00 63.44 387 PRO A N 1
ATOM 2857 C CA . PRO A 1 387 ? -8.269 26.599 -3.597 1.00 63.44 387 PRO A CA 1
ATOM 2858 C C . PRO A 1 387 ? -8.792 27.183 -2.271 1.00 63.44 387 PRO A C 1
ATOM 2860 O O . PRO A 1 387 ? -9.807 26.724 -1.750 1.00 63.44 387 PRO A O 1
ATOM 2863 N N . PRO A 1 388 ? -8.129 28.211 -1.710 1.00 53.53 388 PRO A N 1
ATOM 2864 C CA . PRO A 1 388 ? -8.459 28.739 -0.385 1.00 53.53 388 PRO A CA 1
ATOM 2865 C C . PRO A 1 388 ? -9.785 29.520 -0.320 1.00 53.53 388 PRO A C 1
ATOM 2867 O O . PRO A 1 388 ? -10.275 29.751 0.782 1.00 53.53 388 PRO A O 1
ATOM 2870 N N . ALA A 1 389 ? -10.360 29.933 -1.458 1.00 54.25 389 ALA A N 1
ATOM 2871 C CA . ALA A 1 389 ? -11.667 30.589 -1.543 1.00 54.25 389 ALA A CA 1
ATOM 2872 C C . ALA A 1 389 ? -12.217 30.576 -2.989 1.00 54.25 389 ALA A C 1
ATOM 2874 O O . ALA A 1 389 ? -11.426 30.543 -3.939 1.00 54.25 389 ALA A O 1
ATOM 2875 N N . PRO A 1 390 ? -13.548 30.673 -3.181 1.00 52.00 390 PRO A N 1
ATOM 2876 C CA . PRO A 1 390 ? -14.143 30.962 -4.485 1.00 52.00 390 PRO A CA 1
ATOM 2877 C C . PRO A 1 390 ? -13.583 32.275 -5.060 1.00 52.00 390 PRO A C 1
ATOM 2879 O O . PRO A 1 390 ? -13.614 33.302 -4.386 1.00 52.00 390 PRO A O 1
ATOM 2882 N N . GLY A 1 391 ? -13.078 32.251 -6.297 1.00 52.34 391 GLY A N 1
ATOM 2883 C CA . GLY A 1 391 ? -12.571 33.443 -6.998 1.00 52.34 391 GLY A CA 1
ATOM 2884 C C . GLY A 1 391 ? -11.066 33.716 -6.872 1.00 52.34 391 GLY A C 1
ATOM 2885 O O . GLY A 1 391 ? -10.600 34.718 -7.409 1.00 52.34 391 GLY A O 1
ATOM 2886 N N . ALA A 1 392 ? -10.295 32.848 -6.206 1.00 57.28 392 ALA A N 1
ATOM 2887 C CA . ALA A 1 392 ? -8.835 32.869 -6.329 1.00 57.28 392 ALA A CA 1
ATOM 2888 C C . ALA A 1 392 ? -8.418 32.542 -7.775 1.00 57.28 392 ALA A C 1
ATOM 2890 O O . ALA A 1 392 ? -9.052 31.704 -8.417 1.00 57.28 392 ALA A O 1
ATOM 2891 N N . ASP A 1 393 ? -7.364 33.198 -8.272 1.00 57.94 393 ASP A N 1
ATOM 2892 C CA . ASP A 1 393 ? -6.825 32.944 -9.610 1.00 57.94 393 ASP A CA 1
ATOM 2893 C C . ASP A 1 393 ? -6.448 31.454 -9.752 1.00 57.94 393 ASP A C 1
ATOM 2895 O O . ASP A 1 393 ? -5.554 30.993 -9.034 1.00 57.94 393 ASP A O 1
ATOM 2899 N N . PRO A 1 394 ? -7.093 30.692 -10.659 1.00 51.75 394 PRO A N 1
ATOM 2900 C CA . PRO A 1 394 ? -6.758 29.292 -10.908 1.00 51.75 394 PRO A CA 1
ATOM 2901 C C . PRO A 1 394 ? -5.298 29.084 -11.336 1.00 51.75 394 PRO A C 1
ATOM 2903 O O . PRO A 1 394 ? -4.777 27.981 -11.187 1.00 51.75 394 PRO A O 1
ATOM 2906 N N . ALA A 1 395 ? -4.637 30.124 -11.863 1.00 54.59 395 ALA A N 1
ATOM 2907 C CA . ALA A 1 395 ? -3.247 30.071 -12.306 1.00 54.59 395 ALA A CA 1
ATOM 2908 C C . ALA A 1 395 ? -2.225 30.237 -11.164 1.00 54.59 395 ALA A C 1
ATOM 2910 O O . ALA A 1 395 ? -1.055 29.887 -11.334 1.00 54.59 395 ALA A O 1
ATOM 2911 N N . ALA A 1 396 ? -2.636 30.741 -9.995 1.00 61.97 396 ALA A N 1
ATOM 2912 C CA . ALA A 1 396 ? -1.748 30.929 -8.852 1.00 61.97 396 ALA A CA 1
ATOM 2913 C C . ALA A 1 396 ? -1.702 29.660 -7.986 1.00 61.97 396 ALA A C 1
ATOM 2915 O O . ALA A 1 396 ? -2.421 29.513 -6.996 1.00 61.97 396 ALA A O 1
ATOM 2916 N N . GLU A 1 397 ? -0.832 28.725 -8.362 1.00 73.81 397 GLU A N 1
ATOM 2917 C CA . GLU A 1 397 ? -0.600 27.500 -7.600 1.00 73.81 397 GLU A CA 1
ATOM 2918 C C . GLU A 1 397 ? -0.000 27.815 -6.220 1.00 73.81 397 GLU A C 1
ATOM 2920 O O . GLU A 1 397 ? 1.134 28.281 -6.091 1.00 73.81 397 GLU A O 1
ATOM 2925 N N . ARG A 1 398 ? -0.766 27.551 -5.157 1.00 80.69 398 ARG A N 1
ATOM 2926 C CA . ARG A 1 398 ? -0.273 27.658 -3.781 1.00 80.69 398 ARG A CA 1
ATOM 2927 C C . ARG A 1 398 ? 0.484 26.389 -3.415 1.00 80.69 398 ARG A C 1
ATOM 2929 O O . ARG A 1 398 ? -0.077 25.301 -3.493 1.00 80.69 398 ARG A O 1
ATOM 2936 N N . LEU A 1 399 ? 1.714 26.540 -2.940 1.00 83.94 399 LEU A N 1
ATOM 2937 C CA . LEU A 1 399 ? 2.503 25.429 -2.415 1.00 83.94 399 LEU A CA 1
ATOM 2938 C C . LEU A 1 399 ? 2.218 25.204 -0.926 1.00 83.94 399 LEU A C 1
ATOM 2940 O O . LEU A 1 399 ? 1.895 26.137 -0.182 1.00 83.94 399 LEU A O 1
ATOM 2944 N N . CYS A 1 400 ? 2.324 23.955 -0.496 1.00 81.94 400 CYS A N 1
ATOM 2945 C CA . CYS A 1 400 ? 2.200 23.541 0.891 1.00 81.94 400 CYS A CA 1
ATOM 2946 C C . CYS A 1 400 ? 3.137 22.368 1.194 1.00 81.94 400 CYS A C 1
ATOM 2948 O O . CYS A 1 400 ? 3.425 21.535 0.333 1.00 81.94 400 CYS A O 1
ATOM 2950 N N . HIS A 1 401 ? 3.591 22.299 2.443 1.00 80.25 401 HIS A N 1
ATOM 2951 C CA . HIS A 1 401 ? 4.270 21.120 2.959 1.00 80.25 401 HIS A CA 1
ATOM 2952 C C . HIS A 1 401 ? 3.195 20.069 3.231 1.00 80.25 401 HIS A C 1
ATOM 2954 O O . HIS A 1 401 ? 2.337 20.259 4.091 1.00 80.25 401 HIS A O 1
ATOM 2960 N N . ALA A 1 402 ? 3.199 19.004 2.437 1.00 75.69 402 ALA A N 1
ATOM 2961 C CA . ALA A 1 402 ? 2.249 17.904 2.557 1.00 75.69 402 ALA A CA 1
ATOM 2962 C C . ALA A 1 402 ? 2.666 16.899 3.640 1.00 75.69 402 ALA A C 1
ATOM 2964 O O . ALA A 1 402 ? 1.848 16.115 4.119 1.00 75.69 402 ALA A O 1
ATOM 2965 N N . GLU A 1 403 ? 3.931 16.969 4.054 1.00 86.19 403 GLU A N 1
ATOM 2966 C CA . GLU A 1 403 ? 4.494 16.268 5.196 1.00 86.19 403 GLU A CA 1
ATOM 2967 C C . GLU A 1 403 ? 4.434 14.739 5.019 1.00 86.19 403 GLU A C 1
ATOM 2969 O O . GLU A 1 403 ? 4.350 14.223 3.899 1.00 86.19 403 GLU A O 1
ATOM 2974 N N . SER A 1 404 ? 4.544 13.984 6.115 1.00 89.38 404 SER A N 1
ATOM 2975 C CA . SER A 1 404 ? 4.476 12.520 6.073 1.00 89.38 404 SER A CA 1
ATOM 2976 C C . SER A 1 404 ? 3.090 12.022 5.644 1.00 89.38 404 SER A C 1
ATOM 2978 O O . SER A 1 404 ? 3.011 11.056 4.883 1.00 89.38 404 SER A O 1
ATOM 2980 N N . SER A 1 405 ? 2.008 12.702 6.042 1.00 92.06 405 SER A N 1
ATOM 2981 C CA . SER A 1 405 ? 0.637 12.384 5.617 1.00 92.06 405 SER A CA 1
ATOM 2982 C C . SER A 1 405 ? 0.492 12.451 4.095 1.00 92.06 405 SER A C 1
ATOM 2984 O O . SER A 1 405 ? 0.108 11.466 3.464 1.00 92.06 405 SER A O 1
ATOM 2986 N N . GLY A 1 406 ? 0.896 13.558 3.471 1.00 93.06 406 GLY A N 1
ATOM 2987 C CA . GLY A 1 406 ? 0.856 13.710 2.019 1.00 93.06 406 GLY A CA 1
ATOM 2988 C C . GLY A 1 406 ? 1.748 12.714 1.285 1.00 93.06 406 GLY A C 1
ATOM 2989 O O . GLY A 1 406 ? 1.315 12.122 0.296 1.00 93.06 406 GLY A O 1
ATOM 2990 N N . ALA A 1 407 ? 2.943 12.432 1.813 1.00 95.19 407 ALA A N 1
ATOM 2991 C CA . ALA A 1 407 ? 3.807 11.385 1.273 1.00 95.19 407 ALA A CA 1
ATOM 2992 C C . ALA A 1 407 ? 3.109 10.010 1.275 1.00 95.19 407 ALA A C 1
ATOM 2994 O O . ALA A 1 407 ? 3.160 9.284 0.278 1.00 95.19 407 ALA A O 1
ATOM 2995 N N . SER A 1 408 ? 2.390 9.667 2.350 1.00 97.12 408 SER A N 1
ATOM 2996 C CA . SER A 1 408 ? 1.613 8.423 2.430 1.00 97.12 408 SER A CA 1
ATOM 2997 C C . SER A 1 408 ? 0.477 8.364 1.394 1.00 97.12 408 SER A C 1
ATOM 2999 O O . SER A 1 408 ? 0.261 7.319 0.774 1.00 97.12 408 SER A O 1
ATOM 3001 N N . ALA A 1 409 ? -0.182 9.495 1.115 1.00 97.44 409 ALA A N 1
ATOM 3002 C CA . ALA A 1 409 ? -1.205 9.601 0.077 1.00 97.44 409 ALA A CA 1
ATOM 3003 C C . ALA A 1 409 ? -0.628 9.431 -1.340 1.00 97.44 409 ALA A C 1
ATOM 3005 O O . ALA A 1 409 ? -1.173 8.669 -2.144 1.00 97.44 409 ALA A O 1
ATOM 3006 N N . LEU A 1 410 ? 0.506 10.070 -1.646 1.00 97.56 410 LEU A N 1
ATOM 3007 C CA . LEU A 1 410 ? 1.188 9.889 -2.933 1.00 97.56 410 LEU A CA 1
ATOM 3008 C C . LEU A 1 410 ? 1.665 8.447 -3.130 1.00 97.56 410 LEU A C 1
ATOM 3010 O O . LEU A 1 410 ? 1.502 7.881 -4.215 1.00 97.56 410 LEU A O 1
ATOM 3014 N N . ALA A 1 411 ? 2.211 7.829 -2.079 1.00 98.31 411 ALA A N 1
ATOM 3015 C CA . ALA A 1 411 ? 2.599 6.424 -2.098 1.00 98.31 411 ALA A CA 1
ATOM 3016 C C . ALA A 1 411 ? 1.396 5.516 -2.381 1.00 98.31 411 ALA A C 1
ATOM 3018 O O . ALA A 1 411 ? 1.484 4.634 -3.234 1.00 98.31 411 ALA A O 1
ATOM 3019 N N . ALA A 1 412 ? 0.250 5.759 -1.741 1.00 98.69 412 ALA A N 1
ATOM 3020 C CA . ALA A 1 412 ? -0.973 5.014 -2.020 1.00 98.69 412 ALA A CA 1
ATOM 3021 C C . ALA A 1 412 ? -1.455 5.182 -3.463 1.00 98.69 412 ALA A C 1
ATOM 3023 O O . ALA A 1 412 ? -1.809 4.193 -4.106 1.00 98.69 412 ALA A O 1
ATOM 3024 N N . GLY A 1 413 ? -1.388 6.398 -4.006 1.00 98.44 413 GLY A N 1
ATOM 3025 C CA . GLY A 1 413 ? -1.618 6.651 -5.425 1.00 98.44 413 GLY A CA 1
ATOM 3026 C C . GLY A 1 413 ? -0.711 5.808 -6.330 1.00 98.44 413 GLY A C 1
ATOM 3027 O O . GLY A 1 413 ? -1.189 5.141 -7.247 1.00 98.44 413 GLY A O 1
ATOM 3028 N N . ALA A 1 414 ? 0.590 5.746 -6.035 1.00 98.56 414 ALA A N 1
ATOM 3029 C CA . ALA A 1 414 ? 1.533 4.919 -6.788 1.00 98.56 414 ALA A CA 1
ATOM 3030 C C . ALA A 1 414 ? 1.198 3.417 -6.694 1.00 98.56 414 ALA A C 1
ATOM 3032 O O . ALA A 1 414 ? 1.240 2.708 -7.702 1.00 98.56 414 ALA A O 1
ATOM 3033 N N . LEU A 1 415 ? 0.800 2.929 -5.511 1.00 98.81 415 LEU A N 1
ATOM 3034 C CA . LEU A 1 415 ? 0.349 1.545 -5.329 1.00 98.81 415 LEU A CA 1
ATOM 3035 C C . LEU A 1 415 ? -0.899 1.240 -6.171 1.00 98.81 415 LEU A C 1
ATOM 3037 O O . LEU A 1 415 ? -0.972 0.171 -6.777 1.00 98.81 415 LEU A O 1
ATOM 3041 N N . LEU A 1 416 ? -1.854 2.170 -6.266 1.00 98.75 416 LEU A N 1
ATOM 3042 C CA . LEU A 1 416 ? -3.048 2.017 -7.107 1.00 98.75 416 LEU A CA 1
ATOM 3043 C C . LEU A 1 416 ? -2.682 1.909 -8.590 1.00 98.75 416 LEU A C 1
ATOM 3045 O O . LEU A 1 416 ? -3.188 1.020 -9.276 1.00 98.75 416 LEU A O 1
ATOM 3049 N N . LEU A 1 417 ? -1.748 2.731 -9.080 1.00 98.38 417 LEU A N 1
ATOM 3050 C CA . LEU A 1 417 ? -1.240 2.610 -10.451 1.00 98.38 417 LEU A CA 1
ATOM 3051 C C . LEU A 1 417 ? -0.643 1.215 -10.703 1.00 98.38 417 LEU A C 1
ATOM 3053 O O . LEU A 1 417 ? -1.016 0.534 -11.662 1.00 98.38 417 LEU A O 1
ATOM 3057 N N . VAL A 1 418 ? 0.220 0.737 -9.802 1.00 98.56 418 VAL A N 1
ATOM 3058 C CA . VAL A 1 418 ? 0.837 -0.598 -9.892 1.00 98.56 418 VAL A CA 1
ATOM 3059 C C . VAL A 1 418 ? -0.220 -1.709 -9.889 1.00 98.56 418 VAL A C 1
ATOM 3061 O O . VAL A 1 418 ? -0.164 -2.639 -10.704 1.00 98.56 418 VAL A O 1
ATOM 3064 N N . LEU A 1 419 ? -1.225 -1.610 -9.018 1.00 98.50 419 LEU A N 1
ATOM 3065 C CA . LEU A 1 419 ? -2.317 -2.578 -8.935 1.00 98.50 419 LEU A CA 1
ATOM 3066 C C . LEU A 1 419 ? -3.236 -2.542 -10.162 1.00 98.50 419 LEU A C 1
ATOM 3068 O O . LEU A 1 419 ? -3.695 -3.602 -10.594 1.00 98.50 419 LEU A O 1
ATOM 3072 N N . ALA A 1 420 ? -3.444 -1.384 -10.790 1.00 97.19 420 ALA A N 1
ATOM 3073 C CA . ALA A 1 420 ? -4.144 -1.291 -12.072 1.00 97.19 420 ALA A CA 1
ATOM 3074 C C . ALA A 1 420 ? -3.372 -2.032 -13.183 1.00 97.19 420 ALA A C 1
ATOM 3076 O O . ALA A 1 420 ? -3.960 -2.726 -14.026 1.00 97.19 420 ALA A O 1
ATOM 3077 N N . ARG A 1 421 ? -2.031 -1.971 -13.159 1.00 96.12 421 ARG A N 1
ATOM 3078 C CA . ARG A 1 421 ? -1.175 -2.722 -14.094 1.00 96.12 421 ARG A CA 1
ATOM 3079 C C . ARG A 1 421 ? -1.232 -4.223 -13.856 1.00 96.12 421 ARG A C 1
ATOM 3081 O O . ARG A 1 421 ? -1.364 -4.976 -14.831 1.00 96.12 421 ARG A O 1
ATOM 3088 N N . ASN A 1 422 ? -1.184 -4.664 -12.600 1.00 97.69 422 ASN A N 1
ATOM 3089 C CA . ASN A 1 422 ? -1.226 -6.077 -12.233 1.00 97.69 422 ASN A CA 1
ATOM 3090 C C . ASN A 1 422 ? -2.094 -6.339 -10.987 1.00 97.69 422 ASN A C 1
ATOM 3092 O O . ASN A 1 422 ? -1.581 -6.518 -9.880 1.00 97.69 422 ASN A O 1
ATOM 3096 N N . PRO A 1 423 ? -3.422 -6.484 -11.163 1.00 96.69 423 PRO A N 1
ATOM 3097 C CA . PRO A 1 423 ? -4.345 -6.667 -10.041 1.00 96.69 423 PRO A CA 1
ATOM 3098 C C . PRO A 1 423 ? -4.217 -8.043 -9.370 1.00 96.69 423 PRO A C 1
ATOM 3100 O O . PRO A 1 423 ? -4.875 -8.312 -8.365 1.00 96.69 423 PRO A O 1
ATOM 3103 N N . ALA A 1 424 ? -3.398 -8.944 -9.925 1.00 96.88 424 ALA A N 1
ATOM 3104 C CA . ALA A 1 424 ? -3.148 -10.267 -9.368 1.00 96.88 424 ALA A CA 1
ATOM 3105 C C . ALA A 1 424 ? -2.015 -10.286 -8.330 1.00 96.88 424 ALA A C 1
ATOM 3107 O O . ALA A 1 424 ? -1.858 -11.315 -7.670 1.00 96.88 424 ALA A O 1
ATOM 3108 N N . LEU A 1 425 ? -1.265 -9.185 -8.176 1.00 98.50 425 LEU A N 1
ATOM 3109 C CA . LEU A 1 425 ? -0.224 -9.058 -7.157 1.00 98.50 425 LEU A CA 1
ATOM 3110 C C . LEU A 1 425 ? -0.812 -9.268 -5.757 1.00 98.50 425 LEU A C 1
ATOM 3112 O O . LEU A 1 425 ? -1.800 -8.627 -5.371 1.00 98.50 425 LEU A O 1
ATOM 3116 N N . ARG A 1 426 ? -0.191 -10.186 -5.016 1.00 98.06 426 ARG A N 1
ATOM 3117 C CA . ARG A 1 426 ? -0.341 -10.343 -3.567 1.00 98.06 426 ARG A CA 1
ATOM 3118 C C . ARG A 1 426 ? 0.434 -9.242 -2.850 1.00 98.06 426 ARG A C 1
ATOM 3120 O O . ARG A 1 426 ? 1.344 -8.664 -3.433 1.00 98.06 426 ARG A O 1
ATOM 3127 N N . LEU A 1 427 ? 0.111 -8.989 -1.587 1.00 98.25 427 LEU A N 1
ATOM 3128 C CA . LEU A 1 427 ? 0.739 -7.934 -0.794 1.00 98.25 427 LEU A CA 1
ATOM 3129 C C . LEU A 1 427 ? 2.273 -8.053 -0.749 1.00 98.25 427 LEU A C 1
ATOM 3131 O O . LEU A 1 427 ? 2.961 -7.075 -1.014 1.00 98.25 427 LEU A O 1
ATOM 3135 N N . SER A 1 428 ? 2.810 -9.256 -0.525 1.00 97.56 428 SER A N 1
ATOM 3136 C CA . SER A 1 428 ? 4.263 -9.491 -0.530 1.00 97.56 428 SER A CA 1
ATOM 3137 C C . SER A 1 428 ? 4.905 -9.324 -1.912 1.00 97.56 428 SER A C 1
ATOM 3139 O O . SER A 1 428 ? 6.038 -8.867 -2.021 1.00 97.56 428 SER A O 1
ATOM 3141 N N . GLU A 1 429 ? 4.188 -9.677 -2.983 1.00 98.56 429 GLU A N 1
ATOM 3142 C CA . GLU A 1 429 ? 4.652 -9.476 -4.360 1.00 98.56 429 GLU A CA 1
ATOM 3143 C C . GLU A 1 429 ? 4.654 -7.979 -4.714 1.00 98.56 429 GLU A C 1
ATOM 3145 O O . GLU A 1 429 ? 5.577 -7.513 -5.374 1.00 98.56 429 GLU A O 1
ATOM 3150 N N . LEU A 1 430 ? 3.645 -7.224 -4.257 1.00 98.69 430 LEU A N 1
ATOM 3151 C CA . LEU A 1 430 ? 3.563 -5.770 -4.412 1.00 98.69 430 LEU A CA 1
ATOM 3152 C C . LEU A 1 430 ? 4.727 -5.077 -3.697 1.00 98.69 430 LEU A C 1
ATOM 3154 O O . LEU A 1 430 ? 5.427 -4.283 -4.317 1.00 98.69 430 LEU A O 1
ATOM 3158 N N . ASP A 1 431 ? 4.961 -5.419 -2.431 1.00 98.31 431 ASP A N 1
ATOM 3159 C CA . ASP A 1 431 ? 6.071 -4.891 -1.636 1.00 98.31 431 ASP A CA 1
ATOM 3160 C C . ASP A 1 431 ? 7.437 -5.181 -2.280 1.00 98.31 431 ASP A C 1
ATOM 3162 O O . ASP A 1 431 ? 8.241 -4.270 -2.490 1.00 98.31 431 ASP A O 1
ATOM 3166 N N . ALA A 1 432 ? 7.683 -6.437 -2.672 1.00 97.69 432 ALA A N 1
ATOM 3167 C CA . ALA A 1 432 ? 8.929 -6.826 -3.326 1.00 97.69 432 ALA A CA 1
ATOM 3168 C C . ALA A 1 432 ? 9.133 -6.101 -4.664 1.00 97.69 432 ALA A C 1
ATOM 3170 O O . ALA A 1 432 ? 10.252 -5.692 -4.978 1.00 97.69 432 ALA A O 1
ATOM 3171 N N . LEU A 1 433 ? 8.068 -5.938 -5.453 1.00 98.50 433 LEU A N 1
ATOM 3172 C CA . LEU A 1 433 ? 8.128 -5.232 -6.726 1.00 98.50 433 LEU A CA 1
ATOM 3173 C C . LEU A 1 433 ? 8.462 -3.753 -6.525 1.00 98.50 433 LEU A C 1
ATOM 3175 O O . LEU A 1 433 ? 9.428 -3.280 -7.117 1.00 98.50 433 LEU A O 1
ATOM 3179 N N . VAL A 1 434 ? 7.713 -3.054 -5.666 1.00 98.31 434 VAL A N 1
ATOM 3180 C CA . VAL A 1 434 ? 7.930 -1.625 -5.399 1.00 98.31 434 VAL A CA 1
ATOM 3181 C C . VAL A 1 434 ? 9.336 -1.406 -4.850 1.00 98.31 434 VAL A C 1
ATOM 3183 O O . VAL A 1 434 ? 10.073 -0.595 -5.406 1.00 98.31 434 VAL A O 1
ATOM 3186 N N . THR A 1 435 ? 9.754 -2.202 -3.860 1.00 97.50 435 THR A N 1
ATOM 3187 C CA . THR A 1 435 ? 11.081 -2.104 -3.233 1.00 97.50 435 THR A CA 1
ATOM 3188 C C . THR A 1 435 ? 12.224 -2.288 -4.235 1.00 97.50 435 THR A C 1
ATOM 3190 O O . THR A 1 435 ? 13.205 -1.550 -4.197 1.00 97.50 435 THR A O 1
ATOM 3193 N N . ARG A 1 436 ? 12.096 -3.220 -5.187 1.00 96.56 436 ARG A N 1
ATOM 3194 C CA . ARG A 1 436 ? 13.112 -3.436 -6.233 1.00 96.56 436 ARG A CA 1
ATOM 3195 C C . ARG A 1 436 ? 13.131 -2.353 -7.317 1.00 96.56 436 ARG A C 1
ATOM 3197 O O . ARG A 1 436 ? 14.068 -2.316 -8.108 1.00 96.56 436 ARG A O 1
ATOM 3204 N N . THR A 1 437 ? 12.103 -1.512 -7.379 1.00 97.06 437 THR A N 1
ATOM 3205 C CA . THR A 1 437 ? 11.961 -0.436 -8.376 1.00 97.06 437 THR A CA 1
ATOM 3206 C C . THR A 1 437 ? 12.215 0.958 -7.804 1.00 97.06 437 THR A C 1
ATOM 3208 O O . THR A 1 437 ? 12.116 1.941 -8.537 1.00 97.06 437 THR A O 1
ATOM 3211 N N . LEU A 1 438 ? 12.545 1.059 -6.511 1.00 96.06 438 LEU A N 1
ATOM 3212 C CA . LEU A 1 438 ? 12.822 2.335 -5.859 1.00 96.06 438 LEU A CA 1
ATOM 3213 C C . LEU A 1 438 ? 14.019 3.039 -6.493 1.00 96.06 438 LEU A C 1
ATOM 3215 O O . LEU A 1 438 ? 14.996 2.419 -6.914 1.00 96.06 438 LEU A O 1
ATOM 3219 N N . THR A 1 439 ? 13.975 4.364 -6.469 1.00 93.62 439 THR A N 1
ATOM 3220 C CA . THR A 1 439 ? 15.150 5.188 -6.719 1.00 93.62 439 THR A CA 1
ATOM 3221 C C . THR A 1 439 ? 16.011 5.239 -5.453 1.00 93.62 439 THR A C 1
ATOM 3223 O O . THR A 1 439 ? 15.523 5.663 -4.398 1.00 93.62 439 THR A O 1
ATOM 3226 N N . PRO A 1 440 ? 17.293 4.830 -5.515 1.00 90.69 440 PRO A N 1
ATOM 3227 C CA . PRO A 1 440 ? 18.197 4.941 -4.377 1.00 90.69 440 PRO A CA 1
ATOM 3228 C C . PRO A 1 440 ? 18.377 6.402 -3.949 1.00 90.69 440 PRO A C 1
ATOM 3230 O O . PRO A 1 440 ? 18.593 7.275 -4.783 1.00 90.69 440 PRO A O 1
ATOM 3233 N N . VAL A 1 441 ? 18.353 6.663 -2.640 1.00 89.31 441 VAL A N 1
ATOM 3234 C CA . VAL A 1 441 ? 18.480 8.025 -2.087 1.00 89.31 441 VAL A CA 1
ATOM 3235 C C . VAL A 1 441 ? 19.801 8.180 -1.337 1.00 89.31 441 VAL A C 1
ATOM 3237 O O . VAL A 1 441 ? 19.953 7.522 -0.299 1.00 89.31 441 VAL A O 1
ATOM 3240 N N . PRO A 1 442 ? 20.763 8.998 -1.809 1.00 84.75 442 PRO A N 1
ATOM 3241 C CA . PRO A 1 442 ? 22.039 9.198 -1.125 1.00 84.75 442 PRO A CA 1
ATOM 3242 C C . PRO A 1 442 ? 21.829 9.446 0.375 1.00 84.75 442 PRO A C 1
ATOM 3244 O O . PRO A 1 442 ? 20.924 10.191 0.748 1.00 84.75 442 PRO A O 1
ATOM 3247 N N . PRO A 1 443 ? 22.584 8.777 1.259 1.00 76.62 443 PRO A N 1
ATOM 3248 C CA . PRO A 1 443 ? 22.282 8.844 2.681 1.00 76.62 443 PRO A CA 1
ATOM 3249 C C . PRO A 1 443 ? 22.747 10.165 3.324 1.00 76.62 443 PRO A C 1
ATOM 3251 O O . PRO A 1 443 ? 22.198 10.578 4.352 1.00 76.62 443 PRO A O 1
ATOM 3254 N N . ALA A 1 444 ? 23.708 10.842 2.685 1.00 79.75 444 ALA A N 1
ATOM 3255 C CA . ALA A 1 444 ? 24.125 12.196 3.018 1.00 79.75 444 ALA A CA 1
ATOM 3256 C C . ALA A 1 444 ? 23.004 13.203 2.727 1.00 79.75 444 ALA A C 1
ATOM 3258 O O . ALA A 1 444 ? 22.287 13.085 1.733 1.00 79.75 444 ALA A O 1
ATOM 3259 N N . ALA A 1 445 ? 22.870 14.206 3.594 1.00 78.31 445 ALA A N 1
ATOM 3260 C CA . ALA A 1 445 ? 21.950 15.310 3.357 1.00 78.31 445 ALA A CA 1
ATOM 3261 C C . ALA A 1 445 ? 22.408 16.145 2.145 1.00 78.31 445 ALA A C 1
ATOM 3263 O O . ALA A 1 445 ? 23.617 16.290 1.935 1.00 78.31 445 ALA A O 1
ATOM 3264 N N . PRO A 1 446 ? 21.476 16.710 1.359 1.00 78.50 446 PRO A N 1
ATOM 3265 C CA . PRO A 1 446 ? 21.836 17.573 0.241 1.00 78.50 446 PRO A CA 1
ATOM 3266 C C . PRO A 1 446 ? 22.540 18.844 0.739 1.00 78.50 446 PRO A C 1
ATOM 3268 O O . PRO A 1 446 ? 22.326 19.285 1.867 1.00 78.50 446 PRO A O 1
ATOM 3271 N N . ALA A 1 447 ? 23.355 19.481 -0.108 1.00 79.81 447 ALA A N 1
ATOM 3272 C CA . ALA A 1 447 ? 24.023 20.743 0.241 1.00 79.81 447 ALA A CA 1
ATOM 3273 C C . ALA A 1 447 ? 23.015 21.850 0.612 1.00 79.81 447 ALA A C 1
ATOM 3275 O O . ALA A 1 447 ? 23.276 22.670 1.495 1.00 79.81 447 ALA A O 1
ATOM 3276 N N . SER A 1 448 ? 21.823 21.805 0.007 1.00 78.38 448 SER A N 1
ATOM 3277 C CA . SER A 1 448 ? 20.673 22.650 0.335 1.00 78.38 448 SER A CA 1
ATOM 3278 C C . SER A 1 448 ? 20.150 22.459 1.762 1.00 78.38 448 SER A C 1
ATOM 3280 O O . SER A 1 448 ? 19.308 23.240 2.187 1.00 78.38 448 SER A O 1
ATOM 3282 N N . ALA A 1 449 ? 20.648 21.491 2.536 1.00 80.19 449 ALA A N 1
ATOM 3283 C CA . ALA A 1 449 ? 20.354 21.346 3.958 1.00 80.19 449 ALA A CA 1
ATOM 3284 C C . ALA A 1 449 ? 21.159 22.317 4.843 1.00 80.19 449 ALA A C 1
ATOM 3286 O O . ALA A 1 449 ? 20.792 22.536 5.996 1.00 80.19 449 ALA A O 1
ATOM 3287 N N . ALA A 1 450 ? 22.246 22.923 4.359 1.00 84.75 450 ALA A N 1
ATOM 3288 C CA . ALA A 1 450 ? 23.059 23.825 5.174 1.00 84.75 450 ALA A CA 1
ATOM 3289 C C . ALA A 1 450 ? 22.435 25.238 5.294 1.00 84.75 450 ALA A C 1
ATOM 3291 O O . ALA A 1 450 ? 21.860 25.739 4.326 1.00 84.75 450 ALA A O 1
ATOM 3292 N N . PRO A 1 451 ? 22.533 25.924 6.451 1.00 88.19 451 PRO A N 1
ATOM 3293 C CA . PRO A 1 451 ? 23.001 25.403 7.736 1.00 88.19 451 PRO A CA 1
ATOM 3294 C C . PRO A 1 451 ? 21.960 24.484 8.390 1.00 88.19 451 PRO A C 1
ATOM 3296 O O . PRO A 1 451 ? 20.765 24.763 8.351 1.00 88.19 451 PRO A O 1
ATOM 3299 N N . VAL A 1 452 ? 22.417 23.415 9.036 1.00 83.00 452 VAL A N 1
ATOM 3300 C CA . VAL A 1 452 ? 21.559 22.510 9.816 1.00 83.00 452 VAL A CA 1
ATOM 3301 C C . VAL A 1 452 ? 21.401 23.069 11.228 1.00 83.00 452 VAL A C 1
ATOM 3303 O O . VAL A 1 452 ? 22.331 23.680 11.760 1.00 83.00 452 VAL A O 1
ATOM 3306 N N . ALA A 1 453 ? 20.231 22.894 11.841 1.00 80.94 453 ALA A N 1
ATOM 3307 C CA . ALA A 1 453 ? 20.006 23.343 13.210 1.00 80.94 453 ALA A CA 1
ATOM 3308 C C . ALA A 1 453 ? 20.832 22.552 14.233 1.00 80.94 453 ALA A C 1
ATOM 3310 O O . ALA A 1 453 ? 21.348 23.161 15.172 1.00 80.94 453 ALA A O 1
ATOM 3311 N N . ASP A 1 454 ? 20.962 21.242 14.018 1.00 77.12 454 ASP A N 1
ATOM 3312 C CA . ASP A 1 454 ? 21.762 20.320 14.817 1.00 77.12 454 ASP A CA 1
ATOM 3313 C C . ASP A 1 454 ? 22.328 19.184 13.932 1.00 77.12 454 ASP A C 1
ATOM 3315 O O . ASP A 1 454 ? 21.574 18.580 13.175 1.00 77.12 454 ASP A O 1
ATOM 3319 N N . PRO A 1 455 ? 23.624 18.830 13.995 1.00 78.06 455 PRO A N 1
ATOM 3320 C CA . PRO A 1 455 ? 24.156 17.660 13.289 1.00 78.06 455 PRO A CA 1
ATOM 3321 C C . PRO A 1 455 ? 23.425 16.328 13.570 1.00 78.06 455 PRO A C 1
ATOM 3323 O O . PRO A 1 455 ? 23.346 15.482 12.677 1.00 78.06 455 PRO A O 1
ATOM 3326 N N . TRP A 1 456 ? 22.860 16.130 14.770 1.00 76.06 456 TRP A N 1
ATOM 3327 C CA . TRP A 1 456 ? 22.065 14.942 15.136 1.00 76.06 456 TRP A CA 1
ATOM 3328 C C . TRP A 1 456 ? 20.787 14.797 14.305 1.00 76.06 456 TRP A C 1
ATOM 3330 O O . TRP A 1 456 ? 20.288 13.679 14.106 1.00 76.06 456 TRP A O 1
ATOM 3340 N N . ASP A 1 457 ? 20.286 15.912 13.780 1.00 76.00 457 ASP A N 1
ATOM 3341 C CA . ASP A 1 457 ? 19.106 15.946 12.929 1.00 76.00 457 ASP A CA 1
ATOM 3342 C C . ASP A 1 457 ? 19.344 15.249 11.585 1.00 76.00 457 ASP A C 1
ATOM 3344 O O . ASP A 1 457 ? 18.383 14.894 10.918 1.00 76.00 457 ASP A O 1
ATOM 3348 N N . LEU A 1 458 ? 20.594 14.998 11.178 1.00 78.69 458 LEU A N 1
ATOM 3349 C CA . LEU A 1 458 ? 20.901 14.326 9.909 1.00 78.69 458 LEU A CA 1
ATOM 3350 C C . LEU A 1 458 ? 21.180 12.824 10.035 1.00 78.69 458 LEU A C 1
ATOM 3352 O O . LEU A 1 458 ? 21.341 12.153 9.013 1.00 78.69 458 LEU A O 1
ATOM 3356 N N . LEU A 1 459 ? 21.247 12.277 11.249 1.00 78.25 459 LEU A N 1
ATOM 3357 C CA . LEU A 1 459 ? 21.581 10.866 11.465 1.00 78.25 459 LEU A CA 1
ATOM 3358 C C . LEU A 1 459 ? 20.372 9.919 11.268 1.00 78.25 459 LEU A C 1
ATOM 3360 O O . LEU A 1 459 ? 19.230 10.369 11.247 1.00 78.25 459 LEU A O 1
ATOM 3364 N N . PRO A 1 460 ? 20.585 8.599 11.116 1.00 78.38 460 PRO A N 1
ATOM 3365 C CA . PRO A 1 460 ? 21.838 7.989 10.671 1.00 78.38 460 PRO A CA 1
ATOM 3366 C C . PRO A 1 460 ? 22.130 8.367 9.214 1.00 78.38 460 PRO A C 1
ATOM 3368 O O . PRO A 1 460 ? 21.223 8.565 8.409 1.00 78.38 460 PRO A O 1
ATOM 3371 N N . ASP A 1 461 ? 23.405 8.440 8.864 1.00 77.25 461 ASP A N 1
ATOM 3372 C CA . ASP A 1 461 ? 23.916 8.658 7.506 1.00 77.25 461 ASP A CA 1
ATOM 3373 C C . ASP A 1 461 ? 24.434 7.363 6.854 1.00 77.25 461 ASP A C 1
ATOM 3375 O O . ASP A 1 461 ? 24.897 7.372 5.714 1.00 77.25 461 ASP A O 1
ATOM 3379 N N . ALA A 1 462 ? 24.336 6.233 7.555 1.00 81.62 462 ALA A N 1
ATOM 3380 C CA . ALA A 1 462 ? 24.660 4.920 7.024 1.00 81.62 462 ALA A CA 1
ATOM 3381 C C . ALA A 1 462 ? 23.424 4.202 6.464 1.00 81.62 462 ALA A C 1
ATOM 3383 O O . ALA A 1 462 ? 22.271 4.507 6.795 1.00 81.62 462 ALA A O 1
ATOM 3384 N N . ARG A 1 463 ? 23.703 3.201 5.630 1.00 86.44 463 ARG A N 1
ATOM 3385 C CA . ARG A 1 463 ? 22.760 2.153 5.248 1.00 86.44 463 ARG A CA 1
ATOM 3386 C C . ARG A 1 463 ? 23.234 0.821 5.809 1.00 86.44 463 ARG A C 1
ATOM 3388 O O . ARG A 1 463 ? 24.441 0.626 5.975 1.00 86.44 463 ARG A O 1
ATOM 3395 N N . ASP A 1 464 ? 22.305 -0.084 6.074 1.00 87.44 464 ASP A N 1
ATOM 3396 C CA . ASP A 1 464 ? 22.659 -1.471 6.347 1.00 87.44 464 ASP A CA 1
ATOM 3397 C C . ASP A 1 464 ? 23.070 -2.216 5.060 1.00 87.44 464 ASP A C 1
ATOM 3399 O O . ASP A 1 464 ? 23.110 -1.654 3.959 1.00 87.44 464 ASP A O 1
ATOM 3403 N N . ARG A 1 465 ? 23.415 -3.500 5.203 1.00 88.81 465 ARG A N 1
ATOM 3404 C CA . ARG A 1 465 ? 23.841 -4.352 4.083 1.00 88.81 465 ARG A CA 1
ATOM 3405 C C . ARG A 1 465 ? 22.739 -4.556 3.039 1.00 88.81 465 ARG A C 1
ATOM 3407 O O . ARG A 1 465 ? 23.059 -4.770 1.871 1.00 88.81 465 ARG A O 1
ATOM 3414 N N . ASP A 1 466 ? 21.482 -4.469 3.455 1.00 86.31 466 ASP A N 1
ATOM 3415 C CA . ASP A 1 466 ? 20.316 -4.624 2.591 1.00 86.31 466 ASP A CA 1
ATOM 3416 C C . ASP A 1 466 ? 19.950 -3.299 1.897 1.00 86.31 466 ASP A C 1
ATOM 3418 O O . ASP A 1 466 ? 19.051 -3.249 1.056 1.00 86.31 466 ASP A O 1
ATOM 3422 N N . GLY A 1 467 ? 20.687 -2.224 2.197 1.00 89.31 467 GLY A N 1
ATOM 3423 C CA . GLY A 1 467 ? 20.508 -0.899 1.623 1.00 89.31 467 GLY A CA 1
ATOM 3424 C C . GLY A 1 467 ? 19.465 -0.049 2.346 1.00 89.31 467 GLY A C 1
ATOM 3425 O O . GLY A 1 467 ? 19.157 1.039 1.854 1.00 89.31 467 GLY A O 1
ATOM 3426 N N . HIS A 1 468 ? 18.948 -0.501 3.492 1.00 92.12 468 HIS A N 1
ATOM 3427 C CA . HIS A 1 468 ? 17.975 0.235 4.294 1.00 92.12 468 HIS A CA 1
ATOM 3428 C C . HIS A 1 468 ? 18.637 1.375 5.072 1.00 92.12 468 HIS A C 1
ATOM 3430 O O . HIS A 1 468 ? 19.750 1.246 5.583 1.00 92.12 468 HIS A O 1
ATOM 3436 N N . SER A 1 469 ? 17.941 2.506 5.168 1.00 90.50 469 SER A N 1
ATOM 3437 C CA . SER A 1 469 ? 18.277 3.633 6.034 1.00 90.50 469 SER A CA 1
ATOM 3438 C C . SER A 1 469 ? 17.083 3.994 6.908 1.00 90.50 469 SER A C 1
ATOM 3440 O O . SER A 1 469 ? 15.970 4.131 6.407 1.00 90.50 469 SER A O 1
ATOM 3442 N N . ALA A 1 470 ? 17.313 4.296 8.188 1.00 88.25 470 ALA A N 1
ATOM 3443 C CA . ALA A 1 470 ? 16.234 4.701 9.092 1.00 88.25 470 ALA A CA 1
ATOM 3444 C C . ALA A 1 470 ? 15.501 5.990 8.658 1.00 88.25 470 ALA A C 1
ATOM 3446 O O . ALA A 1 470 ? 14.389 6.236 9.111 1.00 88.25 470 ALA A O 1
ATOM 3447 N N . LYS A 1 471 ? 16.105 6.822 7.796 1.00 88.00 471 LYS A N 1
ATOM 3448 C CA . LYS A 1 471 ? 15.459 8.028 7.246 1.00 88.00 471 LYS A CA 1
ATOM 3449 C C . LYS A 1 471 ? 14.709 7.746 5.951 1.00 88.00 471 LYS A C 1
ATOM 3451 O O . LYS A 1 471 ? 13.653 8.316 5.718 1.00 88.00 471 LYS A O 1
ATOM 3456 N N . HIS A 1 472 ? 15.301 6.930 5.079 1.00 88.62 472 HIS A N 1
ATOM 3457 C CA . HIS A 1 472 ? 14.868 6.795 3.685 1.00 88.62 472 HIS A CA 1
ATOM 3458 C C . HIS A 1 472 ? 14.212 5.442 3.373 1.00 88.62 472 HIS A C 1
ATOM 3460 O O . HIS A 1 472 ? 13.810 5.200 2.234 1.00 88.62 472 HIS A O 1
ATOM 3466 N N . GLY A 1 473 ? 14.158 4.537 4.351 1.00 93.50 473 GLY A N 1
ATOM 3467 C CA . GLY A 1 473 ? 13.840 3.136 4.124 1.00 93.50 473 GLY A CA 1
ATOM 3468 C C . GLY A 1 473 ? 14.768 2.525 3.077 1.00 93.50 473 GLY A C 1
ATOM 3469 O O . GLY A 1 473 ? 15.979 2.756 3.100 1.00 93.50 473 GLY A O 1
ATOM 3470 N N . TYR A 1 474 ? 14.197 1.799 2.119 1.00 95.12 474 TYR A N 1
ATOM 3471 C CA . TYR A 1 474 ? 14.939 1.229 0.986 1.00 95.12 474 TYR A CA 1
ATOM 3472 C C . TYR A 1 474 ? 15.169 2.219 -0.172 1.00 95.12 474 TYR A C 1
ATOM 3474 O O . TYR A 1 474 ? 15.907 1.915 -1.109 1.00 95.12 474 TYR A O 1
ATOM 3482 N N . GLY A 1 475 ? 14.555 3.406 -0.132 1.00 95.31 475 GLY A N 1
ATOM 3483 C CA . GLY A 1 475 ? 14.640 4.405 -1.196 1.00 95.31 475 GLY A CA 1
ATOM 3484 C C . GLY A 1 475 ? 13.318 5.120 -1.463 1.00 95.31 475 GLY A C 1
ATOM 3485 O O . GLY A 1 475 ? 12.335 4.964 -0.737 1.00 95.31 475 GLY A O 1
ATOM 3486 N N . ARG A 1 476 ? 13.300 5.922 -2.528 1.00 95.56 476 ARG A N 1
ATOM 3487 C CA . ARG A 1 476 ? 12.135 6.707 -2.948 1.00 95.56 476 ARG A CA 1
ATOM 3488 C C . ARG A 1 476 ? 11.308 5.957 -3.984 1.00 95.56 476 ARG A C 1
ATOM 3490 O O . ARG A 1 476 ? 11.870 5.343 -4.889 1.00 95.56 476 ARG A O 1
ATOM 3497 N N . ILE A 1 477 ? 9.986 6.036 -3.871 1.00 97.12 477 ILE A N 1
ATOM 3498 C CA . ILE A 1 477 ? 9.057 5.448 -4.839 1.00 97.12 477 ILE A CA 1
ATOM 3499 C C . ILE A 1 477 ? 9.265 6.062 -6.227 1.00 97.12 477 ILE A C 1
ATOM 3501 O O . ILE A 1 477 ? 9.337 7.279 -6.373 1.00 97.12 477 ILE A O 1
ATOM 3505 N N . ASP A 1 478 ? 9.312 5.199 -7.241 1.00 96.56 478 ASP A N 1
ATOM 3506 C CA . ASP A 1 478 ? 9.207 5.551 -8.657 1.00 96.56 478 ASP A CA 1
ATOM 3507 C C . ASP A 1 478 ? 8.038 4.751 -9.253 1.00 96.56 478 ASP A C 1
ATOM 3509 O O . ASP A 1 478 ? 8.131 3.550 -9.529 1.00 96.56 478 ASP A O 1
ATOM 3513 N N . ALA A 1 479 ? 6.890 5.413 -9.372 1.00 96.69 479 ALA A N 1
ATOM 3514 C CA . ALA A 1 479 ? 5.650 4.825 -9.849 1.00 96.69 479 ALA A CA 1
ATOM 3515 C C . ALA A 1 479 ? 5.754 4.385 -11.316 1.00 96.69 479 ALA A C 1
ATOM 3517 O O . ALA A 1 479 ? 5.183 3.354 -11.680 1.00 96.69 479 ALA A O 1
ATOM 3518 N N . GLY A 1 480 ? 6.497 5.116 -12.153 1.00 94.38 480 GLY A N 1
ATOM 3519 C CA . GLY A 1 480 ? 6.717 4.773 -13.557 1.00 94.38 480 GLY A CA 1
ATOM 3520 C C . GLY A 1 480 ? 7.476 3.458 -13.713 1.00 94.38 480 GLY A C 1
ATOM 3521 O O . GLY A 1 480 ? 6.996 2.543 -14.396 1.00 94.38 480 GLY A O 1
ATOM 3522 N N . ARG A 1 481 ? 8.617 3.321 -13.025 1.00 95.62 481 ARG A N 1
ATOM 3523 C CA . ARG A 1 481 ? 9.404 2.076 -12.976 1.00 95.62 481 ARG A CA 1
ATOM 3524 C C . ARG A 1 481 ? 8.579 0.915 -12.433 1.00 95.62 481 ARG A C 1
ATOM 3526 O O . ARG A 1 481 ? 8.534 -0.148 -13.056 1.00 95.62 481 ARG A O 1
ATOM 3533 N N . ALA A 1 482 ? 7.878 1.125 -11.319 1.00 97.75 482 ALA A N 1
ATOM 3534 C CA . ALA A 1 482 ? 7.038 0.097 -10.714 1.00 97.75 482 ALA A CA 1
ATOM 3535 C C . ALA A 1 482 ? 5.913 -0.358 -11.665 1.00 97.75 482 ALA A C 1
ATOM 3537 O O . ALA A 1 482 ? 5.656 -1.554 -11.806 1.00 97.75 482 ALA A O 1
ATOM 3538 N N . CYS A 1 483 ? 5.271 0.565 -12.386 1.00 96.94 483 CYS A N 1
ATOM 3539 C CA . CYS A 1 483 ? 4.207 0.242 -13.341 1.00 96.94 483 CYS A CA 1
ATOM 3540 C C . CYS A 1 483 ? 4.701 -0.543 -14.562 1.00 96.94 483 CYS A C 1
ATOM 3542 O O . CYS A 1 483 ? 4.014 -1.468 -15.014 1.00 96.94 483 CYS A O 1
ATOM 3544 N N . LEU A 1 484 ? 5.879 -0.194 -15.092 1.00 94.44 484 LEU A N 1
ATOM 3545 C CA . LEU A 1 484 ? 6.542 -0.952 -16.157 1.00 94.44 484 LEU A CA 1
ATOM 3546 C C . LEU A 1 484 ? 6.810 -2.389 -15.697 1.00 94.44 484 LEU A C 1
ATOM 3548 O O . LEU A 1 484 ? 6.353 -3.343 -16.330 1.00 94.44 484 LEU A O 1
ATOM 3552 N N . ALA A 1 485 ? 7.471 -2.525 -14.548 1.00 97.00 485 ALA A N 1
ATOM 3553 C CA . ALA A 1 485 ? 7.840 -3.802 -13.953 1.00 97.00 485 ALA A CA 1
ATOM 3554 C C . ALA A 1 485 ? 6.626 -4.681 -13.604 1.00 97.00 485 ALA A C 1
ATOM 3556 O O . ALA A 1 485 ? 6.658 -5.898 -13.776 1.00 97.00 485 ALA A O 1
ATOM 3557 N N . ALA A 1 486 ? 5.526 -4.085 -13.140 1.00 97.31 486 ALA A N 1
ATOM 3558 C CA . ALA A 1 486 ? 4.325 -4.825 -12.760 1.00 97.31 486 ALA A CA 1
ATOM 3559 C C . ALA A 1 486 ? 3.612 -5.461 -13.959 1.00 97.31 486 ALA A C 1
ATOM 3561 O O . ALA A 1 486 ? 2.982 -6.517 -13.826 1.00 97.31 486 ALA A O 1
ATOM 3562 N N . GLY A 1 487 ? 3.669 -4.799 -15.117 1.00 93.12 487 GLY A N 1
ATOM 3563 C CA . GLY A 1 487 ? 2.918 -5.187 -16.304 1.00 93.12 487 GLY A CA 1
ATOM 3564 C C . GLY A 1 487 ? 3.580 -6.269 -17.153 1.00 93.12 487 GLY A C 1
ATOM 3565 O O . GLY A 1 487 ? 2.857 -6.992 -17.843 1.00 93.12 487 GLY A O 1
ATOM 3566 N N . ASP A 1 488 ? 4.911 -6.370 -17.124 1.00 94.38 488 ASP A N 1
ATOM 3567 C CA . ASP A 1 488 ? 5.666 -7.153 -18.101 1.00 94.38 488 ASP A CA 1
ATOM 3568 C C . ASP A 1 488 ? 6.992 -7.719 -17.538 1.00 94.38 488 ASP A C 1
ATOM 3570 O O . ASP A 1 488 ? 7.769 -6.976 -16.935 1.00 94.38 488 ASP A O 1
ATOM 3574 N N . PRO A 1 489 ? 7.285 -9.024 -17.727 1.00 95.62 489 PRO A N 1
ATOM 3575 C CA . PRO A 1 489 ? 8.472 -9.663 -17.155 1.00 95.62 489 PRO A CA 1
ATOM 3576 C C . PRO A 1 489 ? 9.792 -9.193 -17.785 1.00 95.62 489 PRO A C 1
ATOM 3578 O O . PRO A 1 489 ? 10.825 -9.226 -17.117 1.00 95.62 489 PRO A O 1
ATOM 3581 N N . ILE A 1 490 ? 9.784 -8.755 -19.049 1.00 94.94 490 ILE A N 1
ATOM 3582 C CA . ILE A 1 490 ? 10.977 -8.215 -19.714 1.00 94.94 490 ILE A CA 1
ATOM 3583 C C . ILE A 1 490 ? 11.216 -6.786 -19.235 1.00 94.94 490 ILE A C 1
ATOM 3585 O O . ILE A 1 490 ? 12.348 -6.449 -18.896 1.00 94.94 490 ILE A O 1
ATOM 3589 N N . ALA A 1 491 ? 10.162 -5.970 -19.129 1.00 94.88 491 ALA A N 1
ATOM 3590 C CA . ALA A 1 491 ? 10.282 -4.632 -18.550 1.00 94.88 491 ALA A CA 1
ATOM 3591 C C . ALA A 1 491 ? 10.787 -4.690 -17.099 1.00 94.88 491 ALA A C 1
ATOM 3593 O O . ALA A 1 491 ? 11.681 -3.926 -16.743 1.00 94.88 491 ALA A O 1
ATOM 3594 N N . LEU A 1 492 ? 10.296 -5.642 -16.291 1.00 96.88 492 LEU A N 1
ATOM 3595 C CA . LEU A 1 492 ? 10.845 -5.916 -14.960 1.00 96.88 492 LEU A CA 1
ATOM 3596 C C . LEU A 1 492 ? 12.347 -6.210 -15.037 1.00 96.88 492 LEU A C 1
ATOM 3598 O O . LEU A 1 492 ? 13.124 -5.556 -14.352 1.00 96.88 492 LEU A O 1
ATOM 3602 N N . ALA A 1 493 ? 12.770 -7.157 -15.878 1.00 97.31 493 ALA A N 1
ATOM 3603 C CA . ALA A 1 493 ? 14.183 -7.510 -16.001 1.00 97.31 493 ALA A CA 1
ATOM 3604 C C . ALA A 1 493 ? 15.057 -6.309 -16.407 1.00 97.31 493 ALA A C 1
ATOM 3606 O O . ALA A 1 493 ? 16.139 -6.146 -15.853 1.00 97.31 493 ALA A O 1
ATOM 3607 N N . LEU A 1 494 ? 14.580 -5.460 -17.324 1.00 96.62 494 LEU A N 1
ATOM 3608 C CA . LEU A 1 494 ? 15.271 -4.249 -17.775 1.00 96.62 494 LEU A CA 1
ATOM 3609 C C . LEU A 1 494 ? 15.410 -3.208 -16.654 1.00 96.62 494 LEU A C 1
ATOM 3611 O O . LEU A 1 494 ? 16.515 -2.723 -16.419 1.00 96.62 494 LEU A O 1
ATOM 3615 N N . VAL A 1 495 ? 14.336 -2.935 -15.904 1.00 96.19 495 VAL A N 1
ATOM 3616 C CA . VAL A 1 495 ? 14.382 -2.037 -14.733 1.00 96.19 495 VAL A CA 1
ATOM 3617 C C . VAL A 1 495 ? 15.370 -2.561 -13.686 1.00 96.19 495 VAL A C 1
ATOM 3619 O O . VAL A 1 495 ? 16.204 -1.810 -13.188 1.00 96.19 495 VAL A O 1
ATOM 3622 N N . LEU A 1 496 ? 15.354 -3.867 -13.396 1.00 96.69 496 LEU A N 1
ATOM 3623 C CA . LEU A 1 496 ? 16.250 -4.472 -12.400 1.00 96.69 496 LEU A CA 1
ATOM 3624 C C . LEU A 1 496 ? 17.736 -4.416 -12.776 1.00 96.69 496 LEU A C 1
ATOM 3626 O O . LEU A 1 496 ? 18.589 -4.537 -11.896 1.00 96.69 496 LEU A O 1
ATOM 3630 N N . ILE A 1 497 ? 18.067 -4.280 -14.061 1.00 96.88 497 ILE A N 1
ATOM 3631 C CA . ILE A 1 497 ? 19.453 -4.100 -14.515 1.00 96.88 497 ILE A CA 1
ATOM 3632 C C . ILE A 1 497 ? 19.824 -2.626 -14.736 1.00 96.88 497 ILE A C 1
ATOM 3634 O O . ILE A 1 497 ? 20.937 -2.362 -15.184 1.00 96.88 497 ILE A O 1
ATOM 3638 N N . GLY A 1 498 ? 18.928 -1.690 -14.398 1.00 94.62 498 GLY A N 1
ATOM 3639 C CA . GLY A 1 498 ? 19.142 -0.243 -14.496 1.00 94.62 498 GLY A CA 1
ATOM 3640 C C . GLY A 1 498 ? 18.871 0.357 -15.878 1.00 94.62 498 GLY A C 1
ATOM 3641 O O . GLY A 1 498 ? 19.277 1.482 -16.143 1.00 94.62 498 GLY A O 1
ATOM 3642 N N . GLU A 1 499 ? 18.203 -0.374 -16.771 1.00 94.69 499 GLU A N 1
ATOM 3643 C CA . GLU A 1 499 ? 17.968 0.026 -18.162 1.00 94.69 499 GLU A CA 1
ATOM 3644 C C . GLU A 1 499 ? 16.550 0.588 -18.347 1.00 94.69 499 GLU A C 1
ATOM 3646 O O . GLU A 1 499 ? 15.724 0.035 -19.077 1.00 94.69 499 GLU A O 1
ATOM 3651 N N . ASP A 1 500 ? 16.234 1.696 -17.674 1.00 90.94 500 ASP A N 1
ATOM 3652 C CA . ASP A 1 500 ? 14.878 2.271 -17.692 1.00 90.94 500 ASP A CA 1
ATOM 3653 C C . ASP A 1 500 ? 14.461 2.784 -19.066 1.00 90.94 500 ASP A C 1
ATOM 3655 O O . ASP A 1 500 ? 13.313 2.607 -19.476 1.00 90.94 500 ASP A O 1
ATOM 3659 N N . GLY A 1 501 ? 15.392 3.408 -19.796 1.00 89.38 501 GLY A N 1
ATOM 3660 C CA . GLY A 1 501 ? 15.156 3.861 -21.166 1.00 89.38 501 GLY A CA 1
ATOM 3661 C C . GLY A 1 501 ? 14.754 2.692 -22.063 1.00 89.38 501 GLY A C 1
ATOM 3662 O O . GLY A 1 501 ? 13.763 2.777 -22.785 1.00 89.38 501 GLY A O 1
ATOM 3663 N N . ALA A 1 502 ? 15.442 1.557 -21.926 1.00 91.75 502 ALA A N 1
ATOM 3664 C CA . ALA A 1 502 ? 15.104 0.315 -22.609 1.00 91.75 502 ALA A CA 1
ATOM 3665 C C . ALA A 1 502 ? 13.753 -0.254 -22.140 1.00 91.75 502 ALA A C 1
ATOM 3667 O O . ALA A 1 502 ? 12.937 -0.660 -22.965 1.00 91.75 502 ALA A O 1
ATOM 3668 N N . ALA A 1 503 ? 13.464 -0.245 -20.834 1.00 92.19 503 ALA A N 1
ATOM 3669 C CA . ALA A 1 503 ? 12.175 -0.689 -20.296 1.00 92.19 503 ALA A CA 1
ATOM 3670 C C . ALA A 1 503 ? 11.004 0.165 -20.818 1.00 92.19 503 ALA A C 1
ATOM 3672 O O . ALA A 1 503 ? 9.934 -0.360 -21.130 1.00 92.19 503 ALA A O 1
ATOM 3673 N N . ARG A 1 504 ? 11.209 1.479 -20.979 1.00 87.75 504 ARG A N 1
ATOM 3674 C CA . ARG A 1 504 ? 10.260 2.388 -21.637 1.00 87.75 504 ARG A CA 1
ATOM 3675 C C . ARG A 1 504 ? 10.199 2.117 -23.144 1.00 87.75 504 ARG A C 1
ATOM 3677 O O . ARG A 1 504 ? 9.109 2.064 -23.715 1.00 87.75 504 ARG A O 1
ATOM 3684 N N . ALA A 1 505 ? 11.317 1.918 -23.828 1.00 86.31 505 ALA A N 1
ATOM 3685 C CA . ALA A 1 505 ? 11.314 1.579 -25.254 1.00 86.31 505 ALA A CA 1
ATOM 3686 C C . ALA A 1 505 ? 10.586 0.250 -25.518 1.00 86.31 505 ALA A C 1
ATOM 3688 O O . ALA A 1 505 ? 9.910 0.105 -26.539 1.00 86.31 505 ALA A O 1
ATOM 3689 N N . PHE A 1 506 ? 10.625 -0.673 -24.553 1.00 85.88 506 PHE A N 1
ATOM 3690 C CA . PHE A 1 506 ? 9.887 -1.926 -24.550 1.00 85.88 506 PHE A CA 1
ATOM 3691 C C . PHE A 1 506 ? 8.372 -1.682 -24.410 1.00 85.88 506 PHE A C 1
ATOM 3693 O O . PHE A 1 506 ? 7.733 -1.910 -23.383 1.00 85.88 506 PHE A O 1
ATOM 3700 N N . ARG A 1 507 ? 7.749 -1.212 -25.494 1.00 63.19 507 ARG A N 1
ATOM 3701 C CA . ARG A 1 507 ? 6.294 -1.118 -25.649 1.00 63.19 507 ARG A CA 1
ATOM 3702 C C . ARG A 1 507 ? 5.749 -2.505 -25.955 1.00 63.19 507 ARG A C 1
ATOM 3704 O O . ARG A 1 507 ? 5.333 -2.743 -27.083 1.00 63.19 507 ARG A O 1
ATOM 3711 N N . GLY A 1 508 ? 5.832 -3.395 -24.958 1.00 56.66 508 GLY A N 1
ATOM 3712 C CA . GLY A 1 508 ? 5.405 -4.796 -24.954 1.00 56.66 508 GLY A CA 1
ATOM 3713 C C . GLY A 1 508 ? 5.088 -5.321 -26.340 1.00 56.66 508 GLY A C 1
ATOM 3714 O O . GLY A 1 508 ? 3.981 -5.078 -26.818 1.00 56.66 508 GLY A O 1
ATOM 3715 N N . ALA A 1 509 ? 6.052 -5.988 -26.983 1.00 49.09 509 ALA A N 1
ATOM 3716 C CA . ALA A 1 509 ? 5.872 -6.619 -28.284 1.00 49.09 509 ALA A CA 1
ATOM 3717 C C . ALA A 1 509 ? 4.518 -7.338 -28.287 1.00 49.09 509 ALA A C 1
ATOM 3719 O O . ALA A 1 509 ? 4.387 -8.408 -27.690 1.00 49.09 509 ALA A O 1
ATOM 3720 N N . ARG A 1 510 ? 3.492 -6.711 -28.894 1.00 50.72 510 ARG A N 1
ATOM 3721 C CA . ARG A 1 510 ? 2.054 -7.029 -28.728 1.00 50.72 510 ARG A CA 1
ATOM 3722 C C . ARG A 1 510 ? 1.672 -8.415 -29.287 1.00 50.72 510 ARG A C 1
ATOM 3724 O O . ARG A 1 510 ? 0.517 -8.667 -29.604 1.00 50.72 510 ARG A O 1
ATOM 3731 N N . ARG A 1 511 ? 2.650 -9.303 -29.465 1.00 62.56 511 ARG A N 1
ATOM 3732 C CA . ARG A 1 511 ? 2.591 -10.581 -30.166 1.00 62.56 511 ARG A CA 1
ATOM 3733 C C . ARG A 1 511 ? 3.418 -11.704 -29.518 1.00 62.56 511 ARG A C 1
ATOM 3735 O O . ARG A 1 511 ? 3.320 -12.822 -30.008 1.00 62.56 511 ARG A O 1
ATOM 3742 N N . LEU A 1 512 ? 4.220 -11.460 -28.468 1.00 81.06 512 LEU A N 1
ATOM 3743 C CA . LEU A 1 512 ? 5.033 -12.533 -27.856 1.00 81.06 512 LEU A CA 1
ATOM 3744 C C . LEU A 1 512 ? 4.230 -13.395 -26.875 1.00 81.06 512 LEU A C 1
ATOM 3746 O O . LEU A 1 512 ? 4.322 -14.621 -26.901 1.00 81.06 512 LEU A O 1
ATOM 3750 N N . TYR A 1 513 ? 3.441 -12.744 -26.024 1.00 90.69 513 TYR A N 1
ATOM 3751 C CA . TYR A 1 513 ? 2.587 -13.376 -25.024 1.00 90.69 513 TYR A CA 1
ATOM 3752 C C . TYR A 1 513 ? 1.430 -12.449 -24.643 1.00 90.69 513 TYR A C 1
ATOM 3754 O O . TYR A 1 513 ? 1.463 -11.235 -24.863 1.00 90.69 513 TYR A O 1
ATOM 3762 N N . SER A 1 514 ? 0.381 -13.020 -24.064 1.00 93.38 514 SER A N 1
ATOM 3763 C CA . SER A 1 514 ? -0.790 -12.300 -23.594 1.00 93.38 514 SER A CA 1
ATOM 3764 C C . SER A 1 514 ? -0.482 -11.500 -22.330 1.00 93.38 514 SER A C 1
ATOM 3766 O O . SER A 1 514 ? 0.391 -11.842 -21.530 1.00 93.38 514 SER A O 1
ATOM 3768 N N . ARG A 1 515 ? -1.297 -10.471 -22.066 1.00 92.38 515 ARG A N 1
ATOM 3769 C CA . ARG A 1 515 ? -1.244 -9.713 -20.802 1.00 92.38 515 ARG A CA 1
ATOM 3770 C C . ARG A 1 515 ? -1.429 -10.607 -19.572 1.00 92.38 515 ARG A C 1
ATOM 3772 O O . ARG A 1 515 ? -0.948 -10.275 -18.493 1.00 92.38 515 ARG A O 1
ATOM 3779 N N . ARG A 1 516 ? -2.161 -11.721 -19.705 1.00 94.88 516 ARG A N 1
ATOM 3780 C CA . ARG A 1 516 ? -2.404 -12.648 -18.594 1.00 94.88 516 ARG A CA 1
ATOM 3781 C C . ARG A 1 516 ? -1.139 -13.442 -18.272 1.00 94.88 516 ARG A C 1
ATOM 3783 O O . ARG A 1 516 ? -0.790 -13.529 -17.097 1.00 94.88 516 ARG A O 1
ATOM 3790 N N . LEU A 1 517 ? -0.461 -13.965 -19.296 1.00 95.94 517 LEU A N 1
ATOM 3791 C CA . LEU A 1 517 ? 0.823 -14.645 -19.140 1.00 95.94 517 LEU A CA 1
ATOM 3792 C C . LEU A 1 517 ? 1.898 -13.674 -18.630 1.00 95.94 517 LEU A C 1
ATOM 3794 O O . LEU A 1 517 ? 2.578 -14.012 -17.671 1.00 95.94 517 LEU A O 1
ATOM 3798 N N . ALA A 1 518 ? 1.968 -12.447 -19.159 1.00 95.19 518 ALA A N 1
ATOM 3799 C CA . ALA A 1 518 ? 2.904 -11.413 -18.698 1.00 95.19 518 ALA A CA 1
ATOM 3800 C C . ALA A 1 518 ? 2.783 -11.140 -17.188 1.00 95.19 518 ALA A C 1
ATOM 3802 O O . ALA A 1 518 ? 3.745 -11.279 -16.436 1.00 95.19 518 ALA A O 1
ATOM 3803 N N . ARG A 1 519 ? 1.566 -10.829 -16.721 1.00 96.06 519 ARG A N 1
ATOM 3804 C CA . ARG A 1 519 ? 1.285 -10.550 -15.304 1.00 96.06 519 ARG A CA 1
ATOM 3805 C C . ARG A 1 519 ? 1.595 -11.733 -14.397 1.00 96.06 519 ARG A C 1
ATOM 3807 O O . ARG A 1 519 ? 2.056 -11.533 -13.276 1.00 96.06 519 ARG A O 1
ATOM 3814 N N . TRP A 1 520 ? 1.308 -12.954 -14.849 1.00 98.00 520 TRP A N 1
ATOM 3815 C CA . TRP A 1 520 ? 1.657 -14.161 -14.104 1.00 98.00 520 TRP A CA 1
ATOM 3816 C C . TRP A 1 520 ? 3.175 -14.378 -14.068 1.00 98.00 520 TRP A C 1
ATOM 3818 O O . TRP A 1 520 ? 3.710 -14.664 -13.002 1.00 98.00 520 TRP A O 1
ATOM 3828 N N . ALA A 1 521 ? 3.869 -14.169 -15.188 1.00 97.69 521 ALA A N 1
ATOM 3829 C CA . ALA A 1 521 ? 5.315 -14.311 -15.283 1.00 97.69 521 ALA A CA 1
ATOM 3830 C C . ALA A 1 521 ? 6.039 -13.315 -14.369 1.00 97.69 521 ALA A C 1
ATOM 3832 O O . ALA A 1 521 ? 6.944 -13.724 -13.656 1.00 97.69 521 ALA A O 1
ATOM 3833 N N . VAL A 1 522 ? 5.592 -12.054 -14.286 1.00 98.12 522 VAL A N 1
ATOM 3834 C CA . VAL A 1 522 ? 6.100 -11.077 -13.298 1.00 98.12 522 VAL A CA 1
ATOM 3835 C C . VAL A 1 522 ? 6.038 -11.651 -11.881 1.00 98.12 522 VAL A C 1
ATOM 3837 O O . VAL A 1 522 ? 7.025 -11.626 -11.154 1.00 98.12 522 VAL A O 1
ATOM 3840 N N . ARG A 1 523 ? 4.902 -12.242 -11.498 1.00 98.38 523 ARG A N 1
ATOM 3841 C CA . ARG A 1 523 ? 4.736 -12.855 -10.171 1.00 98.38 523 ARG A CA 1
ATOM 3842 C C . ARG A 1 523 ? 5.652 -14.062 -9.974 1.00 98.38 523 ARG A C 1
ATOM 3844 O O . ARG A 1 523 ? 6.211 -14.223 -8.896 1.00 98.38 523 ARG A O 1
ATOM 3851 N N . ALA A 1 524 ? 5.840 -14.878 -11.009 1.00 98.19 524 ALA A N 1
ATOM 3852 C CA . ALA A 1 524 ? 6.790 -15.985 -10.982 1.00 98.19 524 ALA A CA 1
ATOM 3853 C C . ALA A 1 524 ? 8.242 -15.499 -10.812 1.00 98.19 524 ALA A C 1
ATOM 3855 O O . ALA A 1 524 ? 8.968 -16.068 -10.007 1.00 98.19 524 ALA A O 1
ATOM 3856 N N . LEU A 1 525 ? 8.647 -14.413 -11.483 1.00 98.50 525 LEU A N 1
ATOM 3857 C CA . LEU A 1 525 ? 9.975 -13.805 -11.318 1.00 98.50 525 LEU A CA 1
ATOM 3858 C C . LEU A 1 525 ? 10.177 -13.202 -9.919 1.00 98.50 525 LEU A C 1
ATOM 3860 O O . LEU A 1 525 ? 11.272 -13.259 -9.366 1.00 98.50 525 LEU A O 1
ATOM 3864 N N . LEU A 1 526 ? 9.133 -12.625 -9.322 1.00 98.06 526 LEU A N 1
ATOM 3865 C CA . LEU A 1 526 ? 9.206 -12.121 -7.948 1.00 98.06 526 LEU A CA 1
ATOM 3866 C C . LEU A 1 526 ? 9.368 -13.261 -6.931 1.00 98.06 526 LEU A C 1
ATOM 3868 O O . LEU A 1 526 ? 10.101 -13.094 -5.957 1.00 98.06 526 LEU A O 1
ATOM 3872 N N . ALA A 1 527 ? 8.718 -14.403 -7.174 1.00 97.25 527 ALA A N 1
ATOM 3873 C CA . ALA A 1 527 ? 8.738 -15.563 -6.287 1.00 97.25 527 ALA A CA 1
ATOM 3874 C C . ALA A 1 527 ? 9.968 -16.474 -6.463 1.00 97.25 527 ALA A C 1
ATOM 3876 O O . ALA A 1 527 ? 10.367 -17.138 -5.509 1.00 97.25 527 ALA A O 1
ATOM 3877 N N . ASP A 1 528 ? 10.567 -16.518 -7.656 1.00 97.50 528 ASP A N 1
ATOM 3878 C CA . ASP A 1 528 ? 11.688 -17.400 -7.997 1.00 97.50 528 ASP A CA 1
ATOM 3879 C C . ASP A 1 528 ? 12.935 -16.584 -8.406 1.00 97.50 528 ASP A C 1
ATOM 3881 O O . ASP A 1 528 ? 13.034 -16.114 -9.549 1.00 97.50 528 ASP A O 1
ATOM 3885 N N . PRO A 1 529 ? 13.917 -16.408 -7.496 1.00 95.94 529 PRO A N 1
ATOM 3886 C CA . PRO A 1 529 ? 15.141 -15.659 -7.780 1.00 95.94 529 PRO A CA 1
ATOM 3887 C C . PRO A 1 529 ? 15.956 -16.224 -8.948 1.00 95.94 529 PRO A C 1
ATOM 3889 O O . PRO A 1 529 ? 16.617 -15.458 -9.652 1.00 95.94 529 PRO A O 1
ATOM 3892 N N . GLY A 1 530 ? 15.901 -17.541 -9.181 1.00 97.19 530 GLY A N 1
ATOM 3893 C CA . GLY A 1 530 ? 16.600 -18.193 -10.286 1.00 97.19 530 GLY A CA 1
ATOM 3894 C C . GLY A 1 530 ? 16.011 -17.790 -11.636 1.00 97.19 530 GLY A C 1
ATOM 3895 O O . GLY A 1 530 ? 16.752 -17.402 -12.543 1.00 97.19 530 GLY A O 1
ATOM 3896 N N . LEU A 1 531 ? 14.678 -17.783 -11.751 1.00 97.50 531 LEU A N 1
ATOM 3897 C CA . LEU A 1 531 ? 14.003 -17.277 -12.952 1.00 97.50 531 LEU A CA 1
ATOM 3898 C C . LEU A 1 531 ? 14.255 -15.784 -13.156 1.00 97.50 531 LEU A C 1
ATOM 3900 O O . LEU A 1 531 ? 14.530 -15.359 -14.280 1.00 97.50 531 LEU A O 1
ATOM 3904 N N . CYS A 1 532 ? 14.202 -14.994 -12.079 1.00 97.94 532 CYS A N 1
ATOM 3905 C CA . CYS A 1 532 ? 14.511 -13.565 -12.127 1.00 97.94 532 CYS A CA 1
ATOM 3906 C C . CYS A 1 532 ? 15.916 -13.320 -12.677 1.00 97.94 532 CYS A C 1
ATOM 3908 O O . CYS A 1 532 ? 16.095 -12.521 -13.597 1.00 97.94 532 CYS A O 1
ATOM 3910 N N . HIS A 1 533 ? 16.910 -14.043 -12.157 1.00 97.75 533 HIS A N 1
ATOM 3911 C CA . HIS A 1 533 ? 18.279 -13.946 -12.638 1.00 97.75 533 HIS A CA 1
ATOM 3912 C C . HIS A 1 533 ? 18.389 -14.343 -14.113 1.00 97.75 533 HIS A C 1
ATOM 3914 O O . HIS A 1 533 ? 19.022 -13.620 -14.879 1.00 97.75 533 HIS A O 1
ATOM 3920 N N . GLY A 1 534 ? 17.744 -15.439 -14.528 1.00 97.56 534 GLY A N 1
ATOM 3921 C CA . GLY A 1 534 ? 17.729 -15.884 -15.923 1.00 97.56 534 GLY A CA 1
ATOM 3922 C C . GLY A 1 534 ? 17.154 -14.834 -16.879 1.00 97.56 534 GLY A C 1
ATOM 3923 O O . GLY A 1 534 ? 17.753 -14.551 -17.917 1.00 97.56 534 GLY A O 1
ATOM 3924 N N . ALA A 1 535 ? 16.043 -14.192 -16.505 1.00 97.12 535 ALA A N 1
ATOM 3925 C CA . ALA A 1 535 ? 15.456 -13.098 -17.278 1.00 97.12 535 ALA A CA 1
ATOM 3926 C C . ALA A 1 535 ? 16.398 -11.881 -17.364 1.00 97.12 535 ALA A C 1
ATOM 3928 O O . ALA A 1 535 ? 16.621 -11.346 -18.452 1.00 97.12 535 ALA A O 1
ATOM 3929 N N . CYS A 1 536 ? 17.021 -11.482 -16.249 1.00 98.06 536 CYS A N 1
ATOM 3930 C CA . CYS A 1 536 ? 18.001 -10.393 -16.232 1.00 98.06 536 CYS A CA 1
ATOM 3931 C C . CYS A 1 536 ? 19.266 -10.725 -17.039 1.00 98.06 536 CYS A C 1
ATOM 3933 O O . CYS A 1 536 ? 19.816 -9.855 -17.709 1.00 98.06 536 CYS A O 1
ATOM 3935 N N . ALA A 1 537 ? 19.747 -11.969 -16.998 1.00 96.88 537 ALA A N 1
ATOM 3936 C CA . ALA A 1 537 ? 20.889 -12.414 -17.793 1.00 96.88 537 ALA A CA 1
ATOM 3937 C C . ALA A 1 537 ? 20.580 -12.325 -19.292 1.00 96.88 537 ALA A C 1
ATOM 3939 O O . ALA A 1 537 ? 21.384 -11.785 -20.051 1.00 96.88 537 ALA A O 1
ATOM 3940 N N . LEU A 1 538 ? 19.388 -12.760 -19.710 1.00 94.88 538 LEU A N 1
ATOM 3941 C CA . LEU A 1 538 ? 18.939 -12.623 -21.093 1.00 94.88 538 LEU A CA 1
ATOM 3942 C C . LEU A 1 538 ? 18.852 -11.150 -21.527 1.00 94.88 538 LEU A C 1
ATOM 3944 O O . LEU A 1 538 ? 19.306 -10.812 -22.618 1.00 94.88 538 LEU A O 1
ATOM 3948 N N . ALA A 1 539 ? 18.336 -10.267 -20.667 1.00 95.31 539 ALA A N 1
ATOM 3949 C CA . ALA A 1 539 ? 18.283 -8.829 -20.933 1.00 95.31 539 ALA A CA 1
ATOM 3950 C C . ALA A 1 539 ? 19.686 -8.201 -21.069 1.00 95.31 539 ALA A C 1
ATOM 3952 O O . ALA A 1 539 ? 19.929 -7.424 -21.992 1.00 95.31 539 ALA A O 1
ATOM 3953 N N . ARG A 1 540 ? 20.647 -8.587 -20.216 1.00 95.69 540 ARG A N 1
ATOM 3954 C CA . ARG A 1 540 ? 22.054 -8.158 -20.344 1.00 95.69 540 ARG A CA 1
ATOM 3955 C C . ARG A 1 540 ? 22.696 -8.675 -21.630 1.00 95.69 540 ARG A C 1
ATOM 3957 O O . ARG A 1 540 ? 23.433 -7.939 -22.277 1.00 95.69 540 ARG A O 1
ATOM 3964 N N . HIS A 1 541 ? 22.399 -9.911 -22.030 1.00 92.94 541 HIS A N 1
ATOM 3965 C CA . HIS A 1 541 ? 22.865 -10.440 -23.311 1.00 92.94 541 HIS A CA 1
ATOM 3966 C C . HIS A 1 541 ? 22.281 -9.667 -24.493 1.00 92.94 541 HIS A C 1
ATOM 3968 O O . HIS A 1 541 ? 23.037 -9.307 -25.391 1.00 92.94 541 HIS A O 1
ATOM 3974 N N . ALA A 1 542 ? 20.984 -9.343 -24.465 1.00 92.19 542 ALA A N 1
ATOM 3975 C CA . ALA A 1 542 ? 20.362 -8.482 -25.468 1.00 92.19 542 ALA A CA 1
ATOM 3976 C C . ALA A 1 542 ? 21.096 -7.133 -25.575 1.00 92.19 542 ALA A C 1
ATOM 3978 O O . ALA A 1 542 ? 21.474 -6.734 -26.674 1.00 92.19 542 ALA A O 1
ATOM 3979 N N . ARG A 1 543 ? 21.406 -6.488 -24.440 1.00 93.31 543 ARG A N 1
ATOM 3980 C CA . ARG A 1 543 ? 22.193 -5.243 -24.406 1.00 93.31 543 ARG A CA 1
ATOM 3981 C C . ARG A 1 543 ? 23.564 -5.398 -25.066 1.00 93.31 543 ARG A C 1
ATOM 3983 O O . ARG A 1 543 ? 23.985 -4.525 -25.815 1.00 93.31 543 ARG A O 1
ATOM 3990 N N . LEU A 1 544 ? 24.269 -6.496 -24.796 1.00 91.19 544 LEU A N 1
ATOM 3991 C CA . LEU A 1 544 ? 25.611 -6.723 -25.338 1.00 91.19 544 LEU A CA 1
ATOM 3992 C C . LEU A 1 544 ? 25.626 -6.895 -26.861 1.00 91.19 544 LEU A C 1
ATOM 3994 O O . LEU A 1 544 ? 26.614 -6.507 -27.482 1.00 91.19 544 LEU A O 1
ATOM 3998 N N . VAL A 1 545 ? 24.575 -7.479 -27.446 1.00 90.19 545 VAL A N 1
ATOM 3999 C CA . VAL A 1 545 ? 24.488 -7.773 -28.890 1.00 90.19 545 VAL A CA 1
ATOM 4000 C C . VAL A 1 545 ? 23.721 -6.724 -29.700 1.00 90.19 545 VAL A C 1
ATOM 4002 O O . VAL A 1 545 ? 23.675 -6.809 -30.933 1.00 90.19 545 VAL A O 1
ATOM 4005 N N . ALA A 1 546 ? 23.082 -5.762 -29.037 1.00 90.19 546 ALA A N 1
ATOM 4006 C CA . ALA A 1 546 ? 22.445 -4.630 -29.696 1.00 90.19 546 ALA A CA 1
ATOM 4007 C C . ALA A 1 546 ? 23.497 -3.805 -30.464 1.00 90.19 546 ALA A C 1
ATOM 4009 O O . ALA A 1 546 ? 24.604 -3.579 -29.982 1.00 90.19 546 ALA A O 1
ATOM 4010 N N . GLY A 1 547 ? 23.171 -3.416 -31.691 1.00 85.94 547 GLY A N 1
ATOM 4011 C CA . GLY A 1 547 ? 23.994 -2.645 -32.621 1.00 85.94 547 GLY A CA 1
ATOM 4012 C C . GLY A 1 547 ? 25.187 -3.387 -33.230 1.00 85.94 547 GLY A C 1
ATOM 4013 O O . GLY A 1 547 ? 25.836 -2.845 -34.120 1.00 85.94 547 GLY A O 1
ATOM 4014 N N . ASP A 1 548 ? 25.497 -4.615 -32.792 1.00 88.81 548 ASP A N 1
ATOM 4015 C CA . ASP A 1 548 ? 26.731 -5.313 -33.170 1.00 88.81 548 ASP A CA 1
ATOM 4016 C C . ASP A 1 548 ? 26.463 -6.711 -33.756 1.00 88.81 548 ASP A C 1
ATOM 4018 O O . ASP A 1 548 ? 26.352 -7.729 -33.062 1.00 88.81 548 ASP A O 1
ATOM 4022 N N . ALA A 1 549 ? 26.428 -6.775 -35.090 1.00 85.81 549 ALA A N 1
ATOM 4023 C CA . ALA A 1 549 ? 26.241 -8.022 -35.826 1.00 85.81 549 ALA A CA 1
ATOM 4024 C C . ALA A 1 549 ? 27.389 -9.035 -35.627 1.00 85.81 549 ALA A C 1
ATOM 4026 O O . ALA A 1 549 ? 27.176 -10.235 -35.815 1.00 85.81 549 ALA A O 1
ATOM 4027 N N . ARG A 1 550 ? 28.602 -8.597 -35.246 1.00 89.50 550 ARG A N 1
ATOM 4028 C CA . ARG A 1 550 ? 29.719 -9.515 -34.954 1.00 89.50 550 ARG A CA 1
ATOM 4029 C C . ARG A 1 550 ? 29.458 -10.257 -33.649 1.00 89.50 550 ARG A C 1
ATOM 4031 O O . ARG A 1 550 ? 29.589 -11.480 -33.623 1.00 89.50 550 ARG A O 1
ATOM 4038 N N . ARG A 1 551 ? 29.014 -9.549 -32.603 1.00 88.44 551 ARG A N 1
ATOM 4039 C CA . ARG A 1 551 ? 28.644 -10.161 -31.313 1.00 88.44 551 ARG A CA 1
ATOM 4040 C C . ARG A 1 551 ? 27.476 -11.134 -31.448 1.00 88.44 551 ARG A C 1
ATOM 4042 O O . ARG A 1 551 ? 27.520 -12.200 -30.846 1.00 88.44 551 ARG A O 1
ATOM 4049 N N . ARG A 1 552 ? 26.483 -10.830 -32.294 1.00 85.19 552 ARG A N 1
ATOM 4050 C CA . ARG A 1 552 ? 25.390 -11.777 -32.600 1.00 85.19 552 ARG A CA 1
ATOM 4051 C C . ARG A 1 552 ? 25.902 -13.082 -33.188 1.00 85.19 552 ARG A C 1
ATOM 4053 O O . ARG A 1 552 ? 25.559 -14.148 -32.690 1.00 85.19 552 ARG A O 1
ATOM 4060 N N . ARG A 1 553 ? 26.753 -12.998 -34.215 1.00 84.44 553 ARG A N 1
ATOM 4061 C CA . ARG A 1 553 ? 27.327 -14.185 -34.869 1.00 84.44 553 ARG A CA 1
ATOM 4062 C C . ARG A 1 553 ? 28.220 -15.001 -33.930 1.00 84.44 553 ARG A C 1
ATOM 4064 O O . ARG A 1 553 ? 28.281 -16.217 -34.073 1.00 84.44 553 ARG A O 1
ATOM 4071 N N . ALA A 1 554 ? 28.865 -14.360 -32.953 1.00 87.69 554 ALA A N 1
ATOM 4072 C CA . ALA A 1 554 ? 29.752 -15.026 -31.999 1.00 87.69 554 ALA A CA 1
ATOM 4073 C C . ALA A 1 554 ? 29.041 -16.013 -31.049 1.00 87.69 554 ALA A C 1
ATOM 4075 O O . ALA A 1 554 ? 29.699 -16.891 -30.499 1.00 87.69 554 ALA A O 1
ATOM 4076 N N . HIS A 1 555 ? 27.719 -15.917 -30.862 1.00 83.31 555 HIS A N 1
ATOM 4077 C CA . HIS A 1 555 ? 26.974 -16.854 -30.010 1.00 83.31 555 HIS A CA 1
ATOM 4078 C C . HIS A 1 555 ? 26.834 -18.264 -30.597 1.00 83.31 555 HIS A C 1
ATOM 4080 O O . HIS A 1 555 ? 26.529 -19.198 -29.854 1.00 83.31 555 HIS A O 1
ATOM 4086 N N . GLY A 1 556 ? 27.051 -18.420 -31.902 1.00 84.50 556 GLY A N 1
ATOM 4087 C CA . GLY A 1 556 ? 26.743 -19.649 -32.622 1.00 84.50 556 GLY A CA 1
ATOM 4088 C C . GLY A 1 556 ? 25.228 -19.871 -32.798 1.00 84.50 556 GLY A C 1
ATOM 4089 O O . GLY A 1 556 ? 24.430 -19.365 -32.002 1.00 84.50 556 GLY A O 1
ATOM 4090 N N . PRO A 1 557 ? 24.808 -20.620 -33.834 1.00 87.38 557 PRO A N 1
ATOM 4091 C CA . PRO A 1 557 ? 23.390 -20.815 -34.130 1.00 87.38 557 PRO A CA 1
ATOM 4092 C C . PRO A 1 557 ? 22.642 -21.583 -33.030 1.00 87.38 557 PRO A C 1
ATOM 4094 O O . PRO A 1 557 ? 23.084 -22.640 -32.580 1.00 87.38 557 PRO A O 1
ATOM 4097 N N . GLY A 1 558 ? 21.464 -21.094 -32.644 1.00 89.44 558 GLY A N 1
ATOM 4098 C CA . GLY A 1 558 ? 20.540 -21.745 -31.705 1.00 89.44 558 GLY A CA 1
ATOM 4099 C C . GLY A 1 558 ? 20.775 -21.446 -30.223 1.00 89.44 558 GLY A C 1
ATOM 4100 O O . GLY A 1 558 ? 19.980 -21.877 -29.380 1.00 89.44 558 GLY A O 1
ATOM 4101 N N . THR A 1 559 ? 21.827 -20.705 -29.874 1.00 91.75 559 THR A N 1
ATOM 4102 C CA . THR A 1 559 ? 22.145 -20.351 -28.485 1.00 91.75 559 THR A CA 1
ATOM 4103 C C . THR A 1 559 ? 21.050 -19.502 -27.842 1.00 91.75 559 THR A C 1
ATOM 4105 O O . THR A 1 559 ? 20.662 -19.771 -26.701 1.00 91.75 559 THR A O 1
ATOM 4108 N N . VAL A 1 560 ? 20.499 -18.514 -28.552 1.00 91.44 560 VAL A N 1
ATOM 4109 C CA . VAL A 1 560 ? 19.430 -17.654 -28.016 1.00 91.44 560 VAL A CA 1
ATOM 4110 C C . VAL A 1 560 ? 18.158 -18.471 -27.824 1.00 91.44 560 VAL A C 1
ATOM 4112 O O . VAL A 1 560 ? 17.539 -18.425 -26.757 1.00 91.44 560 VAL A O 1
ATOM 4115 N N . LEU A 1 561 ? 17.803 -19.287 -28.820 1.00 93.81 561 LEU A N 1
ATOM 4116 C CA . LEU A 1 561 ? 16.637 -20.165 -28.746 1.00 93.81 561 LEU A CA 1
ATOM 4117 C C . LEU A 1 561 ? 16.742 -21.155 -27.574 1.00 93.81 561 LEU A C 1
ATOM 4119 O O . LEU A 1 561 ? 15.756 -21.389 -26.866 1.00 93.81 561 LEU A O 1
ATOM 4123 N N . ARG A 1 562 ? 17.939 -21.697 -27.320 1.00 94.12 562 ARG A N 1
ATOM 4124 C CA . ARG A 1 562 ? 18.213 -22.553 -26.159 1.00 94.12 562 ARG A CA 1
ATOM 4125 C C . ARG A 1 562 ? 17.947 -21.817 -24.848 1.00 94.12 562 ARG A C 1
ATOM 4127 O O . ARG A 1 562 ? 17.263 -22.371 -23.990 1.00 94.12 562 ARG A O 1
ATOM 4134 N N . GLN A 1 563 ? 18.444 -20.589 -24.687 1.00 94.44 563 GLN A N 1
ATOM 4135 C CA . GLN A 1 563 ? 18.231 -19.817 -23.455 1.00 94.44 563 GLN A CA 1
ATOM 4136 C C . GLN A 1 563 ? 16.751 -19.474 -23.238 1.00 94.44 563 GLN A C 1
ATOM 4138 O O . GLN A 1 563 ? 16.234 -19.657 -22.136 1.00 94.44 563 GLN A O 1
ATOM 4143 N N . LEU A 1 564 ? 16.038 -19.077 -24.297 1.00 93.62 564 LEU A N 1
ATOM 4144 C CA . LEU A 1 564 ? 14.588 -18.855 -24.249 1.00 93.62 564 LEU A CA 1
ATOM 4145 C C . LEU A 1 564 ? 13.829 -20.126 -23.841 1.00 93.62 564 LEU A C 1
ATOM 4147 O O . LEU A 1 564 ? 12.922 -20.069 -23.011 1.00 93.62 564 LEU A O 1
ATOM 4151 N N . SER A 1 565 ? 14.232 -21.281 -24.375 1.00 95.12 565 SER A N 1
ATOM 4152 C CA . SER A 1 565 ? 13.638 -22.581 -24.041 1.00 95.12 565 SER A CA 1
ATOM 4153 C C . SER A 1 565 ? 13.882 -22.975 -22.586 1.00 95.12 565 SER A C 1
ATOM 4155 O O . SER A 1 565 ? 12.966 -23.458 -21.923 1.00 95.12 565 SER A O 1
ATOM 4157 N N . ILE A 1 566 ? 15.095 -22.758 -22.068 1.00 95.69 566 ILE A N 1
ATOM 4158 C CA . ILE A 1 566 ? 15.430 -23.020 -20.661 1.00 95.69 566 ILE A CA 1
ATOM 4159 C C . ILE A 1 566 ? 14.579 -22.137 -19.747 1.00 95.69 566 ILE A C 1
ATOM 4161 O O . ILE A 1 566 ? 13.973 -22.650 -18.808 1.00 95.69 566 ILE A O 1
ATOM 4165 N N . LEU A 1 567 ? 14.471 -20.841 -20.049 1.00 95.94 567 LEU A N 1
ATOM 4166 C CA . LEU A 1 567 ? 13.673 -19.913 -19.252 1.00 95.94 567 LEU A CA 1
ATOM 4167 C C . LEU A 1 567 ? 12.180 -20.284 -19.270 1.00 95.94 567 LEU A C 1
ATOM 4169 O O . LEU A 1 567 ? 11.551 -20.347 -18.215 1.00 95.94 567 LEU A O 1
ATOM 4173 N N . ALA A 1 568 ? 11.619 -20.599 -20.441 1.00 95.94 568 ALA A N 1
ATOM 4174 C CA . ALA A 1 568 ? 10.226 -21.028 -20.570 1.00 95.94 568 ALA A CA 1
ATOM 4175 C C . ALA A 1 568 ? 9.943 -22.342 -19.816 1.00 95.94 568 ALA A C 1
ATOM 4177 O O . ALA A 1 568 ? 8.910 -22.464 -19.154 1.00 95.94 568 ALA A O 1
ATOM 4178 N N . ARG A 1 569 ? 10.868 -23.314 -19.862 1.00 96.75 569 ARG A N 1
ATOM 4179 C CA . ARG A 1 569 ? 10.760 -24.560 -19.080 1.00 96.75 569 ARG A CA 1
ATOM 4180 C C . ARG A 1 569 ? 10.843 -24.277 -17.585 1.00 96.75 569 ARG A C 1
ATOM 4182 O O . ARG A 1 569 ? 10.084 -24.861 -16.821 1.00 96.75 569 ARG A O 1
ATOM 4189 N N . GLY A 1 570 ? 11.713 -23.350 -17.186 1.00 96.94 570 GLY A N 1
ATOM 4190 C CA . GLY A 1 570 ? 11.812 -22.866 -15.815 1.00 96.94 570 GLY A CA 1
ATOM 4191 C C . GLY A 1 570 ? 10.489 -22.288 -15.310 1.00 96.94 570 GLY A C 1
ATOM 4192 O O . GLY A 1 570 ? 10.029 -22.678 -14.242 1.00 96.94 570 GLY A O 1
ATOM 4193 N N . PHE A 1 571 ? 9.820 -21.443 -16.104 1.00 96.81 571 PHE A N 1
ATOM 4194 C CA . PHE A 1 571 ? 8.479 -20.954 -15.768 1.00 96.81 571 PHE A CA 1
ATOM 4195 C C . PHE A 1 571 ? 7.472 -22.096 -15.582 1.00 96.81 571 PHE A C 1
ATOM 4197 O O . PHE A 1 571 ? 6.712 -22.082 -14.619 1.00 96.81 571 PHE A O 1
ATOM 4204 N N . ALA A 1 572 ? 7.467 -23.092 -16.471 1.00 95.81 572 ALA A N 1
ATOM 4205 C CA . ALA A 1 572 ? 6.525 -24.209 -16.388 1.00 95.81 572 ALA A CA 1
ATOM 4206 C C . ALA A 1 572 ? 6.792 -25.149 -15.198 1.00 95.81 572 ALA A C 1
ATOM 4208 O O . ALA A 1 572 ? 5.856 -25.756 -14.681 1.00 95.81 572 ALA A O 1
ATOM 4209 N N . ALA A 1 573 ? 8.051 -25.266 -14.769 1.00 95.94 573 ALA A N 1
ATOM 4210 C CA . ALA A 1 573 ? 8.484 -26.191 -13.724 1.00 95.94 573 ALA A CA 1
ATOM 4211 C C . ALA A 1 573 ? 8.668 -25.548 -12.336 1.00 95.94 573 ALA A C 1
ATOM 4213 O O . ALA A 1 573 ? 8.884 -26.274 -11.361 1.00 95.94 573 ALA A O 1
ATOM 4214 N N . SER A 1 574 ? 8.616 -24.215 -12.219 1.00 95.69 574 SER A N 1
ATOM 4215 C CA . SER A 1 574 ? 8.874 -23.531 -10.947 1.00 95.69 574 SER A CA 1
ATOM 4216 C C . SER A 1 574 ? 7.830 -23.890 -9.894 1.00 95.69 574 SER A C 1
ATOM 4218 O O . SER A 1 574 ? 6.627 -23.710 -10.081 1.00 95.69 574 SER A O 1
ATOM 4220 N N . ARG A 1 575 ? 8.320 -24.371 -8.747 1.00 94.38 575 ARG A N 1
ATOM 4221 C CA . ARG A 1 575 ? 7.503 -24.682 -7.564 1.00 94.38 575 ARG A CA 1
ATOM 4222 C C . ARG A 1 575 ? 7.232 -23.455 -6.695 1.00 94.38 575 ARG A C 1
ATOM 4224 O O . ARG A 1 575 ? 6.330 -23.493 -5.865 1.00 94.38 575 ARG A O 1
ATOM 4231 N N . HIS A 1 576 ? 8.022 -22.395 -6.869 1.00 94.44 576 HIS A N 1
ATOM 4232 C CA . HIS A 1 576 ? 7.876 -21.137 -6.136 1.00 94.44 576 HIS A CA 1
ATOM 4233 C C . HIS A 1 576 ? 6.873 -20.199 -6.812 1.00 94.44 576 HIS A C 1
ATOM 4235 O O . HIS A 1 576 ? 6.211 -19.411 -6.137 1.00 94.44 576 HIS A O 1
ATOM 4241 N N . ALA A 1 577 ? 6.733 -20.295 -8.137 1.00 93.00 577 ALA A N 1
ATOM 4242 C CA . ALA A 1 577 ? 5.762 -19.517 -8.887 1.00 93.00 577 ALA A CA 1
ATOM 4243 C C . ALA A 1 577 ? 4.317 -19.807 -8.429 1.00 93.00 577 ALA A C 1
ATOM 4245 O O . ALA A 1 577 ? 3.968 -20.948 -8.111 1.00 93.00 577 ALA A O 1
ATOM 4246 N N . PRO A 1 578 ? 3.426 -18.798 -8.440 1.00 93.50 578 PRO A N 1
ATOM 4247 C CA . PRO A 1 578 ? 2.019 -19.033 -8.156 1.00 93.50 578 PRO A CA 1
ATOM 4248 C C . PRO A 1 578 ? 1.414 -19.987 -9.201 1.00 93.50 578 PRO A C 1
ATOM 4250 O O . PRO A 1 578 ? 1.751 -19.873 -10.383 1.00 93.50 578 PRO A O 1
ATOM 4253 N N . PRO A 1 579 ? 0.459 -20.861 -8.832 1.00 94.06 579 PRO A N 1
ATOM 4254 C CA . PRO A 1 579 ? -0.172 -21.761 -9.791 1.00 94.06 579 PRO A CA 1
ATOM 4255 C C . PRO A 1 579 ? -0.793 -20.990 -10.972 1.00 94.06 579 PRO A C 1
ATOM 4257 O O . PRO A 1 579 ? -1.591 -20.068 -10.748 1.00 94.06 579 PRO A O 1
ATOM 4260 N N . PRO A 1 580 ? -0.453 -21.323 -12.231 1.00 94.88 580 PRO A N 1
ATOM 4261 C CA . PRO A 1 580 ? -1.041 -20.662 -13.387 1.00 94.88 580 PRO A CA 1
ATOM 4262 C C . PRO A 1 580 ? -2.510 -21.065 -13.544 1.00 94.88 580 PRO A C 1
ATOM 4264 O O . PRO A 1 580 ? -2.880 -22.228 -13.372 1.00 94.88 580 PRO A O 1
ATOM 4267 N N . SER A 1 581 ? -3.354 -20.107 -13.938 1.00 95.81 581 SER A N 1
ATOM 4268 C CA . SER A 1 581 ? -4.713 -20.419 -14.405 1.00 95.81 581 SER A CA 1
ATOM 4269 C C . SER A 1 581 ? -4.660 -21.323 -15.649 1.00 95.81 581 SER A C 1
ATOM 4271 O O . SER A 1 581 ? -3.677 -21.215 -16.387 1.00 95.81 581 SER A O 1
ATOM 4273 N N . PRO A 1 582 ? -5.710 -22.108 -15.962 1.00 97.12 582 PRO A N 1
ATOM 4274 C CA . PRO A 1 582 ? -5.728 -22.986 -17.138 1.00 97.12 582 PRO A CA 1
ATOM 4275 C C . PRO A 1 582 ? -5.279 -22.283 -18.426 1.00 97.12 582 PRO A C 1
ATOM 4277 O O . PRO A 1 582 ? -4.307 -22.690 -19.042 1.00 97.12 582 PRO A O 1
ATOM 4280 N N . ARG A 1 583 ? -5.835 -21.100 -18.715 1.00 96.69 583 ARG A N 1
ATOM 4281 C CA . ARG A 1 583 ? -5.461 -20.305 -19.900 1.00 96.69 583 ARG A CA 1
ATOM 4282 C C . ARG A 1 583 ? -3.985 -19.892 -19.949 1.00 96.69 583 ARG A C 1
ATOM 4284 O O . ARG A 1 583 ? -3.434 -19.753 -21.030 1.00 96.69 583 ARG A O 1
ATOM 4291 N N . VAL A 1 584 ? -3.365 -19.628 -18.795 1.00 96.75 584 VAL A N 1
ATOM 4292 C CA . VAL A 1 584 ? -1.927 -19.289 -18.724 1.00 96.75 584 VAL A CA 1
ATOM 4293 C C . VAL A 1 584 ? -1.085 -20.535 -18.959 1.00 96.75 584 VAL A C 1
ATOM 4295 O O . VAL A 1 584 ? -0.075 -20.458 -19.647 1.00 96.75 584 VAL A O 1
ATOM 4298 N N . ARG A 1 585 ? -1.514 -21.676 -18.411 1.00 96.94 585 ARG A N 1
ATOM 4299 C CA . ARG A 1 585 ? -0.861 -22.966 -18.626 1.00 96.94 585 ARG A CA 1
ATOM 4300 C C . ARG A 1 585 ? -0.898 -23.355 -20.102 1.00 96.94 585 ARG A C 1
ATOM 4302 O O . ARG A 1 585 ? 0.153 -23.646 -20.651 1.00 96.94 585 ARG A O 1
ATOM 4309 N N . ASP A 1 586 ? -2.064 -23.277 -20.739 1.00 97.19 586 ASP A N 1
ATOM 4310 C CA . ASP A 1 586 ? -2.236 -23.618 -22.157 1.00 97.19 586 ASP A CA 1
ATOM 4311 C C . ASP A 1 586 ? -1.357 -22.735 -23.051 1.00 97.19 586 ASP A C 1
ATOM 4313 O O . ASP A 1 586 ? -0.676 -23.221 -23.951 1.00 97.19 586 ASP A O 1
ATOM 4317 N N . GLU A 1 587 ? -1.314 -21.430 -22.766 1.00 96.88 587 GLU A N 1
ATOM 4318 C CA . GLU A 1 587 ? -0.463 -20.492 -23.496 1.00 96.88 587 GLU A CA 1
ATOM 4319 C C . GLU A 1 587 ? 1.034 -20.773 -23.291 1.00 96.88 587 GLU A C 1
ATOM 4321 O O . GLU A 1 587 ? 1.808 -20.708 -24.248 1.00 96.88 587 GLU A O 1
ATOM 4326 N N . LEU A 1 588 ? 1.449 -21.109 -22.065 1.00 96.19 588 LEU A N 1
ATOM 4327 C CA . LEU A 1 588 ? 2.833 -21.459 -21.747 1.00 96.19 588 LEU A CA 1
ATOM 4328 C C . LEU A 1 588 ? 3.254 -22.774 -22.419 1.00 96.19 588 LEU A C 1
ATOM 4330 O O . LEU A 1 588 ? 4.348 -22.844 -22.976 1.00 96.19 588 LEU A O 1
ATOM 4334 N N . THR A 1 589 ? 2.380 -23.782 -22.434 1.00 96.56 589 THR A N 1
ATOM 4335 C CA . THR A 1 589 ? 2.595 -25.036 -23.171 1.00 96.56 589 THR A CA 1
ATOM 4336 C C . THR A 1 589 ? 2.712 -24.768 -24.669 1.00 96.56 589 THR A C 1
ATOM 4338 O O . THR A 1 589 ? 3.691 -25.173 -25.288 1.00 96.56 589 THR A O 1
ATOM 4341 N N . ALA A 1 590 ? 1.799 -23.984 -25.250 1.00 95.88 590 ALA A N 1
ATOM 4342 C CA . ALA A 1 590 ? 1.875 -23.614 -26.662 1.00 95.88 590 ALA A CA 1
ATOM 4343 C C . ALA A 1 590 ? 3.160 -22.833 -26.998 1.00 95.88 590 ALA A C 1
ATOM 4345 O O . ALA A 1 590 ? 3.724 -22.995 -28.082 1.00 95.88 590 ALA A O 1
ATOM 4346 N N . LEU A 1 591 ? 3.644 -21.984 -26.083 1.00 94.69 591 LEU A N 1
ATOM 4347 C CA . LEU A 1 591 ? 4.927 -21.296 -26.227 1.00 94.69 591 LEU A CA 1
ATOM 4348 C C . LEU A 1 591 ? 6.100 -22.285 -26.221 1.00 94.69 591 LEU A C 1
ATOM 4350 O O . LEU A 1 591 ? 6.965 -22.186 -27.089 1.00 94.69 591 LEU A O 1
ATOM 4354 N N . LEU A 1 592 ? 6.113 -23.240 -25.291 1.00 95.38 592 LEU A N 1
ATOM 4355 C CA . LEU A 1 592 ? 7.128 -24.292 -25.219 1.00 95.38 592 LEU A CA 1
ATOM 4356 C C . LEU A 1 592 ? 7.152 -25.154 -26.482 1.00 95.38 592 LEU A C 1
ATOM 4358 O O . LEU A 1 592 ? 8.222 -25.361 -27.050 1.00 95.38 592 LEU A O 1
ATOM 4362 N N . ASP A 1 593 ? 5.988 -25.577 -26.970 1.00 94.81 593 ASP A N 1
ATOM 4363 C CA . ASP A 1 593 ? 5.878 -26.379 -28.189 1.00 94.81 593 ASP A CA 1
ATOM 4364 C C . ASP A 1 593 ? 6.394 -25.619 -29.415 1.00 94.81 593 ASP A C 1
ATOM 4366 O O . ASP A 1 593 ? 7.066 -26.192 -30.275 1.00 94.81 593 ASP A O 1
ATOM 4370 N N . ARG A 1 594 ? 6.119 -24.308 -29.497 1.00 93.44 594 ARG A N 1
ATOM 4371 C CA . ARG A 1 594 ? 6.688 -23.449 -30.547 1.00 93.44 594 ARG A CA 1
ATOM 4372 C C . ARG A 1 594 ? 8.210 -23.399 -30.459 1.00 93.44 594 ARG A C 1
ATOM 4374 O O . ARG A 1 594 ? 8.854 -23.593 -31.481 1.00 93.44 594 ARG A O 1
ATOM 4381 N N . LEU A 1 595 ? 8.772 -23.187 -29.268 1.00 93.38 595 LEU A N 1
ATOM 4382 C CA . LEU A 1 595 ? 10.225 -23.133 -29.068 1.00 93.38 595 LEU A CA 1
ATOM 4383 C C . LEU A 1 595 ? 10.907 -24.467 -29.420 1.00 93.38 595 LEU A C 1
ATOM 4385 O O . LEU A 1 595 ? 11.964 -24.463 -30.045 1.00 93.38 595 LEU A O 1
ATOM 4389 N N . VAL A 1 596 ? 10.285 -25.602 -29.079 1.00 92.88 596 VAL A N 1
ATOM 4390 C CA . VAL A 1 596 ? 10.785 -26.939 -29.440 1.00 92.88 596 VAL A CA 1
ATOM 4391 C C . VAL A 1 596 ? 10.755 -27.151 -30.952 1.00 92.88 596 VAL A C 1
ATOM 4393 O O . VAL A 1 596 ? 11.760 -27.575 -31.516 1.00 92.88 596 VAL A O 1
ATOM 4396 N N . ARG A 1 597 ? 9.653 -26.807 -31.633 1.00 92.00 597 ARG A N 1
ATOM 4397 C CA . ARG A 1 597 ? 9.579 -26.898 -33.103 1.00 92.00 597 ARG A CA 1
ATOM 4398 C C . ARG A 1 597 ? 10.610 -26.000 -33.786 1.00 92.00 597 ARG A C 1
ATOM 4400 O O . ARG A 1 597 ? 11.277 -26.451 -34.712 1.00 92.00 597 ARG A O 1
ATOM 4407 N N . SER A 1 598 ? 10.796 -24.773 -33.292 1.00 93.00 598 SER A N 1
ATOM 4408 C CA . SER A 1 598 ? 11.822 -23.849 -33.792 1.00 93.00 598 SER A CA 1
ATOM 4409 C C . SER A 1 598 ? 13.243 -24.400 -33.673 1.00 93.00 598 SER A C 1
ATOM 4411 O O . SER A 1 598 ? 14.113 -23.936 -34.394 1.00 93.00 598 SER A O 1
ATOM 4413 N N . ALA A 1 599 ? 13.503 -25.351 -32.771 1.00 90.19 599 ALA A N 1
ATOM 4414 C CA . ALA A 1 599 ? 14.838 -25.914 -32.583 1.00 90.19 599 ALA A CA 1
ATOM 4415 C C . ALA A 1 599 ? 15.190 -27.000 -33.613 1.00 90.19 599 ALA A C 1
ATOM 4417 O O . ALA A 1 599 ? 16.368 -27.302 -33.785 1.00 90.19 599 ALA A O 1
ATOM 4418 N N . ILE A 1 600 ? 14.185 -27.587 -34.274 1.00 91.25 600 ILE A N 1
ATOM 4419 C CA . ILE A 1 600 ? 14.353 -28.690 -35.232 1.00 91.25 600 ILE A CA 1
ATOM 4420 C C . ILE A 1 600 ? 14.588 -28.157 -36.651 1.00 91.25 600 ILE A C 1
ATOM 4422 O O . ILE A 1 600 ? 15.357 -28.745 -37.404 1.00 91.25 600 ILE A O 1
ATOM 4426 N N . ASP A 1 601 ? 13.952 -27.040 -37.008 1.00 91.75 601 ASP A N 1
ATOM 4427 C CA . ASP A 1 601 ? 14.090 -26.404 -38.320 1.00 91.75 601 ASP A CA 1
ATOM 4428 C C . ASP A 1 601 ? 15.129 -25.262 -38.287 1.00 91.75 601 ASP A C 1
ATOM 4430 O O . ASP A 1 601 ? 14.883 -24.241 -37.632 1.00 91.75 601 ASP A O 1
ATOM 4434 N N . PRO A 1 602 ? 16.263 -25.378 -39.012 1.00 91.75 602 PRO A N 1
ATOM 4435 C CA . PRO A 1 602 ? 17.280 -24.331 -39.083 1.00 91.75 602 PRO A CA 1
ATOM 4436 C C . PRO A 1 602 ? 16.740 -22.967 -39.528 1.00 91.75 602 PRO A C 1
ATOM 4438 O O . PRO A 1 602 ? 17.147 -21.951 -38.970 1.00 91.75 602 PRO A O 1
ATOM 4441 N N . ALA A 1 603 ? 15.795 -22.925 -40.476 1.00 91.81 603 ALA A N 1
ATOM 4442 C CA . ALA A 1 603 ? 15.254 -21.661 -40.975 1.00 91.81 603 ALA A CA 1
ATOM 4443 C C . ALA A 1 603 ? 14.427 -20.942 -39.897 1.00 91.81 603 ALA A C 1
ATOM 4445 O O . ALA A 1 603 ? 14.599 -19.745 -39.654 1.00 91.81 603 ALA A O 1
ATOM 4446 N N . THR A 1 604 ? 13.562 -21.680 -39.194 1.00 91.31 604 THR A N 1
ATOM 4447 C CA . THR A 1 604 ? 12.790 -21.136 -38.071 1.00 91.31 604 THR A CA 1
ATOM 4448 C C . THR A 1 604 ? 13.688 -20.738 -36.897 1.00 91.31 604 THR A C 1
ATOM 4450 O O . THR A 1 604 ? 13.437 -19.704 -36.271 1.00 91.31 604 THR A O 1
ATOM 4453 N N . ARG A 1 605 ? 14.737 -21.513 -36.593 1.00 93.81 605 ARG A N 1
ATOM 4454 C CA . ARG A 1 605 ? 15.739 -21.168 -35.571 1.00 93.81 605 ARG A CA 1
ATOM 4455 C C . ARG A 1 605 ? 16.372 -19.814 -35.873 1.00 93.81 605 ARG A C 1
ATOM 4457 O O . ARG A 1 605 ? 16.299 -18.913 -35.039 1.00 93.81 605 ARG A O 1
ATOM 4464 N N . ASP A 1 606 ? 16.935 -19.663 -37.068 1.00 90.62 606 ASP A N 1
ATOM 4465 C CA . ASP A 1 606 ? 17.654 -18.454 -37.471 1.00 90.62 606 ASP A CA 1
ATOM 4466 C C . ASP A 1 606 ? 16.707 -17.237 -37.487 1.00 90.62 606 ASP A C 1
ATOM 4468 O O . ASP A 1 606 ? 17.076 -16.146 -37.047 1.00 90.62 606 ASP A O 1
ATOM 4472 N N . ALA A 1 607 ? 15.438 -17.434 -37.867 1.00 90.56 607 ALA A N 1
ATOM 4473 C CA . ALA A 1 607 ? 14.410 -16.398 -37.787 1.00 90.56 607 ALA A CA 1
ATOM 4474 C C . ALA A 1 607 ? 14.108 -15.940 -36.345 1.00 90.56 607 ALA A C 1
ATOM 4476 O O . ALA A 1 607 ? 13.875 -14.750 -36.117 1.00 90.56 607 ALA A O 1
ATOM 4477 N N . VAL A 1 608 ? 14.097 -16.845 -35.357 1.00 89.69 608 VAL A N 1
ATOM 4478 C CA . VAL A 1 608 ? 13.909 -16.476 -33.940 1.00 89.69 608 VAL A CA 1
ATOM 4479 C C . VAL A 1 608 ? 15.101 -15.671 -33.425 1.00 89.69 608 VAL A C 1
ATOM 4481 O O . VAL A 1 608 ? 14.904 -14.654 -32.759 1.00 89.69 608 VAL A O 1
ATOM 4484 N N . GLU A 1 609 ? 16.324 -16.092 -33.744 1.00 90.88 609 GLU A N 1
ATOM 4485 C CA . GLU A 1 609 ? 17.536 -15.398 -33.296 1.00 90.88 609 GLU A CA 1
ATOM 4486 C C . GLU A 1 609 ? 17.691 -14.024 -33.955 1.00 90.88 609 GLU A C 1
ATOM 4488 O O . GLU A 1 609 ? 18.029 -13.058 -33.267 1.00 90.88 609 GLU A O 1
ATOM 4493 N N . SER A 1 610 ? 17.351 -13.903 -35.244 1.00 89.75 610 SER A N 1
ATOM 4494 C CA . SER A 1 610 ? 17.287 -12.609 -35.934 1.00 89.75 610 SER A CA 1
ATOM 4495 C C . SER A 1 610 ? 16.296 -11.675 -35.247 1.00 89.75 610 SER A C 1
ATOM 4497 O O . SER A 1 610 ? 16.669 -10.576 -34.856 1.00 89.75 610 SER A O 1
ATOM 4499 N N . ARG A 1 611 ? 15.062 -12.137 -34.989 1.00 90.06 611 ARG A N 1
ATOM 4500 C CA . ARG A 1 611 ? 14.034 -11.327 -34.309 1.00 90.06 611 ARG A CA 1
ATOM 4501 C C . ARG A 1 611 ? 14.442 -10.904 -32.903 1.00 90.06 611 ARG A C 1
ATOM 4503 O O . ARG A 1 611 ? 14.060 -9.825 -32.460 1.00 90.06 611 ARG A O 1
ATOM 4510 N N . PHE A 1 612 ? 15.180 -11.748 -32.182 1.00 89.81 612 PHE A N 1
ATOM 4511 C CA . PHE A 1 612 ? 15.747 -11.368 -30.891 1.00 89.81 612 PHE A CA 1
ATOM 4512 C C . PHE A 1 612 ? 16.777 -10.244 -31.048 1.00 89.81 612 PHE A C 1
ATOM 4514 O O . PHE A 1 612 ? 16.732 -9.280 -30.288 1.00 89.81 612 PHE A O 1
ATOM 4521 N N . GLY A 1 613 ? 17.664 -10.341 -32.043 1.00 89.44 613 GLY A N 1
ATOM 4522 C CA . GLY A 1 613 ? 18.616 -9.283 -32.382 1.00 89.44 613 GLY A CA 1
ATOM 4523 C C . GLY A 1 613 ? 17.928 -7.969 -32.757 1.00 89.44 613 GLY A C 1
ATOM 4524 O O . GLY A 1 613 ? 18.281 -6.929 -32.212 1.00 89.44 613 GLY A O 1
ATOM 4525 N N . ASP A 1 614 ? 16.902 -8.026 -33.606 1.00 89.06 614 ASP A N 1
ATOM 4526 C CA . ASP A 1 614 ? 16.126 -6.854 -34.031 1.00 89.06 614 ASP A CA 1
ATOM 4527 C C . ASP A 1 614 ? 15.391 -6.204 -32.848 1.00 89.06 614 ASP A C 1
ATOM 4529 O O . ASP A 1 614 ? 15.329 -4.980 -32.724 1.00 89.06 614 ASP A O 1
ATOM 4533 N N . LEU A 1 615 ? 14.850 -7.020 -31.936 1.00 88.88 615 LEU A N 1
ATOM 4534 C CA . LEU A 1 615 ? 14.242 -6.532 -30.700 1.00 88.88 615 LEU A CA 1
ATOM 4535 C C . LEU A 1 615 ? 15.284 -5.879 -29.787 1.00 88.88 615 LEU A C 1
ATOM 4537 O O . LEU A 1 615 ? 15.005 -4.833 -29.206 1.00 88.88 615 LEU A O 1
ATOM 4541 N N . ALA A 1 616 ? 16.472 -6.473 -29.662 1.00 90.50 616 ALA A N 1
ATOM 4542 C CA . ALA A 1 616 ? 17.564 -5.903 -28.884 1.00 90.50 616 ALA A CA 1
ATOM 4543 C C . ALA A 1 616 ? 18.010 -4.546 -29.455 1.00 90.50 616 ALA A C 1
ATOM 4545 O O . ALA A 1 616 ? 18.155 -3.592 -28.693 1.00 90.50 616 ALA A O 1
ATOM 4546 N N . ASP A 1 617 ? 18.138 -4.427 -30.780 1.00 89.56 617 ASP A N 1
ATOM 4547 C CA . ASP A 1 617 ? 18.400 -3.147 -31.452 1.00 89.56 617 ASP A CA 1
ATOM 4548 C C . ASP A 1 617 ? 17.332 -2.118 -31.143 1.00 89.56 617 ASP A C 1
ATOM 4550 O O . ASP A 1 617 ? 17.628 -1.028 -30.664 1.00 89.56 617 ASP A O 1
ATOM 4554 N N . MET A 1 618 ? 16.074 -2.478 -31.372 1.00 87.62 618 MET A N 1
ATOM 4555 C CA . MET A 1 618 ? 14.955 -1.572 -31.161 1.00 87.62 618 MET A CA 1
ATOM 4556 C C . MET A 1 618 ? 14.893 -1.065 -29.715 1.00 87.62 618 MET A C 1
ATOM 4558 O O . MET A 1 618 ? 14.568 0.099 -29.491 1.00 87.62 618 MET A O 1
ATOM 4562 N N . VAL A 1 619 ? 15.192 -1.920 -28.739 1.00 88.31 619 VAL A N 1
ATOM 4563 C CA . VAL A 1 619 ? 15.087 -1.592 -27.315 1.00 88.31 619 VAL A CA 1
ATOM 4564 C C . VAL A 1 619 ? 16.284 -0.773 -26.824 1.00 88.31 619 VAL A C 1
ATOM 4566 O O . VAL A 1 619 ? 16.082 0.189 -26.087 1.00 88.31 619 VAL A O 1
ATOM 4569 N N . PHE A 1 620 ? 17.511 -1.110 -27.231 1.00 87.94 620 PHE A N 1
ATOM 4570 C CA . PHE A 1 620 ? 18.726 -0.470 -26.708 1.00 87.94 620 PHE A CA 1
ATOM 4571 C C . PHE A 1 620 ? 19.285 0.645 -27.603 1.00 87.94 620 PHE A C 1
ATOM 4573 O O . PHE A 1 620 ? 19.816 1.620 -27.077 1.00 87.94 620 PHE A O 1
ATOM 4580 N N . ALA A 1 621 ? 19.138 0.566 -28.929 1.00 73.81 621 ALA A N 1
ATOM 4581 C CA . ALA A 1 621 ? 19.619 1.614 -29.835 1.00 73.81 621 ALA A CA 1
ATOM 4582 C C . ALA A 1 621 ? 18.691 2.841 -29.840 1.00 73.81 621 ALA A C 1
ATOM 4584 O O . ALA A 1 621 ? 19.171 3.972 -29.830 1.00 73.81 621 ALA A O 1
ATOM 4585 N N . ASN A 1 622 ? 17.366 2.648 -29.764 1.00 63.41 622 ASN A N 1
ATOM 4586 C CA . ASN A 1 622 ? 16.435 3.780 -29.642 1.00 63.41 622 ASN A CA 1
ATOM 4587 C C . ASN A 1 622 ? 16.523 4.464 -28.272 1.00 63.41 622 ASN A C 1
ATOM 4589 O O . ASN A 1 622 ? 16.358 5.677 -28.200 1.00 63.41 622 ASN A O 1
ATOM 4593 N N . ALA A 1 623 ? 16.819 3.712 -27.203 1.00 60.41 623 ALA A N 1
ATOM 4594 C CA . ALA A 1 623 ? 17.011 4.278 -25.868 1.00 60.41 623 ALA A CA 1
ATOM 4595 C C . ALA A 1 623 ? 18.206 5.249 -25.816 1.00 60.41 623 ALA A C 1
ATOM 4597 O O . ALA A 1 623 ? 18.111 6.292 -25.169 1.00 60.41 623 ALA A O 1
ATOM 4598 N N . ALA A 1 624 ? 19.292 4.945 -26.541 1.00 57.94 624 ALA A N 1
ATOM 4599 C CA . ALA A 1 624 ? 20.461 5.818 -26.658 1.00 57.94 624 ALA A CA 1
ATOM 4600 C C . ALA A 1 624 ? 20.144 7.143 -27.378 1.00 57.94 624 ALA A C 1
ATOM 4602 O O . ALA A 1 624 ? 20.632 8.191 -26.964 1.00 57.94 624 ALA A O 1
ATOM 4603 N N . ASN A 1 625 ? 19.273 7.114 -28.393 1.00 51.44 625 ASN A N 1
ATOM 4604 C CA . ASN A 1 625 ? 18.861 8.318 -29.123 1.00 51.44 625 ASN A CA 1
ATOM 4605 C C . ASN A 1 625 ? 17.945 9.231 -28.292 1.00 51.44 625 ASN A C 1
ATOM 4607 O O . ASN A 1 625 ? 18.102 10.445 -28.351 1.00 51.44 625 ASN A O 1
ATOM 4611 N N . THR A 1 626 ? 17.039 8.673 -27.478 1.00 51.88 626 THR A N 1
ATOM 4612 C CA . THR A 1 626 ? 16.215 9.469 -26.545 1.00 51.88 626 THR A CA 1
ATOM 4613 C C . THR A 1 626 ? 17.017 10.065 -25.388 1.00 51.88 626 THR A C 1
ATOM 4615 O O . THR A 1 626 ? 16.732 11.178 -24.964 1.00 51.88 626 THR A O 1
ATOM 4618 N N . ALA A 1 627 ? 18.047 9.366 -24.898 1.00 48.62 627 ALA A N 1
ATOM 4619 C CA . ALA A 1 627 ? 18.910 9.906 -23.848 1.00 48.62 627 ALA A CA 1
ATOM 4620 C C . ALA A 1 627 ? 19.732 11.115 -24.340 1.00 48.62 627 ALA A C 1
ATOM 4622 O O . ALA A 1 627 ? 19.959 12.048 -23.576 1.00 48.62 627 ALA A O 1
ATOM 4623 N N . HIS A 1 628 ? 20.143 11.139 -25.614 1.00 35.34 628 HIS A N 1
ATOM 4624 C CA . HIS A 1 628 ? 20.861 12.282 -26.193 1.00 35.34 628 HIS A CA 1
ATOM 4625 C C . HIS A 1 628 ? 19.988 13.540 -26.298 1.00 35.34 628 HIS A C 1
ATOM 4627 O O . HIS A 1 628 ? 20.449 14.623 -25.954 1.00 35.34 628 HIS A O 1
ATOM 4633 N N . THR A 1 629 ? 18.715 13.402 -26.678 1.00 40.19 629 THR A N 1
ATOM 4634 C CA . THR A 1 629 ? 17.794 14.545 -26.778 1.00 40.19 629 THR A CA 1
ATOM 4635 C C . THR A 1 629 ? 17.427 15.163 -25.427 1.00 40.19 629 THR A C 1
ATOM 4637 O O . THR A 1 629 ? 17.285 16.380 -25.358 1.00 40.19 629 THR A O 1
ATOM 4640 N N . ASP A 1 630 ? 17.330 14.366 -24.356 1.00 39.28 630 ASP A N 1
ATOM 4641 C CA . ASP A 1 630 ? 17.073 14.897 -23.004 1.00 39.28 630 ASP A CA 1
ATOM 4642 C C . ASP A 1 630 ? 18.314 15.611 -22.435 1.00 39.28 630 ASP A C 1
ATOM 4644 O O . ASP A 1 630 ? 18.198 16.655 -21.799 1.00 39.28 630 ASP A O 1
ATOM 4648 N N . THR A 1 631 ? 19.521 15.116 -22.741 1.00 37.34 631 THR A N 1
ATOM 4649 C CA . THR A 1 631 ? 20.769 15.755 -22.277 1.00 37.34 631 THR A CA 1
ATOM 4650 C C . THR A 1 631 ? 21.020 17.104 -22.969 1.00 37.34 631 THR A C 1
ATOM 4652 O O . THR A 1 631 ? 21.473 18.052 -22.331 1.00 37.34 631 THR A O 1
ATOM 4655 N N . ASP A 1 632 ? 20.689 17.224 -24.259 1.00 31.91 632 ASP A N 1
ATOM 4656 C CA . ASP A 1 632 ? 20.819 18.488 -25.001 1.00 31.91 632 ASP A CA 1
ATOM 4657 C C . ASP 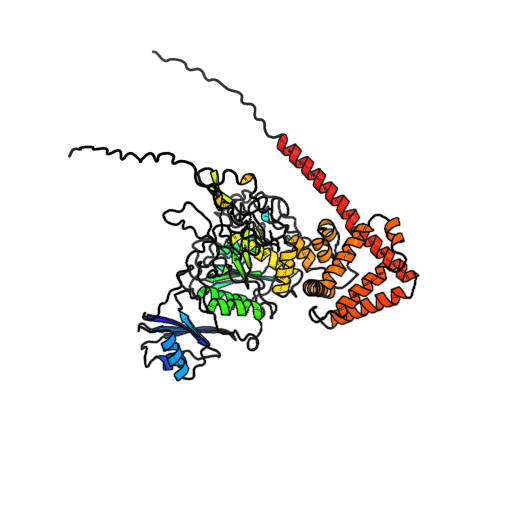A 1 632 ? 19.786 19.543 -24.553 1.00 31.91 632 ASP A C 1
ATOM 4659 O O . ASP A 1 632 ? 20.070 20.745 -24.577 1.00 31.91 632 ASP A O 1
ATOM 4663 N N . ALA A 1 633 ? 18.608 19.112 -24.086 1.00 38.28 633 ALA A N 1
ATOM 4664 C CA . ALA A 1 633 ? 17.604 19.991 -23.486 1.00 38.28 633 ALA A CA 1
ATOM 4665 C C . ALA A 1 633 ? 18.037 20.513 -22.100 1.00 38.28 633 ALA A C 1
ATOM 4667 O O . ALA A 1 633 ? 17.857 21.700 -21.811 1.00 38.28 633 ALA A O 1
ATOM 4668 N N . ASP A 1 634 ? 18.683 19.673 -21.283 1.00 35.47 634 ASP A N 1
ATOM 4669 C CA . ASP A 1 634 ? 19.218 20.059 -19.969 1.00 35.47 634 ASP A CA 1
ATOM 4670 C C . ASP A 1 634 ? 20.360 21.087 -20.077 1.00 35.47 634 ASP A C 1
ATOM 4672 O O . ASP A 1 634 ? 20.405 22.059 -19.317 1.00 35.47 634 ASP A O 1
ATOM 4676 N N . VAL A 1 635 ? 21.241 20.962 -21.077 1.00 38.75 635 VAL A N 1
ATOM 4677 C CA . VAL A 1 635 ? 22.311 21.951 -21.331 1.00 38.75 635 VAL A CA 1
ATOM 4678 C C . VAL A 1 635 ? 21.740 23.294 -21.822 1.00 38.75 635 VAL A C 1
ATOM 4680 O O . VAL A 1 635 ? 22.265 24.366 -21.492 1.00 38.75 635 VAL A O 1
ATOM 4683 N N . ALA A 1 636 ? 20.630 23.272 -22.566 1.00 34.56 636 ALA A N 1
ATOM 4684 C CA . ALA A 1 636 ? 19.940 24.481 -23.022 1.00 34.56 636 ALA A CA 1
ATOM 4685 C C . ALA A 1 636 ? 19.170 25.198 -21.888 1.00 34.56 636 ALA A C 1
ATOM 4687 O O . ALA A 1 636 ? 19.093 26.432 -21.863 1.00 34.56 636 ALA A O 1
ATOM 4688 N N . ALA A 1 637 ? 18.633 24.454 -20.917 1.00 37.56 637 ALA A N 1
ATOM 4689 C CA . ALA A 1 637 ? 17.948 25.016 -19.753 1.00 37.56 637 ALA A CA 1
ATOM 4690 C C . ALA A 1 637 ? 18.925 25.695 -18.772 1.00 37.56 637 ALA A C 1
ATOM 4692 O O . ALA A 1 637 ? 18.643 26.793 -18.279 1.00 37.56 637 ALA A O 1
ATOM 4693 N N . ASP A 1 638 ? 20.102 25.100 -18.558 1.00 34.47 638 ASP A N 1
ATOM 4694 C CA . ASP A 1 638 ? 21.127 25.624 -17.642 1.00 34.47 638 ASP A CA 1
ATOM 4695 C C . ASP A 1 638 ? 21.795 26.908 -18.190 1.00 34.47 638 ASP A C 1
ATOM 4697 O O . ASP A 1 638 ? 22.070 27.871 -17.466 1.00 34.47 638 ASP A O 1
ATOM 4701 N N . THR A 1 639 ? 21.938 27.010 -19.516 1.00 38.75 639 THR A N 1
ATOM 4702 C CA . THR A 1 639 ? 22.432 28.231 -20.185 1.00 38.75 639 THR A CA 1
ATOM 4703 C C . THR A 1 639 ? 21.408 29.377 -20.199 1.00 38.75 639 THR A C 1
ATOM 4705 O O . THR A 1 639 ? 21.789 30.548 -20.112 1.00 38.75 639 THR A O 1
ATOM 4708 N N . SER A 1 640 ? 20.107 29.071 -20.214 1.00 38.22 640 SER A N 1
ATOM 4709 C CA . SER A 1 640 ? 19.014 30.051 -20.083 1.00 38.22 640 SER A CA 1
ATOM 4710 C C . SER A 1 640 ? 18.918 30.653 -18.668 1.00 38.22 640 SER A C 1
ATOM 4712 O O . SER A 1 640 ? 18.685 31.861 -18.518 1.00 38.22 640 SER A O 1
ATOM 4714 N N . ALA A 1 641 ? 19.162 29.852 -17.623 1.00 38.53 641 ALA A N 1
ATOM 4715 C CA . ALA A 1 641 ? 19.163 30.313 -16.232 1.00 38.53 641 ALA A CA 1
ATOM 4716 C C . ALA A 1 641 ? 20.341 31.260 -15.927 1.00 38.53 641 ALA A C 1
ATOM 4718 O O . ALA A 1 641 ? 20.171 32.266 -15.230 1.00 38.53 641 ALA A O 1
ATOM 4719 N N . ALA A 1 642 ? 21.511 31.014 -16.524 1.00 37.53 642 ALA A N 1
ATOM 4720 C CA . ALA A 1 642 ? 22.699 31.851 -16.349 1.00 37.53 642 ALA A CA 1
ATOM 4721 C C . ALA A 1 642 ? 22.572 33.264 -16.965 1.00 37.53 642 ALA A C 1
ATOM 4723 O O . ALA A 1 642 ? 23.288 34.182 -16.556 1.00 37.53 642 ALA A O 1
ATOM 4724 N N . HIS A 1 643 ? 21.648 33.488 -17.910 1.00 35.41 643 HIS A N 1
ATOM 4725 C CA . HIS A 1 643 ? 21.503 34.778 -18.601 1.00 35.41 643 HIS A CA 1
ATOM 4726 C C . HIS A 1 643 ? 20.484 35.752 -17.979 1.00 35.41 643 HIS A C 1
ATOM 4728 O O . HIS A 1 643 ? 20.414 36.906 -18.402 1.00 35.41 643 HIS A O 1
ATOM 4734 N N . ARG A 1 644 ? 19.738 35.356 -16.934 1.00 38.06 644 ARG A N 1
ATOM 4735 C CA . ARG A 1 644 ? 18.725 36.223 -16.283 1.00 38.06 644 ARG A CA 1
ATOM 4736 C C . ARG A 1 644 ? 19.168 36.908 -14.984 1.00 38.06 644 ARG A C 1
ATOM 4738 O O . ARG A 1 644 ? 18.358 37.577 -14.349 1.00 38.06 644 ARG A O 1
ATOM 4745 N N . ALA A 1 645 ? 20.442 36.822 -14.598 1.00 37.81 645 ALA A N 1
ATOM 4746 C CA . ALA A 1 645 ? 20.946 37.412 -13.355 1.00 37.81 645 ALA A CA 1
ATOM 4747 C C . ALA A 1 645 ? 21.884 38.617 -13.575 1.00 37.81 645 ALA A C 1
ATOM 4749 O O . ALA A 1 645 ? 23.053 38.566 -13.204 1.00 37.81 645 ALA A O 1
ATOM 4750 N N . ARG A 1 646 ? 21.377 39.732 -14.127 1.00 37.22 646 ARG A N 1
ATOM 4751 C CA . ARG A 1 646 ? 21.939 41.083 -13.890 1.00 37.22 646 ARG A CA 1
ATOM 4752 C C . ARG A 1 646 ? 20.868 42.178 -14.020 1.00 37.22 646 ARG A C 1
ATOM 4754 O O . ARG A 1 646 ? 20.479 42.491 -15.141 1.00 37.22 646 ARG A O 1
ATOM 4761 N N . PRO A 1 647 ? 20.480 42.863 -12.930 1.00 38.72 647 PRO A N 1
ATOM 4762 C CA . PRO A 1 647 ? 19.931 44.207 -13.015 1.00 38.72 647 PRO A CA 1
ATOM 4763 C C . PRO A 1 647 ? 20.998 45.239 -12.620 1.00 38.72 647 PRO A C 1
ATOM 4765 O O . PRO A 1 647 ? 21.543 45.220 -11.516 1.00 38.72 647 PRO A O 1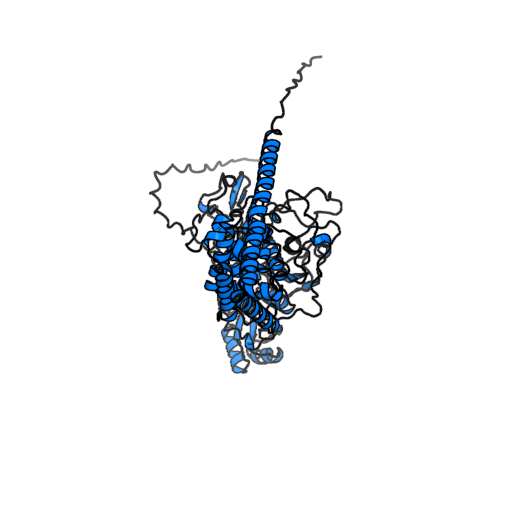
ATOM 4768 N N . GLY A 1 648 ? 21.297 46.150 -13.547 1.00 31.59 648 GLY A N 1
ATOM 4769 C CA . GLY A 1 648 ? 22.118 47.332 -13.302 1.00 31.59 648 GLY A CA 1
ATOM 4770 C C . GLY A 1 648 ? 21.383 48.341 -12.417 1.00 31.59 648 GLY A C 1
ATOM 4771 O O . GLY A 1 648 ? 20.271 48.764 -12.725 1.00 31.59 648 GLY A O 1
ATOM 4772 N N . GLY A 1 649 ? 22.015 48.737 -11.312 1.00 31.58 649 GLY A N 1
ATOM 4773 C CA . GLY A 1 649 ? 21.528 49.792 -10.429 1.00 31.58 649 GLY A CA 1
ATOM 4774 C C . GLY A 1 649 ? 21.922 51.179 -10.937 1.00 31.58 649 GLY A C 1
ATOM 4775 O O . GLY A 1 649 ? 23.076 51.581 -10.810 1.00 31.58 649 GLY A O 1
ATOM 4776 N N . ALA A 1 650 ? 20.956 51.938 -11.456 1.00 32.84 650 ALA A N 1
ATOM 4777 C CA . ALA A 1 650 ? 21.088 53.376 -11.677 1.00 32.84 650 ALA A CA 1
ATOM 4778 C C . ALA A 1 650 ? 20.624 54.136 -10.420 1.00 32.84 650 ALA A C 1
ATOM 4780 O O . ALA A 1 650 ? 19.439 54.165 -10.087 1.00 32.84 650 ALA A O 1
ATOM 4781 N N . ARG A 1 651 ? 21.568 54.758 -9.702 1.00 32.41 651 ARG A N 1
ATOM 4782 C CA . ARG A 1 651 ? 21.296 55.680 -8.587 1.00 32.41 651 ARG A CA 1
ATOM 4783 C C . ARG A 1 651 ? 20.760 57.010 -9.129 1.00 32.41 651 ARG A C 1
ATOM 4785 O O . ARG A 1 651 ? 21.486 57.730 -9.806 1.00 32.41 651 ARG A O 1
ATOM 4792 N N . ARG A 1 652 ? 19.527 57.375 -8.764 1.00 32.53 652 ARG A N 1
ATOM 4793 C CA . ARG A 1 652 ? 19.030 58.761 -8.814 1.00 32.53 652 ARG A CA 1
ATOM 4794 C C . ARG A 1 652 ? 19.202 59.405 -7.440 1.00 32.53 652 ARG A C 1
ATOM 4796 O O . ARG A 1 652 ? 18.598 58.967 -6.465 1.00 32.53 652 ARG A O 1
ATOM 4803 N N . THR A 1 653 ? 20.019 60.447 -7.375 1.00 33.06 653 THR A N 1
ATOM 4804 C CA . THR A 1 653 ? 20.127 61.373 -6.245 1.00 33.06 653 THR A CA 1
ATOM 4805 C C . THR A 1 653 ? 19.006 62.418 -6.327 1.00 33.06 653 THR A C 1
ATOM 4807 O O . THR A 1 653 ? 18.719 62.951 -7.397 1.00 33.06 653 THR A O 1
ATOM 4810 N N . ARG A 1 654 ? 18.345 62.707 -5.198 1.00 29.75 654 ARG A N 1
ATOM 4811 C CA . ARG A 1 654 ? 17.468 63.879 -5.017 1.00 29.75 654 ARG A CA 1
ATOM 4812 C C . ARG A 1 654 ? 18.210 64.916 -4.163 1.00 29.75 654 ARG A C 1
ATOM 4814 O O . ARG A 1 654 ? 18.828 64.505 -3.181 1.00 29.75 654 ARG A O 1
ATOM 4821 N N . PRO A 1 655 ? 18.152 66.219 -4.490 1.00 34.78 655 PRO A N 1
ATOM 4822 C CA . PRO A 1 655 ? 18.804 67.254 -3.702 1.00 34.78 655 PRO A CA 1
ATOM 4823 C C . PRO A 1 655 ? 17.909 67.740 -2.554 1.00 34.78 655 PRO A C 1
ATOM 4825 O O . PRO A 1 655 ? 16.687 67.821 -2.676 1.00 34.78 655 PRO A O 1
ATOM 4828 N N . VAL A 1 656 ? 18.563 68.079 -1.446 1.00 36.03 656 VAL A N 1
ATOM 4829 C CA . VAL A 1 656 ? 18.014 68.810 -0.300 1.00 36.03 656 VAL A CA 1
ATOM 4830 C C . VAL A 1 656 ? 18.195 70.302 -0.580 1.00 36.03 656 VAL A C 1
ATOM 4832 O O . VAL A 1 656 ? 19.313 70.739 -0.836 1.00 36.03 656 VAL A O 1
ATOM 4835 N N . GLY A 1 657 ? 17.111 71.075 -0.533 1.00 32.00 657 GLY A N 1
ATOM 4836 C CA . GLY A 1 657 ? 17.156 72.538 -0.466 1.00 32.00 657 GLY A CA 1
ATOM 4837 C C . GLY A 1 657 ? 16.773 73.014 0.942 1.00 32.00 657 GLY A C 1
ATOM 4838 O O . GLY A 1 657 ? 15.896 72.394 1.552 1.00 32.00 657 GLY A O 1
ATOM 4839 N N . PRO A 1 658 ? 17.401 74.074 1.485 1.00 45.62 658 PRO A N 1
ATOM 4840 C CA . PRO A 1 658 ? 17.074 74.597 2.804 1.00 45.62 658 PRO A CA 1
ATOM 4841 C C . PRO A 1 658 ? 15.910 75.600 2.730 1.00 45.62 658 PRO A C 1
ATOM 4843 O O . PRO A 1 658 ? 15.789 76.370 1.780 1.00 45.62 658 PRO A O 1
ATOM 4846 N N . ARG A 1 659 ? 15.064 75.613 3.764 1.00 38.78 659 ARG A N 1
ATOM 4847 C CA . ARG A 1 659 ? 14.151 76.730 4.060 1.00 38.78 659 ARG A CA 1
ATOM 4848 C C . ARG A 1 659 ? 14.913 77.785 4.854 1.00 38.78 659 ARG A C 1
ATOM 4850 O O . ARG A 1 659 ? 15.527 77.376 5.829 1.00 38.78 659 ARG A O 1
ATOM 4857 N N . VAL A 1 660 ? 14.757 79.073 4.525 1.00 40.78 660 VAL A N 1
ATOM 4858 C CA . VAL A 1 660 ? 14.260 80.116 5.455 1.00 40.78 660 VAL A CA 1
ATOM 4859 C C . VAL A 1 660 ? 13.711 81.309 4.651 1.00 40.78 660 VAL A C 1
ATOM 4861 O O . VAL A 1 660 ? 14.479 81.971 3.957 1.00 40.78 660 VAL A O 1
ATOM 4864 N N . ALA A 1 661 ? 12.401 81.546 4.776 1.00 36.41 661 ALA A N 1
ATOM 4865 C CA . ALA A 1 661 ? 11.674 82.814 4.975 1.00 36.41 661 ALA A CA 1
ATOM 4866 C C . ALA A 1 661 ? 10.191 82.549 4.681 1.00 36.41 661 ALA A C 1
ATOM 4868 O O . ALA A 1 661 ? 9.884 82.167 3.528 1.00 36.41 661 ALA A O 1
#

Organism: Sorangium cellulosum (NCBI:txid56)

Radius of gyration: 29.67 Å; chains: 1; bounding box: 66×112×83 Å

Foldseek 3Di:
DDDDDDDDDDDDDDDDPDDDDDDPPPDDLACLPADFDPFCQDFPAFFWDWKKWWAQDDDDQVLLCVLCCVPFPPWDKDWQDDAPRTTIITIGGRGGHGQVVSVVSCVVSVGGTQGMGHFQGAHPDAGPDHDLVRGQFADADPLQFWFAADPCLQDDDDDDQQCCQCPPAQAHQHDDSVQLPLLTPAAEEEEEAADACVVQAPASEEAEFPDPDGHRPDNLSVLLCCQQARGPDVVARGHLRVRHHYYYYHFHQASRTLQRVLSSLQVCQNNAHQEYEHLGYDFLSHHNSNNNSLCSQQQRGLRRLHRAYFYFLDWDQDADPPGPATAHERDCSGPLQPLSHAYEFAAEGSGDADWDQDPVRATFHGGYFYQSHAAYHHQFQHFDRDDPDPPDDSPDTDTDRNGRSSRRSNVRSLLSSLCSLAVPHGPLLSSLLQLLLADQGQLADDPSNPPHPDPSRSPSSDADPCCQGRRGGSHHHHSLLSSLLQQALLLVLCSNVVNNLLSVLCPPPPPLADSLLGNQVSQQLSQDVVLSVLSNVLLVLLLVLAPPPVSLPVCPFQNNLVSVLVSLVCSLPDPRRDDRDPVSNVRSVVSNVLSVVCNVDSVSRVVVSVVSRVSSNSSNVVSVVVVVVVVVVVVVVVVVVVPPPDDDDDDDDDDDDDDDD

Sequence (661 aa):
MSRGRGAATRGAPQRAAAAGDPPRPRRRPWDFGYAPVPTAAGDDDGGPLDLVVAARDPVAPGAVAAALAARWPDTAVEPVLYRTPIFWLRVRSPAPGRRAEVAAALAAAAIPVRYVASALRPSAAVAPRFDAAAGATARPDGAWTARPPSEESEEEEPETPGRWFLRAEGGGIGVDRRRSGGGAGTRLAVIDDDAWAADDLGLDREVLVMLEHPPRSQAHGAFMVAWAAGCRRPGGFRGVAPDASPRLYLIPKPGSCVLALPVALVQAVSDGADVVVCAAYVEGSTTPMLDDAIEFAVRLGRRGRGCPVVFPTGREASSPPESLHASFSLGFGEPASDPRVFCVGPSGRDGGWFLWRDRRGRSRPFANRGPAVRWLAPGDDLACPIPPAPGADPAAERLCHAESSGASALAAGALLLVLARNPALRLSELDALVTRTLTPVPPAAPASAAPVADPWDLLPDARDRDGHSAKHGYGRIDAGRACLAAGDPIALALVLIGEDGAARAFRGARRLYSRRLARWAVRALLADPGLCHGACALARHARLVAGDARRRRAHGPGTVLRQLSILARGFAASRHAPPPSPRVRDELTALLDRLVRSAIDPATRDAVESRFGDLADMVFANAANTAHTDTDADVAADTSAAHRARPGGARRTRPVGPRVA